Protein AF-A0A0B4H2M0-F1 (afdb_monomer_lite)

Organism: Metarhizium guizhouense (strain ARSEF 977) (NCBI:txid1276136)

Secondary structure (DSSP, 8-state):
------PPP------PPPP-----HHHHHHHHHHHHHHHHHHHHHHHHTT-HHHHT-HHHHHHHHHHGGGGS--HHHHHHHHHHHHHHHTTSTTHHHHHHHHHHHHHHHHTHHHH-HHHHHHHHHHHHHHHHHHHHHHTT-----HHHHHHHHHHHHHHHTTTHHHHHHTTHHHHHHHHHHH---GGGGG-HHHHHHHHHHHHHHHHHHHHHHHHSHHHHHHHHHHHHHHHHHHHHHHHHHHHHHHHHHHHHHHHS-S----TTHHHHHHHHHHHHHHHHHHHHHHHHHHHHHHHHHHHHHHHHHHHHHHHHHHHHHHHHHHHHS---BTTB-PPP-HHHHHHHHHHHHHHHHSPPP--HHHHHHHHHHHHHHSPPPGGG-EEEE-TTT-PEEEEEEPPTTSPP--TT-B-TTSEEEEEEE-SHHHHHHTT--HHHHHT--PEEETTEEEEEPEEEEEEGGGT----

Radius of gyration: 29.74 Å; chains: 1; bounding box: 81×67×85 Å

Structure (mmCIF, N/CA/C/O backbone):
data_AF-A0A0B4H2M0-F1
#
_entry.id   AF-A0A0B4H2M0-F1
#
loop_
_atom_site.group_PDB
_atom_site.id
_atom_site.type_symbol
_atom_site.label_atom_id
_atom_site.label_alt_id
_atom_site.label_comp_id
_atom_site.label_asym_id
_atom_site.label_entity_id
_atom_site.label_seq_id
_atom_site.pdbx_PDB_ins_code
_atom_site.Cartn_x
_atom_site.Cartn_y
_atom_site.Cartn_z
_atom_site.occupancy
_atom_site.B_iso_or_equiv
_atom_site.auth_seq_id
_atom_site.auth_comp_id
_atom_site.auth_asym_id
_atom_site.auth_atom_id
_atom_site.pdbx_PDB_model_num
ATOM 1 N N . MET A 1 1 ? 29.566 23.508 36.260 1.00 41.19 1 MET A N 1
ATOM 2 C CA . MET A 1 1 ? 29.321 22.342 35.386 1.00 41.19 1 MET A CA 1
ATOM 3 C C . MET A 1 1 ? 28.799 22.953 34.118 1.00 41.19 1 MET A C 1
ATOM 5 O O . MET A 1 1 ? 27.622 23.267 34.034 1.00 41.19 1 MET A O 1
ATOM 9 N N . ASP A 1 2 ? 29.762 23.318 33.287 1.00 32.75 2 ASP A N 1
ATOM 10 C CA . ASP A 1 2 ? 29.622 24.247 32.181 1.00 32.75 2 ASP A CA 1
ATOM 11 C C . ASP A 1 2 ? 29.143 23.510 30.930 1.00 32.75 2 ASP A C 1
ATOM 13 O O . ASP A 1 2 ? 29.658 22.441 30.592 1.00 32.75 2 ASP A O 1
ATOM 17 N N . ASP A 1 3 ? 28.146 24.100 30.275 1.00 35.62 3 ASP A N 1
ATOM 18 C CA . ASP A 1 3 ? 27.605 23.681 28.989 1.00 35.62 3 ASP A CA 1
ATOM 19 C C . ASP A 1 3 ? 28.658 23.854 27.889 1.00 35.62 3 ASP A C 1
ATOM 21 O O . ASP A 1 3 ? 29.108 24.961 27.594 1.00 35.62 3 ASP A O 1
ATOM 25 N N . CYS A 1 4 ? 29.032 22.747 27.248 1.00 34.00 4 CYS A N 1
ATOM 26 C CA . CYS A 1 4 ? 29.788 22.756 26.001 1.00 34.00 4 CYS A CA 1
ATOM 27 C C . CYS A 1 4 ? 28.804 22.685 24.830 1.00 34.00 4 CYS A C 1
ATOM 29 O O . CYS A 1 4 ? 28.415 21.601 24.397 1.00 34.00 4 CYS A O 1
ATOM 31 N N . VAL A 1 5 ? 28.411 23.851 24.318 1.00 32.94 5 VAL A N 1
ATOM 32 C CA . VAL A 1 5 ? 27.799 23.979 22.992 1.00 32.94 5 VAL A CA 1
ATOM 33 C C . VAL A 1 5 ? 28.939 24.024 21.975 1.00 32.94 5 VAL A C 1
ATOM 35 O O . VAL A 1 5 ? 29.689 24.993 21.913 1.00 32.94 5 VAL A O 1
ATOM 38 N N . LEU A 1 6 ? 29.103 22.942 21.216 1.00 35.03 6 LEU A N 1
ATOM 39 C CA . LEU A 1 6 ? 29.976 22.900 20.044 1.00 35.03 6 LEU A CA 1
ATOM 40 C C . LEU A 1 6 ? 29.215 23.503 18.858 1.00 35.03 6 LEU A C 1
ATOM 42 O O . LEU A 1 6 ? 28.286 22.884 18.340 1.00 35.03 6 LEU A O 1
ATOM 46 N N . GLU A 1 7 ? 29.607 24.706 18.441 1.00 38.25 7 GLU A N 1
ATOM 47 C CA . GLU A 1 7 ? 29.221 25.255 17.139 1.00 38.25 7 GLU A CA 1
ATOM 48 C C . GLU A 1 7 ? 29.870 24.428 16.013 1.00 38.25 7 GLU A C 1
ATOM 50 O O . GLU A 1 7 ? 31.066 24.120 16.086 1.00 38.25 7 GLU A O 1
ATOM 55 N N . PRO A 1 8 ? 29.117 24.039 14.970 1.00 41.00 8 PRO A N 1
ATOM 56 C CA . PRO A 1 8 ? 29.693 23.394 13.802 1.00 41.00 8 PRO A CA 1
ATOM 57 C C . PRO A 1 8 ? 30.425 24.426 12.923 1.00 41.00 8 PRO A C 1
ATOM 59 O O . PRO A 1 8 ? 30.002 25.580 12.847 1.00 41.00 8 PRO A O 1
ATOM 62 N N . PRO A 1 9 ? 31.508 24.027 12.234 1.00 40.38 9 PRO A N 1
ATOM 63 C CA . PRO A 1 9 ? 32.281 24.934 11.398 1.00 40.38 9 PRO A CA 1
ATOM 64 C C . PRO A 1 9 ? 31.473 25.385 10.177 1.00 40.38 9 PRO A C 1
ATOM 66 O O . PRO A 1 9 ? 30.916 24.561 9.449 1.00 40.38 9 PRO A O 1
ATOM 69 N N . GLU A 1 10 ? 31.466 26.697 9.936 1.00 37.19 10 GLU A N 1
ATOM 70 C CA . GLU A 1 10 ? 30.998 27.312 8.695 1.00 37.19 10 GLU A CA 1
ATOM 71 C C . GLU A 1 10 ? 31.780 26.739 7.506 1.00 37.19 10 GLU A C 1
ATOM 73 O O . GLU A 1 10 ? 32.956 27.035 7.283 1.00 37.19 10 GLU A O 1
ATOM 78 N N . THR A 1 11 ? 31.122 25.893 6.720 1.00 38.41 11 THR A N 1
ATOM 79 C CA . THR A 1 11 ? 31.606 25.502 5.400 1.00 38.41 11 THR A CA 1
ATOM 80 C C . THR A 1 11 ? 31.412 26.669 4.439 1.00 38.41 11 THR A C 1
ATOM 82 O O . THR A 1 11 ? 30.281 27.029 4.115 1.00 38.41 11 THR A O 1
ATOM 85 N N . LEU A 1 12 ? 32.526 27.236 3.971 1.00 33.12 12 LEU A N 1
ATOM 86 C CA . LEU A 1 12 ? 32.597 28.141 2.825 1.00 33.12 12 LEU A CA 1
ATOM 87 C C . LEU A 1 12 ? 31.850 27.528 1.629 1.00 33.12 12 LEU A C 1
ATOM 89 O O . LEU A 1 12 ? 32.307 26.559 1.022 1.00 33.12 12 LEU A O 1
ATOM 93 N N . HIS A 1 13 ? 30.700 28.109 1.292 1.00 35.25 13 HIS A N 1
ATOM 94 C CA . HIS A 1 13 ? 30.031 27.873 0.022 1.00 35.25 13 HIS A CA 1
ATOM 95 C C . HIS A 1 13 ? 30.899 28.452 -1.101 1.00 35.25 13 HIS A C 1
ATOM 97 O O . HIS A 1 13 ? 30.927 29.665 -1.310 1.00 35.25 13 HIS A O 1
ATOM 103 N N . ASN A 1 14 ? 31.582 27.580 -1.844 1.00 35.78 14 ASN A N 1
ATOM 104 C CA . ASN A 1 14 ? 31.940 27.887 -3.223 1.00 35.78 14 ASN A CA 1
ATOM 105 C C . ASN A 1 14 ? 30.629 28.060 -3.996 1.00 35.78 14 ASN A C 1
ATOM 107 O O . ASN A 1 14 ? 29.862 27.111 -4.158 1.00 35.78 14 ASN A O 1
ATOM 111 N N . GLN A 1 15 ? 30.356 29.292 -4.418 1.00 39.09 15 GLN A N 1
ATOM 112 C CA . GLN A 1 15 ? 29.398 29.571 -5.476 1.00 39.09 15 GLN A CA 1
ATOM 113 C C . GLN A 1 15 ? 30.019 29.071 -6.781 1.00 39.09 15 GLN A C 1
ATOM 115 O O . GLN A 1 15 ? 30.743 29.807 -7.446 1.00 39.09 15 GLN A O 1
ATOM 120 N N . ASP A 1 16 ? 29.762 27.810 -7.117 1.00 39.44 16 ASP A N 1
ATOM 121 C CA . ASP A 1 16 ? 29.820 27.387 -8.510 1.00 39.44 16 ASP A CA 1
ATOM 122 C C . ASP A 1 16 ? 28.748 28.187 -9.261 1.00 39.44 16 ASP A C 1
ATOM 124 O O . ASP A 1 16 ? 27.571 28.192 -8.885 1.00 39.44 16 ASP A O 1
ATOM 128 N N . GLU A 1 17 ? 29.185 28.937 -10.274 1.00 39.53 17 GLU A N 1
ATOM 129 C CA . GLU A 1 17 ? 28.317 29.662 -11.195 1.00 39.53 17 GLU A CA 1
ATOM 130 C C . GLU A 1 17 ? 27.215 28.729 -11.704 1.00 39.53 17 GLU A C 1
ATOM 132 O O . GLU A 1 17 ? 27.480 27.669 -12.275 1.00 39.53 17 GLU A O 1
ATOM 137 N N . ALA A 1 18 ? 25.960 29.136 -11.505 1.00 43.22 18 ALA A N 1
ATOM 138 C CA . ALA A 1 18 ? 24.825 28.465 -12.113 1.00 43.22 18 ALA A CA 1
ATOM 139 C C . ALA A 1 18 ? 25.026 28.441 -13.642 1.00 43.22 18 ALA A C 1
ATOM 141 O O . ALA A 1 18 ? 25.257 29.505 -14.232 1.00 43.22 18 ALA A O 1
ATOM 142 N N . PRO A 1 19 ? 24.941 27.270 -14.300 1.00 40.72 19 PRO A N 1
ATOM 143 C CA . PRO A 1 19 ? 25.087 27.193 -15.743 1.00 40.72 19 PRO A CA 1
ATOM 144 C C . PRO A 1 19 ? 23.986 28.038 -16.381 1.00 40.72 19 PRO A C 1
ATOM 146 O O . PRO A 1 19 ? 22.798 27.877 -16.102 1.00 40.72 19 PRO A O 1
ATOM 149 N N . THR A 1 20 ? 24.408 28.995 -17.200 1.00 39.91 20 THR A N 1
ATOM 150 C CA . THR A 1 20 ? 23.531 29.951 -17.864 1.00 39.91 20 THR A CA 1
ATOM 151 C C . THR A 1 20 ? 22.590 29.191 -18.799 1.00 39.91 20 THR A C 1
ATOM 153 O O . THR A 1 20 ? 23.023 28.616 -19.794 1.00 39.91 20 THR A O 1
ATOM 156 N N . THR A 1 21 ? 21.301 29.178 -18.461 1.00 44.34 21 THR A N 1
ATOM 157 C CA . THR A 1 21 ? 20.203 28.622 -19.260 1.00 44.34 21 THR A CA 1
ATOM 158 C C . THR A 1 21 ? 20.108 29.338 -20.603 1.00 44.34 21 THR A C 1
ATOM 160 O O . THR A 1 21 ? 19.482 30.391 -20.725 1.00 44.34 21 THR A O 1
ATOM 163 N N . VAL A 1 22 ? 20.735 28.755 -21.618 1.00 37.53 22 VAL A N 1
ATOM 164 C CA . VAL A 1 22 ? 20.366 28.945 -23.017 1.00 37.53 22 VAL A CA 1
ATOM 165 C C . VAL A 1 22 ? 19.553 27.707 -23.374 1.00 37.53 22 VAL A C 1
ATOM 167 O O . VAL A 1 22 ? 20.139 26.652 -23.577 1.00 37.53 22 VAL A O 1
ATOM 170 N N . GLU A 1 23 ? 18.220 27.816 -23.396 1.00 48.62 23 GLU A N 1
ATOM 171 C CA . GLU A 1 23 ? 17.371 26.812 -24.053 1.00 48.62 23 GLU A CA 1
ATOM 172 C C . GLU A 1 23 ? 17.758 26.809 -25.533 1.00 48.62 23 GLU A C 1
ATOM 174 O O . GLU A 1 23 ? 17.377 27.691 -26.309 1.00 48.62 23 GLU A O 1
ATOM 179 N N . THR A 1 24 ? 18.607 25.869 -25.920 1.00 56.94 24 THR A N 1
ATOM 180 C CA . THR A 1 24 ? 18.980 25.694 -27.318 1.00 56.94 24 THR A CA 1
ATOM 181 C C . THR A 1 24 ? 17.846 24.972 -28.043 1.00 56.94 24 THR A C 1
ATOM 183 O O . THR A 1 24 ? 17.061 24.241 -27.442 1.00 56.94 24 THR A O 1
ATOM 186 N N . ALA A 1 25 ? 17.728 25.157 -29.360 1.00 60.31 25 ALA A N 1
ATOM 187 C CA . ALA A 1 25 ? 16.727 24.446 -30.164 1.00 60.31 25 ALA A CA 1
ATOM 188 C C . ALA A 1 25 ? 16.831 22.906 -30.028 1.00 60.31 25 ALA A C 1
ATOM 190 O O . ALA A 1 25 ? 15.838 22.206 -30.228 1.00 60.31 25 ALA A O 1
ATOM 191 N N . GLU A 1 26 ? 18.004 22.397 -29.635 1.00 68.62 26 GLU A N 1
ATOM 192 C CA . GLU A 1 26 ? 18.253 20.989 -29.311 1.00 68.62 26 GLU A CA 1
ATOM 193 C C . GLU A 1 26 ? 17.494 20.536 -28.052 1.00 68.62 26 GLU A C 1
ATOM 195 O O . GLU A 1 26 ? 16.934 19.439 -28.042 1.00 68.62 26 GLU A O 1
ATOM 200 N N . ASP A 1 27 ? 17.355 21.393 -27.035 1.00 79.06 27 ASP A N 1
ATOM 201 C CA . ASP A 1 27 ? 16.619 21.069 -25.805 1.00 79.06 27 ASP A CA 1
ATOM 202 C C . ASP A 1 27 ? 15.132 20.815 -26.090 1.00 79.06 27 ASP A C 1
ATOM 204 O O . ASP A 1 27 ? 14.526 19.890 -25.542 1.00 79.06 27 ASP A O 1
ATOM 208 N N . GLY A 1 28 ? 14.548 21.583 -27.015 1.00 88.62 28 GLY A N 1
ATOM 209 C CA . GLY A 1 28 ? 13.165 21.395 -27.454 1.00 88.62 28 GLY A CA 1
ATOM 210 C C . GLY A 1 28 ? 12.939 20.046 -28.143 1.00 88.62 28 GLY A C 1
ATOM 211 O O . GLY A 1 28 ? 11.934 19.374 -27.892 1.00 88.62 28 GLY A O 1
ATOM 212 N N . GLU A 1 29 ? 13.886 19.613 -28.978 1.00 91.62 29 GLU A N 1
ATOM 213 C CA . GLU A 1 29 ? 13.808 18.332 -29.682 1.00 91.62 29 GLU A CA 1
ATOM 214 C C . GLU A 1 29 ? 13.992 17.141 -28.731 1.00 91.62 29 GLU A C 1
ATOM 216 O O . GLU A 1 29 ? 13.246 16.160 -28.814 1.00 91.62 29 GLU A O 1
ATOM 221 N N . LEU A 1 30 ? 14.941 17.224 -27.793 1.00 90.94 30 LEU A N 1
ATOM 222 C CA . LEU A 1 30 ? 15.158 16.191 -26.777 1.00 90.94 30 LEU A CA 1
ATOM 223 C C . LEU A 1 30 ? 13.936 16.034 -25.867 1.00 90.94 30 LEU A C 1
ATOM 225 O O . LEU A 1 30 ? 13.503 14.912 -25.604 1.00 90.94 30 LEU A O 1
ATOM 229 N N . MET A 1 31 ? 13.325 17.145 -25.452 1.00 92.31 31 MET A N 1
ATOM 230 C CA . MET A 1 31 ? 12.098 17.136 -24.655 1.00 92.31 31 MET A CA 1
ATOM 231 C C . MET A 1 31 ? 10.911 16.527 -25.409 1.00 92.31 31 MET A C 1
ATOM 233 O O . MET A 1 31 ? 10.118 15.793 -24.811 1.00 92.31 31 MET A O 1
ATOM 237 N N . ALA A 1 32 ? 10.788 16.791 -26.713 1.00 93.75 32 ALA A N 1
ATOM 238 C CA . ALA A 1 32 ? 9.757 16.180 -27.548 1.00 93.75 32 ALA A CA 1
ATOM 239 C C . ALA A 1 32 ? 9.930 14.655 -27.627 1.00 93.75 32 ALA A C 1
ATOM 241 O O . ALA A 1 32 ? 8.971 13.923 -27.374 1.00 93.75 32 ALA A O 1
ATOM 242 N N . VAL A 1 33 ? 11.160 14.182 -27.875 1.00 92.62 33 VAL A N 1
ATOM 243 C CA . VAL A 1 33 ? 11.491 12.746 -27.888 1.00 92.62 33 VAL A CA 1
ATOM 244 C C . VAL A 1 33 ? 11.194 12.105 -26.538 1.00 92.62 33 VAL A C 1
ATOM 246 O O . VAL A 1 33 ? 10.560 11.051 -26.487 1.00 92.62 33 VAL A O 1
ATOM 249 N N . ALA A 1 34 ? 11.605 12.748 -25.445 1.00 92.81 34 ALA A N 1
ATOM 250 C CA . ALA A 1 34 ? 11.371 12.236 -24.105 1.00 92.81 34 ALA A CA 1
ATOM 251 C C . ALA A 1 34 ? 9.867 12.085 -23.833 1.00 92.81 34 ALA A C 1
ATOM 253 O O . ALA A 1 34 ? 9.405 11.026 -23.410 1.00 92.81 34 ALA A O 1
ATOM 254 N N . LYS A 1 35 ? 9.075 13.118 -24.141 1.00 93.56 35 LYS A N 1
ATOM 255 C CA . LYS A 1 35 ? 7.624 13.114 -23.922 1.00 93.56 35 LYS A CA 1
ATOM 256 C C . LYS A 1 35 ? 6.908 12.050 -24.752 1.00 93.56 35 LYS A C 1
ATOM 258 O O . LYS A 1 35 ? 6.031 11.373 -24.216 1.00 93.56 35 LYS A O 1
ATOM 263 N N . GLU A 1 36 ? 7.259 11.920 -26.029 1.00 94.06 36 GLU A N 1
ATOM 264 C CA . GLU A 1 36 ? 6.673 10.934 -26.940 1.00 94.06 36 GLU A CA 1
ATOM 265 C C . GLU A 1 36 ? 6.975 9.507 -26.470 1.00 94.06 36 GLU A C 1
ATOM 267 O O . GLU A 1 36 ? 6.054 8.720 -26.240 1.00 94.06 36 GLU A O 1
ATOM 272 N N . ARG A 1 37 ? 8.254 9.200 -26.222 1.00 93.50 37 ARG A N 1
ATOM 273 C CA . ARG A 1 37 ? 8.694 7.865 -25.793 1.00 93.50 37 ARG A CA 1
ATOM 274 C C . ARG A 1 37 ? 8.191 7.491 -24.408 1.00 93.50 37 ARG A C 1
ATOM 276 O O . ARG A 1 37 ? 7.882 6.328 -24.166 1.00 93.50 37 ARG A O 1
ATOM 283 N N . SER A 1 38 ? 8.041 8.459 -23.509 1.00 93.69 38 SER A N 1
ATOM 284 C CA . SER A 1 38 ? 7.409 8.213 -22.215 1.00 93.69 38 SER A CA 1
ATOM 285 C C . SER A 1 38 ? 5.930 7.897 -22.313 1.00 93.69 38 SER A C 1
ATOM 287 O O . SER A 1 38 ? 5.446 7.088 -21.526 1.00 93.69 38 SER A O 1
ATOM 289 N N . LYS A 1 39 ? 5.207 8.506 -23.255 1.00 94.81 39 LYS A N 1
ATOM 290 C CA . LYS A 1 39 ? 3.800 8.171 -23.475 1.00 94.81 39 LYS A CA 1
ATOM 291 C C . LYS A 1 39 ? 3.671 6.753 -24.035 1.00 94.81 39 LYS A C 1
ATOM 293 O O . LYS A 1 39 ? 2.971 5.939 -23.451 1.00 94.81 39 LYS A O 1
ATOM 298 N N . GLU A 1 40 ? 4.414 6.443 -25.097 1.00 93.62 40 GLU A N 1
ATOM 299 C CA . GLU A 1 40 ? 4.426 5.109 -25.714 1.00 93.62 40 GLU A CA 1
ATOM 300 C C . GLU A 1 40 ? 4.797 4.017 -24.697 1.00 93.62 40 GLU A C 1
ATOM 302 O O . GLU A 1 40 ? 4.109 3.005 -24.575 1.00 93.62 40 GLU A O 1
ATOM 307 N N . SER A 1 41 ? 5.854 4.249 -23.910 1.00 93.25 41 SER A N 1
ATOM 308 C CA . SER A 1 41 ? 6.263 3.339 -22.838 1.00 93.25 41 SER A CA 1
ATOM 309 C C . SER A 1 41 ? 5.178 3.192 -21.765 1.00 93.25 41 SER A C 1
ATOM 311 O O . SER A 1 41 ? 4.925 2.081 -21.307 1.00 93.25 41 SER A O 1
ATOM 313 N N . PHE A 1 42 ? 4.479 4.273 -21.399 1.00 94.50 42 PHE A N 1
ATOM 314 C CA . PHE A 1 42 ? 3.406 4.213 -20.404 1.00 94.50 42 PHE A CA 1
ATOM 315 C C . PHE A 1 42 ? 2.242 3.349 -20.879 1.00 94.50 42 PHE A C 1
ATOM 317 O O . PHE A 1 42 ? 1.784 2.485 -20.136 1.00 94.50 42 PHE A O 1
ATOM 324 N N . ASP A 1 43 ? 1.802 3.546 -22.120 1.00 94.06 43 ASP A N 1
ATOM 325 C CA . ASP A 1 43 ? 0.695 2.795 -22.709 1.00 94.06 43 ASP A CA 1
ATOM 326 C C . ASP A 1 43 ? 1.037 1.296 -22.793 1.00 94.06 43 ASP A C 1
ATOM 328 O O . ASP A 1 43 ? 0.230 0.444 -22.401 1.00 94.06 43 ASP A O 1
ATOM 332 N N . ASN A 1 44 ? 2.272 0.974 -23.197 1.00 93.94 44 ASN A N 1
ATOM 333 C CA . ASN A 1 44 ? 2.786 -0.396 -23.233 1.00 93.94 44 ASN A CA 1
ATOM 334 C C . ASN A 1 44 ? 2.841 -1.030 -21.836 1.00 93.94 44 ASN A C 1
ATOM 336 O O . ASN A 1 44 ? 2.346 -2.142 -21.643 1.00 93.94 44 ASN A O 1
ATOM 340 N N . LEU A 1 45 ? 3.389 -0.316 -20.848 1.00 94.56 45 LEU A N 1
ATOM 341 C CA . LEU A 1 45 ? 3.477 -0.781 -19.463 1.00 94.56 45 LEU A CA 1
ATOM 342 C C . LEU A 1 45 ? 2.091 -0.991 -18.846 1.00 94.56 45 LEU A C 1
ATOM 344 O O . LEU A 1 45 ? 1.850 -2.005 -18.195 1.00 94.56 45 LEU A O 1
ATOM 348 N N . LEU A 1 46 ? 1.144 -0.080 -19.073 1.00 94.12 46 LEU A N 1
ATOM 349 C CA . LEU A 1 46 ? -0.232 -0.263 -18.617 1.00 94.12 46 LEU A CA 1
ATOM 350 C C . LEU A 1 46 ? -0.857 -1.512 -19.246 1.00 94.12 46 LEU A C 1
ATOM 352 O O . LEU A 1 46 ? -1.541 -2.262 -18.553 1.00 94.12 46 LEU A O 1
ATOM 356 N N . GLN A 1 47 ? -0.621 -1.779 -20.530 1.00 94.19 47 GLN A N 1
ATOM 357 C CA . GLN A 1 47 ? -1.119 -2.995 -21.167 1.00 94.19 47 GLN A CA 1
ATOM 358 C C . GLN A 1 47 ? -0.477 -4.262 -20.583 1.00 94.19 47 GLN A C 1
ATOM 360 O O . GLN A 1 47 ? -1.200 -5.199 -20.235 1.00 94.19 47 GLN A O 1
ATOM 365 N N . GLU A 1 48 ? 0.846 -4.272 -20.415 1.00 94.12 48 GLU A N 1
ATOM 366 C CA . GLU A 1 48 ? 1.615 -5.387 -19.848 1.00 94.12 48 GLU A CA 1
ATOM 367 C C . GLU A 1 48 ? 1.170 -5.727 -18.414 1.00 94.12 48 GLU A C 1
ATOM 369 O O . GLU A 1 48 ? 0.995 -6.894 -18.060 1.00 94.12 48 GLU A O 1
ATOM 374 N N . PHE A 1 49 ? 0.884 -4.706 -17.604 1.00 94.25 49 PHE A N 1
ATOM 375 C CA . PHE A 1 49 ? 0.429 -4.848 -16.219 1.00 94.25 49 PHE A CA 1
ATOM 376 C C . PHE A 1 49 ? -1.098 -4.991 -16.083 1.00 94.25 49 PHE A C 1
ATOM 378 O O . PHE A 1 49 ? -1.630 -4.931 -14.976 1.00 94.25 49 PHE A O 1
ATOM 385 N N . ASN A 1 50 ? -1.814 -5.239 -17.189 1.00 93.25 50 ASN A N 1
ATOM 386 C CA . ASN A 1 50 ? -3.270 -5.444 -17.238 1.00 93.25 50 ASN A CA 1
ATOM 387 C C . ASN A 1 50 ? -4.114 -4.225 -16.790 1.00 93.25 50 ASN A C 1
ATOM 389 O O . ASN A 1 50 ? -5.284 -4.352 -16.430 1.00 93.25 50 ASN A O 1
ATOM 393 N N . TYR A 1 51 ? -3.546 -3.027 -16.903 1.00 91.62 51 TYR A N 1
ATOM 394 C CA . TYR A 1 51 ? -4.219 -1.728 -16.816 1.00 91.62 51 TYR A CA 1
ATOM 395 C C . TYR A 1 51 ? -4.576 -1.148 -18.195 1.00 91.62 51 TYR A C 1
ATOM 397 O O . TYR A 1 51 ? -4.967 0.011 -18.299 1.00 91.62 51 TYR A O 1
ATOM 405 N N . GLY A 1 52 ? -4.513 -1.947 -19.268 1.00 85.94 52 GLY A N 1
ATOM 406 C CA . GLY A 1 52 ? -4.813 -1.517 -20.643 1.00 85.94 52 GLY A CA 1
ATOM 407 C C . GLY A 1 52 ? -6.206 -0.898 -20.840 1.00 85.94 52 GLY A C 1
ATOM 408 O O . GLY A 1 52 ? -6.435 -0.128 -21.766 1.00 85.94 52 GLY A O 1
ATOM 409 N N . SER A 1 53 ? -7.161 -1.183 -19.955 1.00 81.56 53 SER A N 1
ATOM 410 C CA . SER A 1 53 ? -8.470 -0.520 -19.965 1.00 81.56 53 SER A CA 1
ATOM 411 C C . SER A 1 53 ? -8.414 0.952 -19.547 1.00 81.56 53 SER A C 1
ATOM 413 O O . SER A 1 53 ? -9.279 1.720 -19.957 1.00 81.56 53 SER A O 1
ATOM 415 N N . VAL A 1 54 ? -7.396 1.342 -18.778 1.00 77.19 54 VAL A N 1
ATOM 416 C CA . VAL A 1 54 ? -7.118 2.725 -18.372 1.00 77.19 54 VAL A CA 1
ATOM 417 C C . VAL A 1 54 ? -6.451 3.510 -19.516 1.00 77.19 54 VAL A C 1
ATOM 419 O O . VAL A 1 54 ? -6.709 4.699 -19.669 1.00 77.19 54 VAL A O 1
ATOM 422 N N . VAL A 1 55 ? -5.691 2.834 -20.393 1.00 66.75 55 VAL A N 1
ATOM 423 C CA . VAL A 1 55 ? -4.989 3.419 -21.566 1.00 66.75 55 VAL A CA 1
ATOM 424 C C . VAL A 1 55 ? -5.934 4.125 -22.539 1.00 66.75 55 VAL A C 1
ATOM 426 O O . VAL A 1 55 ? -5.549 5.077 -23.206 1.00 66.75 55 VAL A O 1
ATOM 429 N N . LYS A 1 56 ? -7.211 3.724 -22.595 1.00 67.81 56 LYS A N 1
ATOM 430 C CA . LYS A 1 56 ? -8.216 4.377 -23.457 1.00 67.81 56 LYS A CA 1
ATOM 431 C C . LYS A 1 56 ? -8.479 5.844 -23.092 1.00 67.81 56 LYS A C 1
ATOM 433 O O . LYS A 1 56 ? -9.201 6.529 -23.810 1.00 67.81 56 LYS A O 1
ATOM 438 N N . GLN A 1 57 ? -7.910 6.321 -21.990 1.00 64.94 57 GLN A N 1
ATOM 439 C CA . GLN A 1 57 ? -7.911 7.714 -21.594 1.00 64.94 57 GLN A CA 1
ATOM 440 C C . GLN A 1 57 ? -6.527 8.313 -21.867 1.00 64.94 57 GLN A C 1
ATOM 442 O O . GLN A 1 57 ? -5.699 8.396 -20.963 1.00 64.94 57 GLN A O 1
ATOM 447 N N . ASP A 1 58 ? -6.304 8.843 -23.078 1.00 75.81 58 ASP A N 1
ATOM 448 C CA . ASP A 1 58 ? -5.153 9.722 -23.389 1.00 75.81 58 ASP A CA 1
ATOM 449 C C . ASP A 1 58 ? -4.982 10.858 -22.351 1.00 75.81 58 ASP A C 1
ATOM 451 O O . ASP A 1 58 ? -3.916 11.458 -22.201 1.00 75.81 58 ASP A O 1
ATOM 455 N N . GLN A 1 59 ? -6.055 11.164 -21.621 1.00 82.31 59 GLN A N 1
ATOM 456 C CA . GLN A 1 59 ? -6.092 12.101 -20.509 1.00 82.31 59 GLN A CA 1
ATOM 457 C C . GLN A 1 59 ? -5.216 11.678 -19.326 1.00 82.31 59 GLN A C 1
ATOM 459 O O . GLN A 1 59 ? -4.612 12.560 -18.727 1.00 82.31 59 GLN A O 1
ATOM 464 N N . LEU A 1 60 ? -5.084 10.384 -18.998 1.00 86.00 60 LEU A N 1
ATOM 465 C CA . LEU A 1 60 ? -4.359 9.967 -17.792 1.00 86.00 60 LEU A CA 1
ATOM 466 C C . LEU A 1 60 ? -2.889 10.388 -17.848 1.00 86.00 60 LEU A C 1
ATOM 468 O O . LEU A 1 60 ? -2.404 11.022 -16.916 1.00 86.00 60 LEU A O 1
ATOM 472 N N . TYR A 1 61 ? -2.185 10.084 -18.943 1.00 89.81 61 TYR A N 1
ATOM 473 C CA . TYR A 1 61 ? -0.781 10.478 -19.089 1.00 89.81 61 TYR A CA 1
ATOM 474 C C . TYR A 1 61 ? -0.614 11.999 -18.999 1.00 89.81 61 TYR A C 1
ATOM 476 O O . TYR A 1 61 ? 0.269 12.490 -18.299 1.00 89.81 61 TYR A O 1
ATOM 484 N N . ASN A 1 62 ? -1.481 12.751 -19.682 1.00 88.81 62 ASN A N 1
ATOM 485 C CA . ASN A 1 62 ? -1.435 14.211 -19.674 1.00 88.81 62 ASN A CA 1
ATOM 486 C C . ASN A 1 62 ? -1.711 14.790 -18.279 1.00 88.81 62 ASN A C 1
ATOM 488 O O . ASN A 1 62 ? -1.032 15.728 -17.871 1.00 88.81 62 ASN A O 1
ATOM 492 N N . GLU A 1 63 ? -2.648 14.208 -17.533 1.00 85.38 63 GLU A N 1
ATOM 493 C CA . GLU A 1 63 ? -3.000 14.626 -16.177 1.00 85.38 63 GLU A CA 1
ATOM 494 C C . GLU A 1 63 ? -1.867 14.335 -15.186 1.00 85.38 63 GLU A C 1
ATOM 496 O O . GLU A 1 63 ? -1.465 15.211 -14.416 1.00 85.38 63 GLU A O 1
ATOM 501 N N . LEU A 1 64 ? -1.292 13.129 -15.250 1.00 86.69 64 LEU A N 1
ATOM 502 C CA . LEU A 1 64 ? -0.110 12.755 -14.471 1.00 86.69 64 LEU A CA 1
ATOM 503 C C . LEU A 1 64 ? 1.057 13.698 -14.787 1.00 86.69 64 LEU A C 1
ATOM 505 O O . LEU A 1 64 ? 1.677 14.243 -13.874 1.00 86.69 64 LEU A O 1
ATOM 509 N N . ASN A 1 65 ? 1.294 13.979 -16.069 1.00 87.75 65 ASN A N 1
ATOM 510 C CA . ASN A 1 65 ? 2.338 14.894 -16.517 1.00 87.75 65 ASN A CA 1
ATOM 511 C C . ASN A 1 65 ? 2.068 16.361 -16.154 1.00 87.75 65 ASN A C 1
ATOM 513 O O . ASN A 1 65 ? 3.015 17.128 -16.038 1.00 87.75 65 ASN A O 1
ATOM 517 N N . ALA A 1 66 ? 0.819 16.776 -15.946 1.00 86.75 66 ALA A N 1
ATOM 518 C CA . ALA A 1 66 ? 0.499 18.124 -15.478 1.00 86.75 66 ALA A CA 1
ATOM 519 C C . ALA A 1 66 ? 0.658 18.271 -13.953 1.00 86.75 66 ALA A C 1
ATOM 521 O O . ALA A 1 66 ? 1.041 19.337 -13.467 1.00 86.75 66 ALA A O 1
ATOM 522 N N . ARG A 1 67 ? 0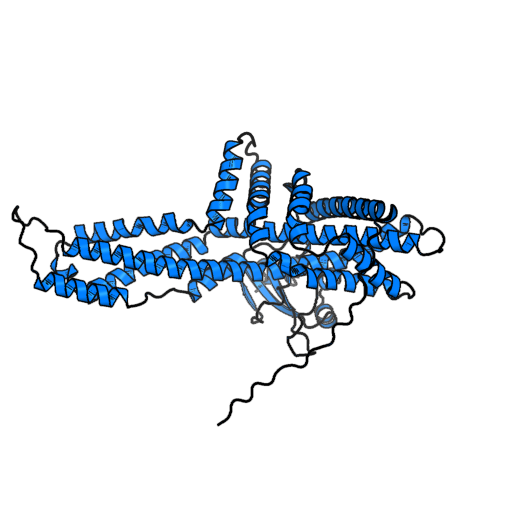.372 17.212 -13.181 1.00 81.94 67 ARG A N 1
ATOM 523 C CA . ARG A 1 67 ? 0.350 17.264 -11.708 1.00 81.94 67 ARG A CA 1
ATOM 524 C C . ARG A 1 67 ? 1.672 16.885 -11.049 1.00 81.94 67 ARG A C 1
ATOM 526 O O . ARG A 1 67 ? 2.031 17.484 -10.037 1.00 81.94 67 ARG A O 1
ATOM 533 N N . LEU A 1 68 ? 2.393 15.913 -11.604 1.00 81.81 68 LEU A N 1
ATOM 534 C CA . LEU A 1 68 ? 3.589 15.335 -10.984 1.00 81.81 68 LEU A CA 1
ATOM 535 C C . LEU A 1 68 ? 4.883 16.163 -11.071 1.00 81.81 68 LEU A C 1
ATOM 537 O O . LEU A 1 68 ? 5.669 16.055 -10.128 1.00 81.81 68 LEU A O 1
ATOM 541 N N . PRO A 1 69 ? 5.134 17.019 -12.088 1.00 75.69 69 PRO A N 1
ATOM 542 C CA . PRO A 1 69 ? 6.383 17.788 -12.162 1.00 75.69 69 PRO A CA 1
ATOM 543 C C . PRO A 1 69 ? 6.642 18.690 -10.954 1.00 75.69 69 PRO A C 1
ATOM 545 O O . PRO A 1 69 ? 7.786 19.026 -10.679 1.00 75.69 69 PRO A O 1
ATOM 548 N N . LYS A 1 70 ? 5.602 19.037 -10.182 1.00 67.69 70 LYS A N 1
ATOM 549 C CA . LYS A 1 70 ? 5.727 19.783 -8.919 1.00 67.69 70 LYS A CA 1
ATOM 550 C C . LYS A 1 70 ? 6.549 19.049 -7.853 1.00 67.69 70 LYS A C 1
ATOM 552 O O . LYS A 1 70 ? 6.893 19.639 -6.833 1.00 67.69 70 LYS A O 1
ATOM 557 N N . PHE A 1 71 ? 6.828 17.763 -8.054 1.00 61.81 71 PHE A N 1
ATOM 558 C CA . PHE A 1 71 ? 7.340 16.879 -7.018 1.00 61.81 71 PHE A CA 1
ATOM 559 C C . PHE A 1 71 ? 8.606 16.114 -7.408 1.00 61.81 71 PHE A C 1
ATOM 561 O O . PHE A 1 71 ? 9.087 15.334 -6.585 1.00 61.81 71 PHE A O 1
ATOM 568 N N . SER A 1 72 ? 9.165 16.338 -8.596 1.00 73.44 72 SER A N 1
ATOM 569 C CA . SER A 1 72 ? 10.414 15.710 -9.038 1.00 73.44 72 SER A CA 1
ATOM 570 C C . SER A 1 72 ? 11.405 16.746 -9.553 1.00 73.44 72 SER A C 1
ATOM 572 O O . SER A 1 72 ? 11.032 17.881 -9.841 1.00 73.44 72 SER A O 1
ATOM 574 N N . THR A 1 73 ? 12.661 16.337 -9.725 1.00 79.25 73 THR A N 1
ATOM 575 C CA . THR A 1 73 ? 13.642 17.131 -10.472 1.00 79.25 73 THR A CA 1
ATOM 576 C C . THR A 1 73 ? 13.111 17.468 -11.873 1.00 79.25 73 THR A C 1
ATOM 578 O O . THR A 1 73 ? 12.444 16.619 -12.489 1.00 79.25 73 THR A O 1
ATOM 581 N N . PRO A 1 74 ? 13.359 18.694 -12.376 1.00 85.62 74 PRO A N 1
ATOM 582 C CA . PRO A 1 74 ? 13.003 19.087 -13.730 1.00 85.62 74 PRO A CA 1
ATOM 583 C C . PRO A 1 74 ? 13.527 18.091 -14.763 1.00 85.62 74 PRO A C 1
ATOM 585 O O . PRO A 1 74 ? 14.660 17.617 -14.701 1.00 85.62 74 PRO A O 1
ATOM 588 N N . ARG A 1 75 ? 12.688 17.782 -15.748 1.00 86.44 75 ARG A N 1
ATOM 589 C CA . ARG A 1 75 ? 13.006 16.800 -16.786 1.00 86.44 75 ARG A CA 1
ATOM 590 C C . ARG A 1 75 ? 14.280 17.129 -17.590 1.00 86.44 75 ARG A C 1
ATOM 592 O O . ARG A 1 75 ? 15.066 16.206 -17.790 1.00 86.44 75 ARG A O 1
ATOM 599 N N . PRO A 1 76 ? 14.555 18.392 -17.984 1.00 88.38 76 PRO A N 1
ATOM 600 C CA . PRO A 1 76 ? 15.813 18.731 -18.654 1.00 88.38 76 PRO A CA 1
ATOM 601 C C . PRO A 1 76 ? 17.049 18.384 -17.815 1.00 88.38 76 PRO A C 1
ATOM 603 O O . PRO A 1 76 ? 18.007 17.819 -18.336 1.00 88.38 76 PRO A O 1
ATOM 606 N N . GLU A 1 77 ? 17.007 18.629 -16.500 1.00 87.31 77 GLU A N 1
ATOM 607 C CA . GLU A 1 77 ? 18.102 18.278 -15.586 1.00 87.31 77 GLU A CA 1
ATOM 608 C C . GLU A 1 77 ? 18.302 16.761 -15.496 1.00 87.31 77 GLU A C 1
ATOM 610 O O . GLU A 1 77 ? 19.439 16.287 -15.497 1.00 87.31 77 GLU A O 1
ATOM 615 N N . LYS A 1 78 ? 17.211 15.980 -15.470 1.00 86.06 78 LYS A N 1
ATOM 616 C CA . LYS A 1 78 ? 17.280 14.510 -15.507 1.00 86.06 78 LYS A CA 1
ATOM 617 C C . LYS A 1 78 ? 17.935 14.014 -16.794 1.00 86.06 78 LYS A C 1
ATOM 619 O O . LYS A 1 78 ? 18.855 13.200 -16.721 1.00 86.06 78 LYS A O 1
ATOM 624 N N . ILE A 1 79 ? 17.501 14.528 -17.947 1.00 86.69 79 ILE A N 1
ATOM 625 C CA . ILE A 1 79 ? 18.064 14.175 -19.258 1.00 86.69 79 ILE A CA 1
ATOM 626 C C . ILE A 1 79 ? 19.551 14.536 -19.300 1.00 86.69 79 ILE A C 1
ATOM 628 O O . ILE A 1 79 ? 20.362 13.689 -19.662 1.00 86.69 79 ILE A O 1
ATOM 632 N N . ALA A 1 80 ? 19.932 15.745 -18.877 1.00 87.25 80 ALA A N 1
ATOM 633 C CA . ALA A 1 80 ? 21.329 16.175 -18.840 1.00 87.25 80 ALA A CA 1
ATOM 634 C C . ALA A 1 80 ? 22.183 15.272 -17.935 1.00 87.25 80 ALA A C 1
ATOM 636 O O . ALA A 1 80 ? 23.244 14.806 -18.348 1.00 87.25 80 ALA A O 1
ATOM 637 N N . ARG A 1 81 ? 21.698 14.949 -16.730 1.00 86.06 81 ARG A N 1
ATOM 638 C CA . ARG A 1 81 ? 22.394 14.078 -15.770 1.00 86.06 81 ARG A CA 1
ATOM 639 C C . ARG A 1 81 ? 22.532 12.638 -16.263 1.00 86.06 81 ARG A C 1
ATOM 641 O O . ARG A 1 81 ? 23.533 11.983 -15.983 1.00 86.06 81 ARG A O 1
ATOM 648 N N . LEU A 1 82 ? 21.532 12.123 -16.974 1.00 85.38 82 LEU A N 1
ATOM 649 C CA . LEU A 1 82 ? 21.617 10.819 -17.629 1.00 85.38 82 LEU A CA 1
ATOM 650 C C . LEU A 1 82 ? 22.628 10.866 -18.778 1.00 85.38 82 LEU A C 1
ATOM 652 O O . LEU A 1 82 ? 23.502 10.006 -18.845 1.00 85.38 82 LEU A O 1
ATOM 656 N N . THR A 1 83 ? 22.570 11.897 -19.624 1.00 85.06 83 THR A N 1
ATOM 657 C CA . THR A 1 83 ? 23.510 12.119 -20.731 1.00 85.06 83 THR A CA 1
ATOM 658 C C . THR A 1 83 ? 24.955 12.139 -20.244 1.00 85.06 83 THR A C 1
ATOM 660 O O . THR A 1 83 ? 25.791 11.463 -20.839 1.00 85.06 83 THR A O 1
ATOM 663 N N . THR A 1 84 ? 25.260 12.841 -19.148 1.00 85.19 84 THR A N 1
ATOM 664 C CA . THR A 1 84 ? 26.615 12.866 -18.575 1.00 85.19 84 THR A CA 1
ATOM 665 C C . THR A 1 84 ? 27.018 11.508 -18.007 1.00 85.19 84 THR A C 1
ATOM 667 O O . THR A 1 84 ? 28.053 10.979 -18.407 1.00 85.19 84 THR A O 1
ATOM 670 N N . LYS A 1 85 ? 26.178 10.878 -17.168 1.00 82.19 85 LYS A N 1
ATOM 671 C CA . LYS A 1 85 ? 26.455 9.543 -16.596 1.00 82.19 85 LYS A CA 1
ATOM 672 C C . LYS A 1 85 ? 26.712 8.481 -17.669 1.00 82.19 85 LYS A C 1
ATOM 674 O O . LYS A 1 85 ? 27.577 7.622 -17.505 1.00 82.19 85 LYS A O 1
ATOM 679 N N . ILE A 1 86 ? 25.942 8.511 -18.754 1.00 79.44 86 ILE A N 1
ATOM 680 C CA . ILE A 1 86 ? 26.078 7.564 -19.862 1.00 79.44 86 ILE A CA 1
ATOM 681 C C . ILE A 1 86 ? 27.284 7.936 -20.732 1.00 79.44 86 ILE A C 1
ATOM 683 O O . ILE A 1 86 ? 28.057 7.054 -21.099 1.00 79.44 86 ILE A O 1
ATOM 687 N N . GLY A 1 87 ? 27.464 9.220 -21.050 1.00 76.94 87 GLY A N 1
ATOM 688 C CA . GLY A 1 87 ? 28.546 9.722 -21.898 1.00 76.94 87 GLY A CA 1
ATOM 689 C C . GLY A 1 87 ? 29.934 9.478 -21.306 1.00 7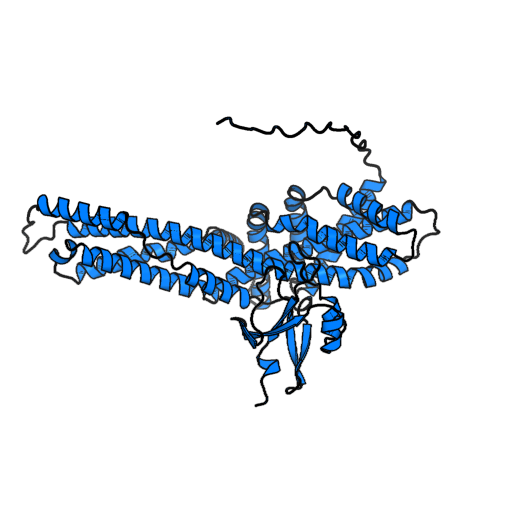6.94 87 GLY A C 1
ATOM 690 O O . GLY A 1 87 ? 30.831 9.040 -22.023 1.00 76.94 87 GLY A O 1
ATOM 691 N N . GLU A 1 88 ? 30.094 9.654 -19.991 1.00 74.94 88 GLU A N 1
ATOM 692 C CA . GLU A 1 88 ? 31.327 9.317 -19.264 1.00 74.94 88 GLU A CA 1
ATOM 693 C C . GLU A 1 88 ? 31.643 7.810 -19.321 1.00 74.94 88 GLU A C 1
ATOM 695 O O . GLU A 1 88 ? 32.808 7.412 -19.343 1.00 74.94 88 GLU A O 1
ATOM 700 N N . GLY A 1 89 ? 30.613 6.959 -19.393 1.00 60.31 89 GLY A N 1
ATOM 701 C CA . GLY A 1 89 ? 30.740 5.500 -19.454 1.00 60.31 89 GLY A CA 1
ATOM 702 C C . GLY A 1 89 ? 30.876 4.904 -20.861 1.00 60.31 89 GLY A C 1
ATOM 703 O O . GLY A 1 89 ? 31.426 3.811 -21.016 1.00 60.31 89 GLY A O 1
ATOM 704 N N . ALA A 1 90 ? 30.391 5.602 -21.892 1.00 53.62 90 ALA A N 1
ATOM 705 C CA . ALA A 1 90 ? 30.296 5.115 -23.272 1.00 53.62 90 ALA A CA 1
ATOM 706 C C . ALA A 1 90 ? 31.652 4.959 -23.988 1.00 53.62 90 ALA A C 1
ATOM 708 O O . ALA A 1 90 ? 31.717 4.335 -25.046 1.00 53.62 90 ALA A O 1
ATOM 709 N N . LEU A 1 91 ? 32.751 5.440 -23.398 1.00 53.41 91 LEU A N 1
ATOM 710 C CA . LEU A 1 91 ? 34.108 5.180 -23.892 1.00 53.41 91 LEU A CA 1
ATOM 711 C C . LEU A 1 91 ? 34.593 3.731 -23.644 1.00 53.41 91 LEU A C 1
ATOM 713 O O . LEU A 1 91 ? 35.684 3.378 -24.090 1.00 53.41 91 LEU A O 1
ATOM 717 N N . ALA A 1 92 ? 33.806 2.859 -22.993 1.00 48.69 92 ALA A N 1
ATOM 718 C CA . ALA A 1 92 ? 34.164 1.457 -22.757 1.00 48.69 92 ALA A CA 1
ATOM 719 C C . ALA A 1 92 ? 32.986 0.477 -22.948 1.00 48.69 92 ALA A C 1
ATOM 721 O O . ALA A 1 92 ? 31.828 0.793 -22.690 1.00 48.69 92 ALA A O 1
ATOM 722 N N . VAL A 1 93 ? 33.301 -0.781 -23.294 1.00 51.97 93 VAL A N 1
ATOM 723 C CA . VAL A 1 93 ? 32.387 -1.953 -23.389 1.00 51.97 93 VAL A CA 1
ATOM 724 C C . VAL A 1 93 ? 31.531 -2.173 -22.114 1.00 51.97 93 VAL A C 1
ATOM 726 O O . VAL A 1 93 ? 30.554 -2.917 -22.126 1.00 51.97 93 VAL A O 1
ATOM 729 N N . ALA A 1 94 ? 31.843 -1.470 -21.020 1.00 57.59 94 ALA A N 1
ATOM 730 C CA . ALA A 1 94 ? 31.093 -1.419 -19.766 1.00 57.59 94 ALA A CA 1
ATOM 731 C C . ALA A 1 94 ? 29.764 -0.631 -19.818 1.00 57.59 94 ALA A C 1
ATOM 733 O O . ALA A 1 94 ? 29.031 -0.646 -18.826 1.00 57.59 94 ALA A O 1
ATOM 734 N N . GLY A 1 95 ? 29.429 0.027 -20.937 1.00 59.38 95 GLY A N 1
ATOM 735 C CA . GLY A 1 95 ? 28.242 0.882 -21.057 1.00 59.38 95 GLY A CA 1
ATOM 736 C C . GLY A 1 95 ? 26.961 0.242 -20.509 1.00 59.38 95 GLY A C 1
ATOM 737 O O . GLY A 1 95 ? 26.300 0.837 -19.665 1.00 59.38 95 GLY A O 1
ATOM 738 N N . LEU A 1 96 ? 26.644 -1.003 -20.891 1.00 61.03 96 LEU A N 1
ATOM 739 C CA . LEU A 1 96 ? 25.393 -1.686 -20.507 1.00 61.03 96 LEU A CA 1
ATOM 740 C C . LEU A 1 96 ? 25.200 -1.852 -18.987 1.00 61.03 96 LEU A C 1
ATOM 742 O O . LEU A 1 96 ? 24.087 -1.698 -18.488 1.00 61.03 96 LEU A O 1
ATOM 746 N N . ALA A 1 97 ? 26.270 -2.127 -18.236 1.00 67.44 97 ALA A N 1
ATOM 747 C CA . ALA A 1 97 ? 26.181 -2.261 -16.781 1.00 67.44 97 ALA A CA 1
ATOM 748 C C . ALA A 1 97 ? 25.917 -0.905 -16.099 1.00 67.44 97 ALA A C 1
ATOM 750 O O . ALA A 1 97 ? 25.182 -0.834 -15.111 1.00 67.44 97 ALA A O 1
ATOM 751 N N . LEU A 1 98 ? 26.473 0.178 -16.652 1.00 70.12 98 LEU A N 1
ATOM 752 C CA . LEU A 1 98 ? 26.244 1.541 -16.167 1.00 70.12 98 LEU A CA 1
ATOM 753 C C . LEU A 1 98 ? 24.811 2.011 -16.444 1.00 70.12 98 LEU A C 1
ATOM 755 O O . LEU A 1 98 ? 24.231 2.682 -15.594 1.00 70.12 98 LEU A O 1
ATOM 759 N N . TRP A 1 99 ? 24.204 1.594 -17.562 1.00 71.12 99 TRP A N 1
ATOM 760 C CA . TRP A 1 99 ? 22.787 1.853 -17.852 1.00 71.12 99 TRP A CA 1
ATOM 761 C C . TRP A 1 99 ? 21.864 1.222 -16.814 1.00 71.12 99 TRP A C 1
ATOM 763 O O . TRP A 1 99 ? 21.007 1.906 -16.254 1.00 71.12 99 TRP A O 1
ATOM 773 N N . GLY A 1 100 ? 22.064 -0.063 -16.505 1.00 74.81 100 GLY A N 1
ATOM 774 C CA . GLY A 1 100 ? 21.252 -0.733 -15.490 1.00 74.81 100 GLY A CA 1
ATOM 775 C C . GLY A 1 100 ? 21.405 -0.092 -14.106 1.00 74.81 100 GLY A C 1
ATOM 776 O O . GLY A 1 100 ? 20.425 0.080 -13.379 1.00 74.81 100 GLY A O 1
ATOM 777 N N . LYS A 1 101 ? 22.620 0.365 -13.776 1.00 79.75 101 LYS A N 1
ATOM 778 C CA . LYS A 1 101 ? 22.869 1.161 -12.571 1.00 79.75 101 LYS A CA 1
ATOM 779 C C . LYS A 1 101 ? 22.148 2.511 -12.602 1.00 79.75 101 LYS A C 1
ATOM 781 O O . LYS A 1 101 ? 21.563 2.879 -11.593 1.00 79.75 101 LYS A O 1
ATOM 786 N N . ALA A 1 102 ? 22.154 3.235 -13.720 1.00 74.12 102 ALA A N 1
ATOM 787 C CA . ALA A 1 102 ? 21.463 4.518 -13.837 1.00 74.12 102 ALA A CA 1
ATOM 788 C C . ALA A 1 102 ? 19.947 4.368 -13.631 1.00 74.12 102 ALA A C 1
ATOM 790 O O . ALA A 1 102 ? 19.357 5.161 -12.903 1.00 74.12 102 ALA A O 1
ATOM 791 N N . VAL A 1 103 ? 19.339 3.313 -14.190 1.00 78.06 103 VAL A N 1
ATOM 792 C CA . VAL A 1 103 ? 17.927 2.975 -13.947 1.00 78.06 103 VAL A CA 1
ATOM 793 C C . VAL A 1 103 ? 17.688 2.707 -12.463 1.00 78.06 103 VAL A C 1
ATOM 795 O O . VAL A 1 103 ? 16.803 3.313 -11.861 1.00 78.06 103 VAL A O 1
ATOM 798 N N . ALA A 1 104 ? 18.507 1.852 -11.846 1.00 78.62 104 ALA A N 1
ATOM 799 C CA . ALA A 1 104 ? 18.393 1.544 -10.425 1.00 78.62 104 ALA A CA 1
ATOM 800 C C . ALA A 1 104 ? 18.581 2.781 -9.524 1.00 78.62 104 ALA A C 1
ATOM 802 O O . ALA A 1 104 ? 17.863 2.920 -8.534 1.00 78.62 104 ALA A O 1
ATOM 803 N N . ASP A 1 105 ? 19.518 3.672 -9.862 1.00 77.44 105 ASP A N 1
ATOM 804 C CA . ASP A 1 105 ? 19.788 4.910 -9.127 1.00 77.44 105 ASP A CA 1
ATOM 805 C C . ASP A 1 105 ? 18.582 5.865 -9.219 1.00 77.44 105 ASP A C 1
ATOM 807 O O . ASP A 1 105 ? 18.133 6.358 -8.190 1.00 77.44 105 ASP A O 1
ATOM 811 N N . VAL A 1 106 ? 17.997 6.075 -10.410 1.00 74.00 106 VAL A N 1
ATOM 812 C CA . VAL A 1 106 ? 16.814 6.946 -10.574 1.00 74.00 106 VAL A CA 1
ATOM 813 C C . VAL A 1 106 ? 15.621 6.417 -9.785 1.00 74.00 106 VAL A C 1
ATOM 815 O O . VAL A 1 106 ? 14.989 7.179 -9.059 1.00 74.00 106 VAL A O 1
ATOM 818 N N . PHE A 1 107 ? 15.345 5.110 -9.853 1.00 73.94 107 PHE A N 1
ATOM 819 C CA . PHE A 1 107 ? 14.287 4.511 -9.035 1.00 73.94 107 PHE A CA 1
ATOM 820 C C . PHE A 1 107 ? 14.543 4.683 -7.537 1.00 73.94 107 PHE A C 1
ATOM 822 O O . PHE A 1 107 ? 13.590 4.863 -6.792 1.00 73.94 107 PHE A O 1
ATOM 829 N N . SER A 1 108 ? 15.802 4.653 -7.095 1.00 75.25 108 SER A N 1
ATOM 830 C C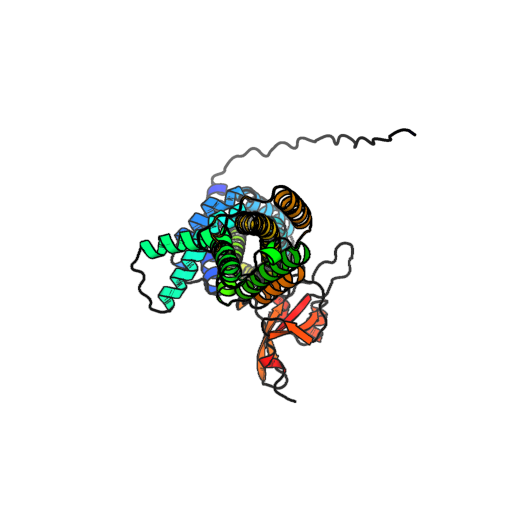A . SER A 1 108 ? 16.147 4.809 -5.677 1.00 75.25 108 SER A CA 1
ATOM 831 C C . SER A 1 108 ? 16.062 6.264 -5.200 1.00 75.25 108 SER A C 1
ATOM 833 O O . SER A 1 108 ? 15.799 6.501 -4.026 1.00 75.25 108 SER A O 1
ATOM 835 N N . GLU A 1 109 ? 16.285 7.240 -6.085 1.00 72.00 109 GLU A N 1
ATOM 836 C CA . GLU A 1 109 ? 16.181 8.672 -5.770 1.00 72.00 109 GLU A CA 1
ATOM 837 C C . GLU A 1 109 ? 14.718 9.174 -5.838 1.00 72.00 109 GLU A C 1
ATOM 839 O O . GLU A 1 109 ? 14.297 9.981 -5.007 1.00 72.00 109 GLU A O 1
ATOM 844 N N . ASP A 1 110 ? 13.915 8.671 -6.786 1.00 60.50 110 ASP A N 1
ATOM 845 C CA . ASP A 1 110 ? 12.537 9.131 -7.040 1.00 60.50 110 ASP A CA 1
ATOM 846 C C . ASP A 1 110 ? 11.457 8.411 -6.197 1.00 60.50 110 ASP A C 1
ATOM 848 O O . ASP A 1 110 ? 10.275 8.776 -6.267 1.00 60.50 110 ASP A O 1
ATOM 852 N N . THR A 1 111 ? 11.813 7.437 -5.345 1.00 54.84 111 THR A N 1
ATOM 853 C CA . THR A 1 111 ? 10.845 6.751 -4.459 1.00 54.84 111 THR A CA 1
ATOM 854 C C . THR A 1 111 ? 10.121 7.692 -3.492 1.00 54.84 111 THR A C 1
ATOM 856 O O . THR A 1 111 ? 9.042 7.342 -3.015 1.00 54.84 111 THR A O 1
ATOM 859 N N . SER A 1 112 ? 10.626 8.914 -3.261 1.00 58.25 112 SER A N 1
ATOM 860 C CA . SER A 1 112 ? 9.948 9.896 -2.393 1.00 58.25 112 SER A CA 1
ATOM 861 C C . SER A 1 112 ? 8.599 10.389 -2.935 1.00 58.25 112 SER A C 1
ATOM 863 O O . SER A 1 112 ? 7.822 10.990 -2.198 1.00 58.25 112 SER A O 1
ATOM 865 N N . VAL A 1 113 ? 8.275 10.159 -4.214 1.00 54.56 113 VAL A N 1
ATOM 866 C CA . VAL A 1 113 ? 6.995 10.612 -4.790 1.00 54.56 113 VAL A CA 1
ATOM 867 C C . VAL A 1 113 ? 5.805 9.843 -4.203 1.00 54.56 113 VAL A C 1
ATOM 869 O O . VAL A 1 113 ? 4.737 10.428 -4.030 1.00 54.56 113 VAL A O 1
ATOM 872 N N . LEU A 1 114 ? 5.987 8.572 -3.826 1.00 55.16 114 LEU A N 1
ATOM 873 C CA . LEU A 1 114 ? 4.958 7.785 -3.132 1.00 55.16 114 LEU A CA 1
ATOM 874 C C . LEU A 1 114 ? 4.745 8.247 -1.682 1.00 55.16 114 LEU A C 1
ATOM 876 O O . LEU A 1 114 ? 3.636 8.128 -1.152 1.00 55.16 114 LEU A O 1
ATOM 880 N N . ASP A 1 115 ? 5.780 8.834 -1.076 1.00 59.47 115 ASP A N 1
ATOM 881 C CA . ASP A 1 115 ? 5.734 9.399 0.276 1.00 59.47 115 ASP A CA 1
ATOM 882 C C . ASP A 1 115 ? 5.020 10.759 0.310 1.00 59.47 115 ASP A C 1
ATOM 884 O O . ASP A 1 115 ? 4.548 11.211 1.358 1.00 59.47 115 ASP A O 1
ATOM 888 N N . LYS A 1 116 ? 4.866 11.415 -0.846 1.00 62.78 116 LYS A N 1
ATOM 889 C CA . LYS A 1 116 ? 4.140 12.681 -0.967 1.00 62.78 116 LYS A CA 1
ATOM 890 C C . LYS A 1 116 ? 2.643 12.407 -0.972 1.00 62.78 116 LYS A C 1
ATOM 892 O O . LYS A 1 116 ? 2.010 12.291 -2.018 1.00 62.78 116 LYS A O 1
ATOM 897 N N . ALA A 1 117 ? 2.064 12.333 0.225 1.00 58.56 117 ALA A N 1
ATOM 898 C CA . ALA A 1 117 ? 0.639 12.085 0.442 1.00 58.56 117 ALA A CA 1
ATOM 899 C C . ALA A 1 117 ? -0.283 12.959 -0.435 1.00 58.56 117 ALA A C 1
ATOM 901 O O . ALA A 1 117 ? -1.310 12.464 -0.889 1.00 58.56 117 ALA A O 1
ATOM 902 N N . GLU A 1 118 ? 0.112 14.203 -0.726 1.00 61.78 118 GLU A N 1
ATOM 903 C CA . GLU A 1 118 ? -0.608 15.149 -1.595 1.00 61.78 118 GLU A CA 1
ATOM 904 C C . GLU A 1 118 ? -0.717 14.691 -3.063 1.00 61.78 118 GLU A C 1
ATOM 906 O O . GLU A 1 118 ? -1.741 14.886 -3.723 1.00 61.78 118 GLU A O 1
ATOM 911 N N . VAL A 1 119 ? 0.323 14.038 -3.587 1.00 64.62 119 VAL A N 1
ATOM 912 C CA . VAL A 1 119 ? 0.313 13.468 -4.941 1.00 64.62 119 VAL A CA 1
ATOM 913 C C . VAL A 1 119 ? -0.724 12.364 -5.016 1.00 64.62 119 VAL A C 1
ATOM 915 O O . VAL A 1 119 ? -1.578 12.343 -5.901 1.00 64.62 119 VAL A O 1
ATOM 918 N N . VAL A 1 120 ? -0.667 11.462 -4.040 1.00 64.56 120 VAL A N 1
ATOM 919 C CA . VAL A 1 120 ? -1.533 10.293 -4.003 1.00 64.56 120 VAL A CA 1
ATOM 920 C C . VAL A 1 120 ? -2.988 10.750 -3.840 1.00 64.56 120 VAL A C 1
ATOM 922 O O . VAL A 1 120 ? -3.841 10.312 -4.600 1.00 64.56 120 VAL A O 1
ATOM 925 N N . THR A 1 121 ? -3.291 11.688 -2.936 1.00 65.19 121 THR A N 1
ATOM 926 C CA . THR A 1 121 ? -4.671 12.174 -2.731 1.00 65.19 121 THR A CA 1
ATOM 927 C C . THR A 1 121 ? -5.223 12.974 -3.907 1.00 65.19 121 THR A C 1
ATOM 929 O O . THR A 1 121 ? -6.419 12.893 -4.176 1.00 65.19 121 THR A O 1
ATOM 932 N N . SER A 1 122 ? -4.389 13.725 -4.631 1.00 65.88 122 SER A N 1
ATOM 933 C CA . SER A 1 122 ? -4.852 14.499 -5.789 1.00 65.88 122 SER A CA 1
ATOM 934 C C . SER A 1 122 ? -5.065 13.640 -7.038 1.00 65.88 122 SER A C 1
ATOM 936 O O . SER A 1 122 ? -5.923 13.969 -7.855 1.00 65.88 122 SER A O 1
ATOM 938 N N . ILE A 1 123 ? -4.313 12.550 -7.205 1.00 65.81 123 ILE A N 1
ATOM 939 C CA . ILE A 1 123 ? -4.368 11.696 -8.401 1.00 65.81 123 ILE A CA 1
ATOM 940 C C . ILE A 1 123 ? -5.306 10.494 -8.204 1.00 65.81 123 ILE A C 1
ATOM 942 O O . ILE A 1 123 ? -5.957 10.068 -9.158 1.00 65.81 123 ILE A O 1
ATOM 946 N N . MET A 1 124 ? -5.427 9.968 -6.980 1.00 67.44 124 MET A N 1
ATOM 947 C CA . MET A 1 124 ? -6.219 8.762 -6.698 1.00 67.44 124 MET A CA 1
ATOM 948 C C . MET A 1 124 ? -7.673 8.812 -7.156 1.00 67.44 124 MET A C 1
ATOM 950 O O . MET A 1 124 ? -8.084 7.824 -7.758 1.00 67.44 124 MET A O 1
ATOM 954 N N . PRO A 1 125 ? -8.441 9.903 -6.969 1.00 65.06 125 PRO A N 1
ATOM 955 C CA . PRO A 1 125 ? -9.832 9.927 -7.417 1.00 65.06 125 PRO A CA 1
ATOM 956 C C . PRO A 1 125 ? -9.960 9.686 -8.931 1.00 65.06 125 PRO A C 1
ATOM 958 O O . PRO A 1 125 ? -10.916 9.082 -9.398 1.00 65.06 125 PRO A O 1
ATOM 961 N N . ILE A 1 126 ? -8.968 10.127 -9.715 1.00 66.75 126 ILE A N 1
ATOM 962 C CA . ILE A 1 126 ? -8.951 9.965 -11.177 1.00 66.75 126 ILE A CA 1
ATOM 963 C C . ILE A 1 126 ? -8.682 8.504 -11.547 1.00 66.75 126 ILE A C 1
ATOM 965 O O . ILE A 1 126 ? -9.348 7.948 -12.419 1.00 66.75 126 ILE A O 1
ATOM 969 N N . ILE A 1 127 ? -7.728 7.868 -10.865 1.00 67.19 127 ILE A N 1
ATOM 970 C CA . ILE A 1 127 ? -7.329 6.490 -11.157 1.00 67.19 127 ILE A CA 1
ATOM 971 C C . ILE A 1 127 ? -8.351 5.479 -10.623 1.00 67.19 127 ILE A C 1
ATOM 973 O O . ILE A 1 127 ? -8.706 4.548 -11.347 1.00 67.19 127 ILE A O 1
ATOM 977 N N . GLY A 1 128 ? -8.845 5.657 -9.394 1.00 63.91 128 GLY A N 1
ATOM 978 C CA . GLY A 1 128 ? -9.820 4.761 -8.766 1.00 63.91 128 GLY A CA 1
ATOM 979 C C . GLY A 1 128 ? -11.081 4.627 -9.614 1.00 63.91 128 GLY A C 1
ATOM 980 O O . GLY A 1 128 ? -11.455 3.515 -10.003 1.00 63.91 128 GLY A O 1
ATOM 981 N N . CYS A 1 129 ? -11.632 5.757 -10.054 1.00 70.12 129 CYS A N 1
ATOM 982 C CA . CYS A 1 129 ? -12.776 5.757 -10.955 1.00 70.12 129 CYS A CA 1
ATOM 983 C C . CYS A 1 129 ? -12.499 5.212 -12.347 1.00 70.12 129 CYS A C 1
ATOM 985 O O . CYS A 1 129 ? -13.338 4.485 -12.881 1.00 70.12 129 CYS A O 1
ATOM 987 N N . ALA A 1 130 ? -11.330 5.480 -12.934 1.00 66.00 130 ALA A N 1
ATOM 988 C CA . ALA A 1 130 ? -10.975 4.890 -14.223 1.00 66.00 130 ALA A CA 1
ATOM 989 C C . ALA A 1 130 ? -10.886 3.353 -14.147 1.00 66.00 130 ALA A C 1
ATOM 991 O O . ALA A 1 130 ? -11.343 2.658 -15.057 1.00 66.00 130 ALA A O 1
ATOM 992 N N . VAL A 1 131 ? -10.352 2.809 -13.048 1.00 65.75 131 VAL A N 1
ATOM 993 C CA . VAL A 1 131 ? -10.232 1.359 -12.829 1.00 65.75 131 VAL A CA 1
ATOM 994 C C . VAL A 1 131 ? -11.596 0.711 -12.565 1.00 65.75 131 VAL A C 1
ATOM 996 O O . VAL A 1 131 ? -11.891 -0.341 -13.137 1.00 65.75 131 VAL A O 1
ATOM 999 N N . GLN A 1 132 ? -12.456 1.327 -11.748 1.00 65.38 132 GLN A N 1
ATOM 1000 C CA . GLN A 1 132 ? -13.804 0.804 -11.494 1.00 65.38 132 GLN A CA 1
ATOM 1001 C C . GLN A 1 132 ? -14.678 0.844 -12.753 1.00 65.38 132 GLN A C 1
ATOM 1003 O O . GLN A 1 132 ? -15.323 -0.154 -13.080 1.00 65.38 132 GLN A O 1
ATOM 1008 N N . LEU A 1 133 ? -14.630 1.948 -13.505 1.00 66.88 133 LEU A N 1
ATOM 1009 C CA . LEU A 1 133 ? -15.338 2.088 -14.777 1.00 66.88 133 LEU A CA 1
ATOM 1010 C C . LEU A 1 133 ? -14.852 1.059 -15.808 1.00 66.88 133 LEU A C 1
ATOM 1012 O O . LEU A 1 133 ? -15.639 0.460 -16.535 1.00 66.88 133 LEU A O 1
ATOM 1016 N N . ALA A 1 134 ? -13.547 0.797 -15.855 1.00 62.31 134 ALA A N 1
ATOM 1017 C CA . ALA A 1 134 ? -12.996 -0.246 -16.708 1.00 62.31 134 ALA A CA 1
ATOM 1018 C C . ALA A 1 134 ? -13.524 -1.648 -16.358 1.00 62.31 134 ALA A C 1
ATOM 1020 O O . ALA A 1 134 ? -13.794 -2.453 -17.256 1.00 62.31 134 ALA A O 1
ATOM 1021 N N . ASN A 1 135 ? -13.666 -1.950 -15.066 1.00 66.62 135 ASN A N 1
ATOM 1022 C CA . ASN A 1 135 ? -14.186 -3.234 -14.605 1.00 66.62 135 ASN A CA 1
ATOM 1023 C C . ASN A 1 135 ? -15.689 -3.385 -14.881 1.00 66.62 135 ASN A C 1
ATOM 1025 O O . ASN A 1 135 ? -16.101 -4.458 -15.323 1.00 66.62 135 ASN A O 1
ATOM 1029 N N . SER A 1 136 ? -16.494 -2.333 -14.698 1.00 63.28 136 SER A N 1
ATOM 1030 C CA . SER A 1 136 ? -17.935 -2.375 -14.992 1.00 63.28 136 SER A CA 1
ATOM 1031 C C . SER A 1 136 ? -18.211 -2.585 -16.485 1.00 63.28 136 SER A C 1
ATOM 1033 O O . SER A 1 136 ? -19.029 -3.435 -16.845 1.00 63.28 136 SER A O 1
ATOM 1035 N N . VAL A 1 137 ? -17.436 -1.928 -17.357 1.00 64.69 137 VAL A N 1
ATOM 1036 C CA . VAL A 1 137 ? -17.504 -2.123 -18.815 1.00 64.69 137 VAL A CA 1
ATOM 1037 C C . VAL A 1 137 ? -17.124 -3.554 -19.206 1.00 64.69 137 VAL A C 1
ATOM 1039 O O . VAL A 1 137 ? -17.816 -4.173 -20.015 1.00 64.69 137 VAL A O 1
ATOM 1042 N N . LYS A 1 138 ? -16.062 -4.128 -18.616 1.00 65.31 138 LYS A N 1
ATOM 1043 C CA . LYS A 1 138 ? -15.687 -5.538 -18.857 1.00 65.31 138 LYS A CA 1
ATOM 1044 C C . LYS A 1 138 ? -16.783 -6.519 -18.430 1.00 65.31 138 LYS A C 1
ATOM 1046 O O . LYS A 1 138 ? -16.924 -7.569 -19.049 1.00 65.31 138 LYS A O 1
ATOM 1051 N N . GLN A 1 139 ? -17.551 -6.184 -17.398 1.00 73.50 139 GLN A N 1
ATOM 1052 C CA . GLN A 1 139 ? -18.664 -6.997 -16.904 1.00 73.50 139 GLN A CA 1
ATOM 1053 C C . GLN A 1 139 ? -19.992 -6.722 -17.633 1.00 73.50 139 GLN A C 1
ATOM 1055 O O . GLN A 1 139 ? -21.025 -7.239 -17.216 1.00 73.50 139 GLN A O 1
ATOM 1060 N N . GLY A 1 140 ? -19.995 -5.921 -18.706 1.00 70.25 140 GLY A N 1
ATOM 1061 C CA . GLY A 1 140 ? -21.187 -5.663 -19.520 1.00 70.25 140 GLY A CA 1
ATOM 1062 C C . GLY A 1 140 ? -22.224 -4.738 -18.876 1.00 70.25 140 GLY A C 1
ATOM 1063 O O . GLY A 1 140 ? -23.360 -4.693 -19.341 1.00 70.25 140 GLY A O 1
ATOM 1064 N N . HIS A 1 141 ? -21.857 -3.998 -17.828 1.00 66.44 141 HIS A N 1
ATOM 1065 C CA . HIS A 1 141 ? -22.722 -2.972 -17.249 1.00 66.44 141 HIS A CA 1
ATOM 1066 C C . HIS A 1 141 ? -22.523 -1.677 -18.055 1.00 66.44 141 HIS A C 1
ATOM 1068 O O . HIS A 1 141 ? -21.401 -1.186 -18.174 1.00 66.44 141 HIS A O 1
ATOM 1074 N N . GLY A 1 142 ? -23.592 -1.175 -18.684 1.00 55.06 142 GLY A N 1
ATOM 1075 C CA . GLY A 1 142 ? -23.551 -0.001 -19.568 1.00 55.06 142 GLY A CA 1
ATOM 1076 C C . GLY A 1 142 ? -23.023 1.263 -18.876 1.00 55.06 142 GLY A C 1
ATOM 1077 O O . GLY A 1 142 ? -23.260 1.478 -17.691 1.00 55.06 142 GLY A O 1
ATOM 1078 N N . SER A 1 143 ? -22.299 2.096 -19.625 1.00 53.81 143 SER A N 1
ATOM 1079 C CA . SER A 1 143 ? -21.498 3.234 -19.142 1.00 53.81 143 SER A CA 1
ATOM 1080 C C . SER A 1 143 ? -22.238 4.581 -19.052 1.00 53.81 143 SER A C 1
ATOM 1082 O O . SER A 1 143 ? -21.592 5.623 -18.983 1.00 53.81 143 SER A O 1
ATOM 1084 N N . ASP A 1 144 ? -23.569 4.598 -19.084 1.00 47.78 144 ASP A N 1
ATOM 1085 C CA . ASP A 1 144 ? -24.317 5.778 -19.553 1.00 47.78 144 ASP A CA 1
ATOM 1086 C C . ASP A 1 144 ? -24.725 6.800 -18.480 1.00 47.78 144 ASP A C 1
ATOM 1088 O O . ASP A 1 144 ? -25.641 7.585 -18.712 1.00 47.78 144 ASP A O 1
ATOM 1092 N N . ASP A 1 145 ? -24.042 6.871 -17.333 1.00 52.84 145 ASP A N 1
ATOM 1093 C CA . ASP A 1 145 ? -24.425 7.836 -16.298 1.00 52.84 145 ASP A CA 1
ATOM 1094 C C . ASP A 1 145 ? -23.255 8.690 -15.793 1.00 52.84 145 ASP A C 1
ATOM 1096 O O . ASP A 1 145 ? -22.393 8.249 -15.029 1.00 52.84 145 ASP A O 1
ATOM 1100 N N . ALA A 1 146 ? -23.250 9.970 -16.178 1.00 53.56 146 ALA A N 1
ATOM 1101 C CA . ALA A 1 146 ? -22.362 10.983 -15.603 1.00 53.56 146 ALA A CA 1
ATOM 1102 C C . ALA A 1 146 ? -22.552 11.101 -14.075 1.00 53.56 146 ALA A C 1
ATOM 1104 O O . ALA A 1 146 ? -21.609 11.439 -13.354 1.00 53.56 146 ALA A O 1
ATOM 1105 N N . GLY A 1 147 ? -23.743 10.748 -13.570 1.00 54.31 147 GLY A N 1
ATOM 1106 C CA . GLY A 1 147 ? -24.013 10.612 -12.139 1.00 54.31 147 GLY A CA 1
ATOM 1107 C C . GLY A 1 147 ? -23.187 9.507 -11.472 1.00 54.31 147 GLY A C 1
ATOM 1108 O O . GLY A 1 147 ? -22.721 9.694 -10.348 1.00 54.31 147 GLY A O 1
ATOM 1109 N N . HIS A 1 148 ? -22.913 8.401 -12.173 1.00 59.81 148 HIS A N 1
ATOM 1110 C CA . HIS A 1 148 ? -22.089 7.310 -11.647 1.00 59.81 148 HIS A CA 1
ATOM 1111 C C . HIS A 1 148 ? -20.626 7.717 -11.481 1.00 59.81 148 HIS A C 1
ATOM 1113 O O . HIS A 1 148 ? -19.984 7.310 -10.516 1.00 59.81 148 HIS A O 1
ATOM 1119 N N . LEU A 1 149 ? -20.111 8.555 -12.384 1.00 61.19 149 LEU A N 1
ATOM 1120 C CA . LEU A 1 149 ? -18.742 9.050 -12.307 1.00 61.19 149 LEU A CA 1
ATOM 1121 C C . LEU A 1 149 ? -18.564 10.026 -11.132 1.00 61.19 149 LEU A C 1
ATOM 1123 O O . LEU A 1 149 ? -17.607 9.903 -10.374 1.00 61.19 149 LEU A O 1
ATOM 1127 N N . ALA A 1 150 ? -19.511 10.947 -10.924 1.00 55.53 150 ALA A N 1
ATOM 1128 C CA . ALA A 1 150 ? -19.489 11.857 -9.777 1.00 55.53 150 ALA A CA 1
ATOM 1129 C C . ALA A 1 150 ? -19.633 11.113 -8.436 1.00 55.53 150 ALA A C 1
ATOM 1131 O O . ALA A 1 150 ? -18.924 11.426 -7.480 1.00 55.53 150 ALA A O 1
ATOM 1132 N N . LEU A 1 151 ? -20.505 10.099 -8.377 1.00 58.00 151 LEU A N 1
ATOM 1133 C CA . LEU A 1 151 ? -20.631 9.217 -7.213 1.00 58.00 151 LEU A CA 1
ATOM 1134 C C . LEU A 1 151 ? -19.364 8.402 -6.972 1.00 58.00 151 LEU A C 1
ATOM 1136 O O . LEU A 1 151 ? -18.981 8.227 -5.822 1.00 58.00 151 LEU A O 1
ATOM 1140 N N . CYS A 1 152 ? -18.694 7.954 -8.031 1.00 66.38 152 CYS A N 1
ATOM 1141 C CA . CYS A 1 152 ? -17.416 7.277 -7.911 1.00 66.38 152 CYS A CA 1
ATOM 1142 C C . CYS A 1 152 ? -16.341 8.205 -7.321 1.00 66.38 152 CYS A C 1
ATOM 1144 O O . CYS A 1 152 ? -15.675 7.835 -6.359 1.00 66.38 152 CYS A O 1
ATOM 1146 N N . PHE A 1 153 ? -16.226 9.444 -7.814 1.00 63.78 153 PHE A N 1
ATOM 1147 C CA . PHE A 1 153 ? -15.272 10.416 -7.270 1.00 63.78 153 PHE A CA 1
ATOM 1148 C C . PHE A 1 153 ? -15.577 10.765 -5.807 1.00 63.78 153 PHE A C 1
ATOM 1150 O O . PHE A 1 153 ? -14.660 10.924 -5.001 1.00 63.78 153 PHE A O 1
ATOM 1157 N N . ALA A 1 154 ? -16.861 10.869 -5.453 1.00 55.91 154 ALA A N 1
ATOM 1158 C CA . ALA A 1 154 ? -17.295 11.078 -4.078 1.00 55.91 154 ALA A CA 1
ATOM 1159 C C . ALA A 1 154 ? -17.003 9.857 -3.194 1.00 55.91 154 ALA A C 1
ATOM 1161 O O . ALA A 1 154 ? -16.563 10.037 -2.064 1.00 55.91 154 ALA A O 1
ATOM 1162 N N . ALA A 1 155 ? -17.199 8.638 -3.701 1.00 58.00 155 ALA A N 1
ATOM 1163 C CA . ALA A 1 155 ? -16.879 7.401 -2.997 1.00 58.00 155 ALA A CA 1
ATOM 1164 C C . ALA A 1 155 ? -15.371 7.281 -2.749 1.00 58.00 155 ALA A C 1
ATOM 1166 O O . ALA A 1 155 ? -14.971 7.062 -1.611 1.00 58.00 155 ALA A O 1
ATOM 1167 N N . ASP A 1 156 ? -14.536 7.533 -3.758 1.00 56.62 156 ASP A N 1
ATOM 1168 C CA . ASP A 1 156 ? -13.080 7.553 -3.606 1.00 56.62 156 ASP A CA 1
ATOM 1169 C C . ASP A 1 156 ? -12.655 8.624 -2.586 1.00 56.62 156 ASP A C 1
ATOM 1171 O O . ASP A 1 156 ? -11.891 8.339 -1.665 1.00 56.62 156 ASP A O 1
ATOM 1175 N N . ALA A 1 157 ? -13.208 9.841 -2.658 1.00 56.88 157 ALA A N 1
ATOM 1176 C CA . ALA A 1 157 ? -12.930 10.897 -1.681 1.00 56.88 157 ALA A CA 1
ATOM 1177 C C . ALA A 1 157 ? -13.391 10.538 -0.253 1.00 56.88 157 ALA A C 1
ATOM 1179 O O . ALA A 1 157 ? -12.669 10.810 0.708 1.00 56.88 157 ALA A O 1
ATOM 1180 N N . LEU A 1 158 ? -14.559 9.904 -0.100 1.00 56.38 158 LEU A N 1
ATOM 1181 C CA . LEU A 1 158 ? -15.094 9.436 1.185 1.00 56.38 158 LEU A CA 1
ATOM 1182 C C . LEU A 1 158 ? -14.243 8.304 1.778 1.00 56.38 158 LEU A C 1
ATOM 1184 O O . LEU A 1 158 ? -14.011 8.279 2.989 1.00 56.38 158 LEU A O 1
ATOM 1188 N N . LEU A 1 159 ? -13.736 7.408 0.927 1.00 56.56 159 LEU A N 1
ATOM 1189 C CA . LEU A 1 159 ? -12.841 6.315 1.302 1.00 56.56 159 LEU A CA 1
ATOM 1190 C C . LEU A 1 159 ? -11.476 6.839 1.771 1.00 56.56 159 LEU A C 1
ATOM 1192 O O . LEU A 1 159 ? -10.931 6.319 2.744 1.00 56.56 159 LEU A O 1
ATOM 1196 N N . PHE A 1 160 ? -10.945 7.901 1.154 1.00 55.91 160 PHE A N 1
ATOM 1197 C CA . PHE A 1 160 ? -9.712 8.553 1.625 1.00 55.91 160 PHE A CA 1
ATOM 1198 C C . PHE A 1 160 ? -9.899 9.417 2.860 1.00 55.91 160 PHE A C 1
ATOM 1200 O O . PHE A 1 160 ? -8.977 9.535 3.667 1.00 55.91 160 PHE A O 1
ATOM 1207 N N . ALA A 1 161 ? -11.075 10.008 3.024 1.00 56.09 161 ALA A N 1
ATOM 1208 C CA . ALA A 1 161 ? -11.385 10.818 4.190 1.00 56.09 161 ALA A CA 1
ATOM 1209 C C . ALA A 1 161 ? -11.775 9.981 5.424 1.00 56.09 161 ALA A C 1
ATOM 1211 O O . ALA A 1 161 ? -12.102 10.555 6.458 1.00 56.09 161 ALA A O 1
ATOM 1212 N N . GLY A 1 162 ? -11.700 8.644 5.350 1.00 53.97 162 GLY A N 1
ATOM 1213 C CA . GLY A 1 162 ? -11.880 7.773 6.514 1.00 53.97 162 GLY A CA 1
ATOM 1214 C C . GLY A 1 162 ? -13.323 7.706 7.018 1.00 53.97 162 GLY A C 1
ATOM 1215 O O . GLY A 1 162 ? -13.552 7.331 8.162 1.00 53.97 162 GLY A O 1
ATOM 1216 N N . PHE A 1 163 ? -14.321 8.029 6.188 1.00 57.25 163 PHE A N 1
ATOM 1217 C CA . PHE A 1 163 ? -15.716 8.178 6.628 1.00 57.25 163 PHE A CA 1
ATOM 1218 C C . PHE A 1 163 ? -16.462 6.876 6.977 1.00 57.25 163 PHE A C 1
ATOM 1220 O O . PHE A 1 163 ? -17.663 6.928 7.254 1.00 57.25 163 PHE A O 1
ATOM 1227 N N . TRP A 1 164 ? -15.776 5.730 7.103 1.00 55.50 164 TRP A N 1
ATOM 1228 C CA . TRP A 1 164 ? -16.321 4.605 7.883 1.00 55.50 164 TRP A CA 1
ATOM 1229 C C . TRP A 1 164 ? -16.692 5.053 9.317 1.00 55.50 164 TRP A C 1
ATOM 1231 O O . TRP A 1 164 ? -17.601 4.486 9.927 1.00 55.50 164 TRP A O 1
ATOM 1241 N N . GLU A 1 165 ? -16.069 6.142 9.800 1.00 51.28 165 GLU A N 1
ATOM 1242 C CA . GLU A 1 165 ? -16.418 6.889 11.017 1.00 51.28 165 GLU A CA 1
ATOM 1243 C C . GLU A 1 165 ? -17.931 7.170 11.163 1.00 51.28 165 GLU A C 1
ATOM 1245 O O . GLU A 1 165 ? -18.458 7.099 12.273 1.00 51.28 165 GLU A O 1
ATOM 1250 N N . ILE A 1 166 ? -18.670 7.452 10.079 1.00 51.56 166 ILE A N 1
ATOM 1251 C CA . ILE A 1 166 ? -20.102 7.803 10.184 1.00 51.56 166 ILE A CA 1
ATOM 1252 C C . ILE A 1 166 ? -20.961 6.568 10.494 1.00 51.56 166 ILE A C 1
ATOM 1254 O O . ILE A 1 166 ? -21.940 6.671 11.234 1.00 51.56 166 ILE A O 1
ATOM 1258 N N . ALA A 1 167 ? -20.584 5.394 9.983 1.00 51.94 167 ALA A N 1
ATOM 1259 C CA . ALA A 1 167 ? -21.367 4.174 10.159 1.00 51.94 167 ALA A CA 1
ATOM 1260 C C . ALA A 1 167 ? -21.226 3.582 11.572 1.00 51.94 167 ALA A C 1
ATOM 1262 O O . ALA A 1 167 ? -22.211 3.126 12.153 1.00 51.94 167 ALA A O 1
ATOM 1263 N N . VAL A 1 168 ? -20.023 3.623 12.158 1.00 53.38 168 VAL A N 1
ATOM 1264 C CA . VAL A 1 168 ? -19.765 3.009 13.476 1.00 53.38 168 VAL A CA 1
ATOM 1265 C C . VAL A 1 168 ? -20.295 3.877 14.621 1.00 53.38 168 VAL A C 1
ATOM 1267 O O . VAL A 1 168 ? -20.883 3.368 15.575 1.00 53.38 168 VAL A O 1
ATOM 1270 N N . VAL A 1 169 ? -20.168 5.202 14.510 1.00 53.88 169 VAL A N 1
ATOM 1271 C CA . VAL A 1 169 ? -20.528 6.131 15.591 1.00 53.88 169 VAL A CA 1
ATOM 1272 C C . VAL A 1 169 ? -22.047 6.230 15.817 1.00 53.88 169 VAL A C 1
ATOM 1274 O O . VAL A 1 169 ? -22.478 6.512 16.936 1.00 53.88 169 VAL A O 1
ATOM 1277 N N . MET A 1 170 ? -22.884 5.971 14.805 1.00 53.47 170 MET A N 1
ATOM 1278 C CA . MET A 1 170 ? -24.345 6.087 14.949 1.00 53.47 170 MET A CA 1
ATOM 1279 C C . MET A 1 170 ? -24.991 4.968 15.785 1.00 53.47 170 MET A C 1
ATOM 1281 O O . MET A 1 170 ? -26.036 5.198 16.386 1.00 53.47 170 MET A O 1
ATOM 1285 N N . GLN A 1 171 ? -24.376 3.789 15.903 1.00 58.22 171 GLN A N 1
ATOM 1286 C CA . GLN A 1 171 ? -25.023 2.631 16.548 1.00 58.22 171 GLN A CA 1
ATOM 1287 C C . GLN A 1 171 ? -24.888 2.594 18.082 1.00 58.22 171 GLN A C 1
ATOM 1289 O O . GLN A 1 171 ? -25.606 1.855 18.756 1.00 58.22 171 GLN A O 1
ATOM 1294 N N . VAL A 1 172 ? -24.001 3.404 18.668 1.00 57.88 172 VAL A N 1
ATOM 1295 C CA . VAL A 1 172 ? -23.710 3.364 20.115 1.00 57.88 172 VAL A CA 1
ATOM 1296 C C . VAL A 1 172 ? -24.859 3.912 20.962 1.00 57.88 172 VAL A C 1
ATOM 1298 O O . VAL A 1 172 ? -25.200 3.330 21.993 1.00 57.88 172 VAL A O 1
ATOM 1301 N N . GLY A 1 173 ? -25.501 4.991 20.505 1.00 60.50 173 GLY A N 1
ATOM 1302 C CA . GLY A 1 173 ? -26.628 5.595 21.221 1.00 60.50 173 GLY A CA 1
ATOM 1303 C C . GLY A 1 173 ? -27.855 4.679 21.280 1.00 60.50 173 GLY A C 1
ATOM 1304 O O . GLY A 1 173 ? -28.586 4.670 22.271 1.00 60.50 173 GLY A O 1
ATOM 1305 N N . GLU A 1 174 ? -28.066 3.852 20.252 1.00 69.19 174 GLU A N 1
ATOM 1306 C CA . GLU A 1 174 ? -29.210 2.939 20.182 1.00 69.19 174 GLU A CA 1
ATOM 1307 C C . GLU A 1 174 ? -29.067 1.759 21.148 1.00 69.19 174 GLU A C 1
ATOM 1309 O O . GLU A 1 174 ? -30.020 1.422 21.853 1.00 69.19 174 GLU A O 1
ATOM 1314 N N . ALA A 1 175 ? -27.874 1.164 21.239 1.00 66.12 175 ALA A N 1
ATOM 1315 C CA . ALA A 1 175 ? -27.610 0.051 22.150 1.00 66.12 175 ALA A CA 1
ATOM 1316 C C . ALA A 1 175 ? -27.747 0.474 23.623 1.00 66.12 175 ALA A C 1
ATOM 1318 O O . ALA A 1 175 ? -28.428 -0.198 24.404 1.00 66.12 175 ALA A O 1
ATOM 1319 N N . LEU A 1 176 ? -27.177 1.629 23.989 1.00 69.62 176 LEU A N 1
ATOM 1320 C CA . LEU A 1 176 ? -27.305 2.185 25.336 1.00 69.62 176 LEU A CA 1
ATOM 1321 C C . LEU A 1 176 ? -28.764 2.554 25.645 1.00 69.62 176 LEU A C 1
ATOM 1323 O O . LEU A 1 176 ? -29.286 2.184 26.698 1.00 69.62 176 LEU A O 1
ATOM 1327 N N . GLY A 1 177 ? -29.456 3.206 24.706 1.00 70.69 177 GLY A N 1
ATOM 1328 C CA . GLY A 1 177 ? -30.868 3.559 24.849 1.00 70.69 177 GLY A CA 1
ATOM 1329 C C . GLY A 1 177 ? -31.781 2.343 25.034 1.00 70.69 177 GLY A C 1
ATOM 1330 O O . GLY A 1 177 ? -32.699 2.384 25.856 1.00 70.69 177 GLY A O 1
ATOM 1331 N N . ASN A 1 178 ? -31.526 1.249 24.315 1.00 74.56 178 ASN A N 1
ATOM 1332 C CA . ASN A 1 178 ? -32.282 0.003 24.450 1.00 74.56 178 ASN A CA 1
ATOM 1333 C C . ASN A 1 178 ? -31.999 -0.703 25.781 1.00 74.56 178 ASN A C 1
ATOM 1335 O O . ASN A 1 178 ? -32.935 -1.185 26.418 1.00 74.56 178 ASN A O 1
ATOM 1339 N N . TRP A 1 179 ? -30.745 -0.712 26.244 1.00 73.44 179 TRP A N 1
ATOM 1340 C CA . TRP A 1 179 ? -30.394 -1.289 27.543 1.00 73.44 179 TRP A CA 1
ATOM 1341 C C . TRP A 1 179 ? -31.018 -0.513 28.709 1.00 73.44 179 TRP A C 1
ATOM 1343 O O . TRP A 1 179 ? -31.654 -1.120 29.567 1.00 73.44 179 TRP A O 1
ATOM 1353 N N . ILE A 1 180 ? -30.934 0.823 28.700 1.00 71.25 180 ILE A N 1
ATOM 1354 C CA . ILE A 1 180 ? -31.557 1.676 29.729 1.00 71.25 180 ILE A CA 1
ATOM 1355 C C . ILE A 1 180 ? -33.072 1.445 29.792 1.00 71.25 180 ILE A C 1
ATOM 1357 O O . ILE A 1 180 ? -33.655 1.442 30.872 1.00 71.25 180 ILE A O 1
ATOM 1361 N N . LYS A 1 181 ? -33.725 1.247 28.640 1.00 70.44 181 LYS A N 1
ATOM 1362 C CA . LYS A 1 181 ? -35.166 0.957 28.579 1.00 70.44 181 LYS A CA 1
ATOM 1363 C C . LYS A 1 181 ? -35.517 -0.439 29.099 1.00 70.44 181 LYS A C 1
ATOM 1365 O O . LYS A 1 181 ? -36.590 -0.606 29.670 1.00 70.44 181 LYS A O 1
ATOM 1370 N N . ALA A 1 182 ? -34.658 -1.431 28.870 1.00 63.94 182 ALA A N 1
ATOM 1371 C CA . ALA A 1 182 ? -34.887 -2.811 29.296 1.00 63.94 182 ALA A CA 1
ATOM 1372 C C . ALA A 1 182 ? -34.613 -3.013 30.795 1.00 63.94 182 ALA A C 1
ATOM 1374 O O . ALA A 1 182 ? -35.316 -3.767 31.471 1.00 63.94 182 ALA A O 1
ATOM 1375 N N . GLU A 1 183 ? -33.606 -2.325 31.329 1.00 62.56 183 GLU A N 1
ATOM 1376 C CA . GLU A 1 183 ? -33.175 -2.467 32.710 1.00 62.56 183 GLU A CA 1
ATOM 1377 C C . GLU A 1 183 ? -33.949 -1.485 33.602 1.00 62.56 183 GLU A C 1
ATOM 1379 O O . GLU A 1 183 ? -33.546 -0.348 33.831 1.00 62.56 183 GLU A O 1
ATOM 1384 N N . ASN A 1 184 ? -35.083 -1.936 34.142 1.00 64.38 184 ASN A N 1
ATOM 1385 C CA . ASN A 1 184 ? -36.014 -1.136 34.956 1.00 64.38 184 ASN A CA 1
ATOM 1386 C C . ASN A 1 184 ? -35.439 -0.676 36.328 1.00 64.38 184 ASN A C 1
ATOM 1388 O O . ASN A 1 184 ? -36.184 -0.345 37.251 1.00 64.38 184 ASN A O 1
ATOM 1392 N N . GLN A 1 185 ? -34.112 -0.702 36.503 1.00 69.31 185 GLN A N 1
ATOM 1393 C CA . GLN A 1 185 ? -33.390 -0.445 37.749 1.00 69.31 185 GLN A CA 1
ATOM 1394 C C . GLN A 1 185 ? -32.408 0.719 37.587 1.00 69.31 185 GLN A C 1
ATOM 1396 O O . GLN A 1 185 ? -31.205 0.539 37.406 1.00 69.31 185 GLN A O 1
ATOM 1401 N N . ARG A 1 186 ? -32.927 1.941 37.740 1.00 74.75 186 ARG A N 1
ATOM 1402 C CA . ARG A 1 186 ? -32.154 3.198 37.725 1.00 74.75 186 ARG A CA 1
ATOM 1403 C C . ARG A 1 186 ? -30.967 3.202 38.698 1.00 74.75 186 ARG A C 1
ATOM 1405 O O . ARG A 1 186 ? -29.967 3.857 38.436 1.00 74.75 186 ARG A O 1
ATOM 1412 N N . THR A 1 187 ? -31.049 2.445 39.792 1.00 81.19 187 THR A N 1
ATOM 1413 C CA . THR A 1 187 ? -29.975 2.310 40.788 1.00 81.19 187 THR A CA 1
ATOM 1414 C C . THR A 1 187 ? -28.681 1.739 40.207 1.00 81.19 187 THR A C 1
ATOM 1416 O O . THR A 1 187 ? -27.610 2.107 40.678 1.00 81.19 187 THR A O 1
ATOM 1419 N N . LYS A 1 188 ? -28.755 0.908 39.157 1.00 86.25 188 LYS A N 1
ATOM 1420 C CA . LYS A 1 188 ? -27.574 0.370 38.462 1.00 86.25 188 LYS A CA 1
ATOM 1421 C C . LYS A 1 188 ? -26.797 1.438 37.688 1.00 86.25 188 LYS A C 1
ATOM 1423 O O . LYS A 1 188 ? -25.601 1.280 37.489 1.00 86.25 188 LYS A O 1
ATOM 1428 N N . LEU A 1 189 ? -27.442 2.541 37.292 1.00 86.00 189 LEU A N 1
ATOM 1429 C CA . LEU A 1 189 ? -26.777 3.651 36.592 1.00 86.00 189 LEU A CA 1
ATOM 1430 C C . LEU A 1 189 ? -25.862 4.477 37.508 1.00 86.00 189 LEU A C 1
ATOM 1432 O O . LEU A 1 189 ? -25.075 5.292 37.028 1.00 86.00 189 LEU A O 1
ATOM 1436 N N . TRP A 1 190 ? -25.978 4.299 38.825 1.00 87.94 190 TRP A N 1
ATOM 1437 C CA . TRP A 1 190 ? -25.144 4.986 39.814 1.00 87.94 190 TRP A CA 1
ATOM 1438 C C . TRP A 1 190 ? -23.905 4.182 40.202 1.00 87.94 190 TRP A C 1
ATOM 1440 O O . TRP A 1 190 ? -22.997 4.724 40.829 1.00 87.94 190 TRP A O 1
ATOM 1450 N N . ASP A 1 191 ? -23.864 2.909 39.818 1.00 91.88 191 ASP A N 1
ATOM 1451 C CA . ASP A 1 191 ? -22.752 2.018 40.091 1.00 91.88 191 ASP A CA 1
ATOM 1452 C C . ASP A 1 191 ? -21.605 2.292 39.104 1.00 91.88 191 ASP A C 1
ATOM 1454 O O . ASP A 1 191 ? -21.758 2.183 37.883 1.00 91.88 191 ASP A O 1
ATOM 1458 N N . GLY A 1 192 ? -20.456 2.702 39.647 1.00 92.81 192 GLY A N 1
ATOM 1459 C CA . GLY A 1 192 ? -19.262 3.008 38.863 1.00 92.81 192 GLY A CA 1
ATOM 1460 C C . GLY A 1 192 ? -18.667 1.781 38.169 1.00 92.81 192 GLY A C 1
ATOM 1461 O O . GLY A 1 192 ? -18.142 1.918 37.063 1.00 92.81 192 GLY A O 1
ATOM 1462 N N . ASP A 1 193 ? -18.804 0.594 38.762 1.00 93.69 193 ASP A N 1
ATOM 1463 C CA . ASP A 1 193 ? -18.299 -0.651 38.183 1.00 93.69 193 ASP A CA 1
ATOM 1464 C C . ASP A 1 193 ? -19.164 -1.065 36.989 1.00 93.69 193 ASP A C 1
ATOM 1466 O O . ASP A 1 193 ? -18.640 -1.441 35.940 1.00 93.69 193 ASP A O 1
ATOM 1470 N N . ILE A 1 194 ? -20.488 -0.895 37.095 1.00 92.25 194 ILE A N 1
ATOM 1471 C CA . ILE A 1 194 ? -21.416 -1.141 35.980 1.00 92.25 194 ILE A CA 1
ATOM 1472 C C . ILE A 1 194 ? -21.183 -0.141 34.840 1.00 92.25 194 ILE A C 1
ATOM 1474 O O . ILE A 1 194 ? -21.190 -0.543 33.676 1.00 92.25 194 ILE A O 1
ATOM 1478 N N . LEU A 1 195 ? -20.931 1.139 35.148 1.00 93.06 195 LEU A N 1
ATOM 1479 C CA . LEU A 1 195 ? -20.550 2.145 34.148 1.00 93.06 195 LEU A CA 1
ATOM 1480 C C . LEU A 1 195 ? -19.283 1.725 33.388 1.00 93.06 195 LEU A C 1
ATOM 1482 O O . LEU A 1 195 ? -19.268 1.741 32.156 1.00 93.06 195 LEU A O 1
ATOM 1486 N N . ALA A 1 196 ? -18.228 1.345 34.114 1.00 93.75 196 ALA A N 1
ATOM 1487 C CA . ALA A 1 196 ? -16.961 0.931 33.518 1.00 93.75 196 ALA A CA 1
ATOM 1488 C C . ALA A 1 196 ? -17.120 -0.343 32.676 1.00 93.75 196 ALA A C 1
ATOM 1490 O O . ALA A 1 196 ? -16.644 -0.396 31.541 1.00 93.75 196 ALA A O 1
ATOM 1491 N N . GLN A 1 197 ? -17.843 -1.340 33.196 1.00 93.88 197 GLN A N 1
ATOM 1492 C CA . GLN A 1 197 ? -18.141 -2.579 32.486 1.00 93.88 197 GLN A CA 1
ATOM 1493 C C . GLN A 1 197 ? -18.893 -2.302 31.181 1.00 93.88 197 GLN A C 1
ATOM 1495 O O . GLN A 1 197 ? -18.461 -2.749 30.121 1.00 93.88 197 GLN A O 1
ATOM 1500 N N . LYS A 1 198 ? -19.991 -1.539 31.231 1.00 90.81 198 LYS A N 1
ATOM 1501 C CA . LYS A 1 198 ? -20.819 -1.252 30.051 1.00 90.81 198 LYS A CA 1
ATOM 1502 C C . LYS A 1 198 ? -20.103 -0.380 29.028 1.00 90.81 198 LYS A C 1
ATOM 1504 O O . LYS A 1 198 ? -20.266 -0.603 27.831 1.00 90.81 198 LYS A O 1
ATOM 1509 N N . GLY A 1 199 ? -19.283 0.567 29.484 1.00 92.12 199 GLY A N 1
ATOM 1510 C CA . GLY A 1 199 ? -18.416 1.348 28.604 1.00 92.12 199 GLY A CA 1
ATOM 1511 C C . GLY A 1 199 ? -17.401 0.466 27.876 1.00 92.12 199 GLY A C 1
ATOM 1512 O O . GLY A 1 199 ? -17.235 0.603 26.667 1.00 92.12 199 GLY A O 1
ATOM 1513 N N . SER A 1 200 ? -16.777 -0.477 28.589 1.00 94.31 200 SER A N 1
ATOM 1514 C CA . SER A 1 200 ? -15.827 -1.436 28.014 1.00 94.31 200 SER A CA 1
ATOM 1515 C C . SER A 1 200 ? -16.492 -2.406 27.030 1.00 94.31 200 SER A C 1
ATOM 1517 O O . SER A 1 200 ? -15.982 -2.594 25.930 1.00 94.31 200 SER A O 1
ATOM 1519 N N . GLU A 1 201 ? -17.655 -2.971 27.378 1.00 92.12 201 GLU A N 1
ATOM 1520 C CA . GLU A 1 201 ? -18.441 -3.850 26.495 1.00 92.12 201 GLU A CA 1
ATOM 1521 C C . GLU A 1 201 ? -18.856 -3.117 25.212 1.00 92.12 201 GLU A C 1
ATOM 1523 O O . GLU A 1 201 ? -18.564 -3.576 24.109 1.00 92.12 201 GLU A O 1
ATOM 1528 N N . GLY A 1 202 ? -19.458 -1.929 25.344 1.00 89.88 202 GLY A N 1
ATOM 1529 C CA . GLY A 1 202 ? -19.875 -1.135 24.189 1.00 89.88 202 GLY A CA 1
ATOM 1530 C C . GLY A 1 202 ? -18.698 -0.715 23.307 1.00 89.88 202 GLY A C 1
ATOM 1531 O O . GLY A 1 202 ? -18.821 -0.684 22.083 1.00 89.88 202 GLY A O 1
ATOM 1532 N N . TRP A 1 203 ? -17.541 -0.418 23.901 1.00 93.44 203 TRP A N 1
ATOM 1533 C CA . TRP A 1 203 ? -16.322 -0.140 23.148 1.00 93.44 203 TRP A CA 1
ATOM 1534 C C . TRP A 1 203 ? -15.819 -1.372 22.397 1.00 93.44 203 TRP A C 1
ATOM 1536 O O . TRP A 1 203 ? -15.566 -1.292 21.194 1.00 93.44 203 TRP A O 1
ATOM 1546 N N . HIS A 1 204 ? -15.727 -2.513 23.081 1.00 93.38 204 HIS A N 1
ATOM 1547 C CA . HIS A 1 204 ? -15.290 -3.772 22.493 1.00 93.38 204 HIS A CA 1
ATOM 1548 C C . HIS A 1 204 ? -16.144 -4.149 21.276 1.00 93.38 204 HIS A C 1
ATOM 1550 O O . HIS A 1 204 ? -15.593 -4.446 20.218 1.00 93.38 204 HIS A O 1
ATOM 1556 N N . ASP A 1 205 ? -17.469 -4.020 21.370 1.00 88.56 205 ASP A N 1
ATOM 1557 C CA . ASP A 1 205 ? -18.384 -4.297 20.257 1.00 88.56 205 ASP A CA 1
ATOM 1558 C C . ASP A 1 205 ? -18.154 -3.382 19.041 1.00 88.56 205 ASP A C 1
ATOM 1560 O O . ASP A 1 205 ? -18.378 -3.795 17.900 1.00 88.56 205 ASP A O 1
ATOM 1564 N N . ASN A 1 206 ? -17.735 -2.127 19.250 1.00 86.38 206 ASN A N 1
ATOM 1565 C CA . ASN A 1 206 ? -17.363 -1.230 18.148 1.00 86.38 206 ASN A CA 1
ATOM 1566 C C . ASN A 1 206 ? -16.035 -1.642 17.513 1.00 86.38 206 ASN A C 1
ATOM 1568 O O . ASN A 1 206 ? -15.917 -1.638 16.287 1.00 86.38 206 ASN A O 1
ATOM 1572 N N . VAL A 1 207 ? -15.051 -2.027 18.330 1.00 90.19 207 VAL A N 1
ATOM 1573 C CA . VAL A 1 207 ? -13.756 -2.505 17.834 1.00 90.19 207 VAL A CA 1
ATOM 1574 C C . VAL A 1 207 ? -13.924 -3.791 17.030 1.00 90.19 207 VAL A C 1
ATOM 1576 O O . VAL A 1 207 ? -13.365 -3.890 15.942 1.00 90.19 207 VAL A O 1
ATOM 1579 N N . VAL A 1 208 ? -14.719 -4.753 17.509 1.00 92.00 208 VAL A N 1
ATOM 1580 C CA . VAL A 1 208 ? -14.996 -6.006 16.788 1.00 92.00 208 VAL A CA 1
ATOM 1581 C C . VAL A 1 208 ? -15.610 -5.719 15.417 1.00 92.00 208 VAL A C 1
ATOM 1583 O O . VAL A 1 208 ? -15.087 -6.201 14.415 1.00 92.00 208 VAL A O 1
ATOM 1586 N N . ARG A 1 209 ? -16.637 -4.862 15.341 1.00 86.81 209 ARG A N 1
ATOM 1587 C CA . ARG A 1 209 ? -17.253 -4.457 14.063 1.00 86.81 209 ARG A CA 1
ATOM 1588 C C . ARG A 1 209 ? -16.264 -3.764 13.121 1.00 86.81 209 ARG A C 1
ATOM 1590 O O . ARG A 1 209 ? -16.261 -4.030 11.921 1.00 86.81 209 ARG A O 1
ATOM 1597 N N . MET A 1 210 ? -15.396 -2.901 13.648 1.00 88.12 210 MET A N 1
ATOM 1598 C CA . MET A 1 210 ? -14.329 -2.287 12.854 1.00 88.12 210 MET A CA 1
ATOM 1599 C C . MET A 1 210 ? -13.343 -3.343 12.331 1.00 88.12 210 MET A C 1
ATOM 1601 O O . MET A 1 210 ? -12.981 -3.299 11.159 1.00 88.12 210 MET A O 1
ATOM 1605 N N . LEU A 1 211 ? -12.915 -4.297 13.162 1.00 92.25 211 LEU A N 1
ATOM 1606 C CA . LEU A 1 211 ? -12.014 -5.378 12.750 1.00 92.25 211 LEU A CA 1
ATOM 1607 C C . LEU A 1 211 ? -12.655 -6.276 11.683 1.00 92.25 211 LEU A C 1
ATOM 1609 O O . LEU A 1 211 ? -11.974 -6.668 10.738 1.00 92.25 211 LEU A O 1
ATOM 1613 N N . GLU A 1 212 ? -13.950 -6.574 11.796 1.00 90.38 212 GLU A N 1
ATOM 1614 C CA . GLU A 1 212 ? -14.713 -7.280 10.760 1.00 90.38 212 GLU A CA 1
ATOM 1615 C C . GLU A 1 212 ? -14.720 -6.497 9.442 1.00 90.38 212 GLU A C 1
ATOM 1617 O O . GLU A 1 212 ? -14.447 -7.073 8.388 1.00 90.38 212 GLU A O 1
ATOM 1622 N N . HIS A 1 213 ? -14.940 -5.178 9.491 1.00 88.12 213 HIS A N 1
ATOM 1623 C CA . HIS A 1 213 ? -14.857 -4.326 8.305 1.00 88.12 213 HIS A CA 1
ATOM 1624 C C . HIS A 1 213 ? -13.444 -4.309 7.706 1.00 88.12 213 HIS A C 1
ATOM 1626 O O . HIS A 1 213 ? -13.303 -4.520 6.504 1.00 88.12 213 HIS A O 1
ATOM 1632 N N . LEU A 1 214 ? -12.392 -4.148 8.517 1.00 89.88 214 LEU A N 1
ATOM 1633 C CA . LEU A 1 214 ? -10.999 -4.177 8.051 1.00 89.88 214 LEU A CA 1
ATOM 1634 C C . LEU A 1 214 ? -10.630 -5.504 7.376 1.00 89.88 214 LEU A C 1
ATOM 1636 O O . LEU A 1 214 ? -9.755 -5.516 6.523 1.00 89.88 214 LEU A O 1
ATOM 1640 N N . LYS A 1 215 ? -11.289 -6.613 7.731 1.00 93.38 215 LYS A N 1
ATOM 1641 C CA . LYS A 1 215 ? -11.080 -7.936 7.116 1.00 93.38 215 LYS A CA 1
ATOM 1642 C C . LYS A 1 215 ? -12.003 -8.225 5.932 1.00 93.38 215 LYS A C 1
ATOM 1644 O O . LYS A 1 215 ? -11.817 -9.233 5.247 1.00 93.38 215 LYS A O 1
ATOM 1649 N N . SER A 1 216 ? -13.004 -7.378 5.710 1.00 89.88 216 SER A N 1
ATOM 1650 C CA . SER A 1 216 ? -14.030 -7.584 4.694 1.00 89.88 216 SER A CA 1
ATOM 1651 C C . SER A 1 216 ? -13.467 -7.526 3.272 1.00 89.88 216 SER A C 1
ATOM 1653 O O . SER A 1 216 ? -12.441 -6.898 2.991 1.00 89.88 216 SER A O 1
ATOM 1655 N N . ASP A 1 217 ? -14.182 -8.154 2.342 1.00 90.75 217 ASP A N 1
ATOM 1656 C CA . ASP A 1 217 ? -13.854 -8.073 0.917 1.00 90.75 217 ASP A CA 1
ATOM 1657 C C . ASP A 1 217 ? -14.055 -6.659 0.352 1.00 90.75 217 ASP A C 1
ATOM 1659 O O . ASP A 1 217 ? -13.372 -6.277 -0.595 1.00 90.75 217 ASP A O 1
ATOM 1663 N N . GLU A 1 218 ? -14.934 -5.858 0.961 1.00 85.00 218 GLU A N 1
ATOM 1664 C CA . GLU A 1 218 ? -15.116 -4.442 0.630 1.00 85.00 218 GLU A CA 1
ATOM 1665 C C . GLU A 1 218 ? -13.841 -3.642 0.929 1.00 85.00 218 GLU A C 1
ATOM 1667 O O . GLU A 1 218 ? -13.327 -2.927 0.064 1.00 85.00 218 GLU A O 1
ATOM 1672 N N . PHE A 1 219 ? -13.269 -3.825 2.123 1.00 87.50 219 PHE A N 1
ATOM 1673 C CA . PHE A 1 219 ? -12.013 -3.177 2.490 1.00 87.50 219 PHE A CA 1
ATOM 1674 C C . PHE A 1 219 ? -10.842 -3.670 1.628 1.00 87.50 219 PHE A C 1
ATOM 1676 O O . PHE A 1 219 ? -9.998 -2.866 1.217 1.00 87.50 219 PHE A O 1
ATOM 1683 N N . LEU A 1 220 ? -10.812 -4.961 1.273 1.00 92.19 220 LEU A N 1
ATOM 1684 C CA . LEU A 1 220 ? -9.840 -5.494 0.314 1.00 92.19 220 LEU A CA 1
ATOM 1685 C C . LEU A 1 220 ? -9.995 -4.859 -1.073 1.00 92.19 220 LEU A C 1
ATOM 1687 O O . LEU A 1 220 ? -8.987 -4.496 -1.682 1.00 92.19 220 LEU A O 1
ATOM 1691 N N . ALA A 1 221 ? -11.217 -4.713 -1.586 1.00 85.12 221 ALA A N 1
ATOM 1692 C CA . ALA A 1 221 ? -11.470 -4.104 -2.889 1.00 85.12 221 ALA A CA 1
ATOM 1693 C C . ALA A 1 221 ? -10.996 -2.642 -2.918 1.00 85.12 221 ALA A C 1
ATOM 1695 O O . ALA A 1 221 ? -10.273 -2.247 -3.836 1.00 85.12 221 ALA A O 1
ATOM 1696 N N . ASN A 1 222 ? -11.306 -1.874 -1.870 1.00 83.12 222 ASN A N 1
ATOM 1697 C CA . ASN A 1 222 ? -10.810 -0.509 -1.701 1.00 83.12 222 ASN A CA 1
ATOM 1698 C C . ASN A 1 222 ? -9.272 -0.466 -1.646 1.00 83.12 222 ASN A C 1
ATOM 1700 O O . ASN A 1 222 ? -8.628 0.243 -2.418 1.00 83.12 222 ASN A O 1
ATOM 1704 N N . THR A 1 223 ? -8.661 -1.294 -0.797 1.00 87.75 223 THR A N 1
ATOM 1705 C CA . THR A 1 223 ? -7.196 -1.386 -0.675 1.00 87.75 223 THR A CA 1
ATOM 1706 C C . THR A 1 223 ? -6.543 -1.796 -2.001 1.00 87.75 223 THR A C 1
ATOM 1708 O O . THR A 1 223 ? -5.478 -1.294 -2.356 1.00 87.75 223 THR A O 1
ATOM 1711 N N . THR A 1 224 ? -7.205 -2.644 -2.792 1.00 89.81 224 THR A N 1
ATOM 1712 C CA . THR A 1 224 ? -6.763 -3.039 -4.139 1.00 89.81 224 THR A CA 1
ATOM 1713 C C . THR A 1 224 ? -6.810 -1.871 -5.126 1.00 89.81 224 THR A C 1
ATOM 1715 O O . THR A 1 224 ? -5.898 -1.734 -5.946 1.00 89.81 224 THR A O 1
ATOM 1718 N N . ALA A 1 225 ? -7.826 -1.008 -5.051 1.00 84.69 225 ALA A N 1
ATOM 1719 C CA . ALA A 1 225 ? -7.909 0.207 -5.862 1.00 84.69 225 ALA A CA 1
ATOM 1720 C C . ALA A 1 225 ? -6.802 1.211 -5.495 1.00 84.69 225 ALA A C 1
ATOM 1722 O O . ALA A 1 225 ? -6.118 1.731 -6.383 1.00 84.69 225 ALA A O 1
ATOM 1723 N N . GLN A 1 226 ? -6.547 1.409 -4.194 1.00 85.75 226 GLN A N 1
ATOM 1724 C CA . GLN A 1 226 ? -5.415 2.217 -3.728 1.00 85.75 226 GLN A CA 1
ATOM 1725 C C . GLN A 1 226 ? -4.102 1.649 -4.257 1.00 85.75 226 GLN A C 1
ATOM 1727 O O . GLN A 1 226 ? -3.346 2.350 -4.924 1.00 85.75 226 GLN A O 1
ATOM 1732 N N . PHE A 1 227 ? -3.858 0.357 -4.045 1.00 90.44 227 PHE A N 1
ATOM 1733 C CA . PHE A 1 227 ? -2.638 -0.293 -4.501 1.00 90.44 227 PHE A CA 1
ATOM 1734 C C . PHE A 1 227 ? -2.457 -0.217 -6.023 1.00 90.44 227 PHE A C 1
ATOM 1736 O O . PHE A 1 227 ? -1.351 0.018 -6.499 1.00 90.44 227 PHE A O 1
ATOM 1743 N N . SER A 1 228 ? -3.538 -0.328 -6.797 1.00 90.44 228 SER A N 1
ATOM 1744 C CA . SER A 1 228 ? -3.491 -0.145 -8.254 1.00 90.44 228 SER A CA 1
ATOM 1745 C C . SER A 1 228 ? -3.058 1.264 -8.655 1.00 90.44 228 SER A C 1
ATOM 1747 O O . SER A 1 228 ? -2.334 1.428 -9.632 1.00 90.44 228 SER A O 1
ATOM 1749 N N . THR A 1 229 ? -3.429 2.281 -7.874 1.00 86.88 229 THR A N 1
ATOM 1750 C CA . THR A 1 229 ? -2.929 3.647 -8.077 1.00 86.88 229 THR A CA 1
ATOM 1751 C C . THR A 1 229 ? -1.421 3.729 -7.857 1.00 86.88 229 THR A C 1
ATOM 1753 O O . THR A 1 229 ? -0.720 4.290 -8.698 1.00 86.88 229 THR A O 1
ATOM 1756 N N . TYR A 1 230 ? -0.905 3.124 -6.782 1.00 88.88 230 TYR A N 1
ATOM 1757 C CA . TYR A 1 230 ? 0.542 3.040 -6.551 1.00 88.88 230 TYR A CA 1
ATOM 1758 C C . TYR A 1 230 ? 1.253 2.366 -7.733 1.00 88.88 230 TYR A C 1
ATOM 1760 O O . TYR A 1 230 ? 2.256 2.884 -8.216 1.00 88.88 230 TYR A O 1
ATOM 1768 N N . GLN A 1 231 ? 0.700 1.267 -8.256 1.00 92.06 231 GLN A N 1
ATOM 1769 C CA . GLN A 1 231 ? 1.258 0.597 -9.431 1.00 92.06 231 GLN A CA 1
ATOM 1770 C C . GLN A 1 231 ? 1.271 1.507 -10.661 1.00 92.06 231 GLN A C 1
ATOM 1772 O O . GLN A 1 231 ? 2.319 1.664 -11.273 1.00 92.06 231 GLN A O 1
ATOM 1777 N N . ILE A 1 232 ? 0.155 2.155 -11.001 1.00 91.44 232 ILE A N 1
ATOM 1778 C CA . ILE A 1 232 ? 0.075 3.057 -12.161 1.00 91.44 232 ILE A CA 1
ATOM 1779 C C . ILE A 1 232 ? 1.073 4.217 -12.041 1.00 91.44 232 ILE A C 1
ATOM 1781 O O . ILE A 1 232 ? 1.717 4.567 -13.028 1.00 91.44 232 ILE A O 1
ATOM 1785 N N . LEU A 1 233 ? 1.255 4.780 -10.842 1.00 89.31 233 LEU A N 1
ATOM 1786 C CA . LEU A 1 233 ? 2.263 5.815 -10.598 1.00 89.31 233 LEU A CA 1
ATOM 1787 C C . LEU A 1 233 ? 3.690 5.293 -10.819 1.00 89.31 233 LEU A C 1
ATOM 1789 O O . LEU A 1 233 ? 4.487 5.975 -11.461 1.00 89.31 233 LEU A O 1
ATOM 1793 N N . ILE A 1 234 ? 4.000 4.078 -10.359 1.00 91.69 234 ILE A N 1
ATOM 1794 C CA . ILE A 1 234 ? 5.297 3.428 -10.607 1.00 91.69 234 ILE A CA 1
ATOM 1795 C C . ILE A 1 234 ? 5.508 3.196 -12.111 1.00 91.69 234 ILE A C 1
ATOM 1797 O O . ILE A 1 234 ? 6.586 3.482 -12.629 1.00 91.69 234 ILE A O 1
ATOM 1801 N N . LEU A 1 235 ? 4.484 2.729 -12.834 1.00 93.56 235 LEU A N 1
ATOM 1802 C CA . LEU A 1 235 ? 4.551 2.531 -14.288 1.00 93.56 235 LEU A CA 1
ATOM 1803 C C . LEU A 1 235 ? 4.738 3.860 -15.033 1.00 93.56 235 LEU A C 1
ATOM 1805 O O . LEU A 1 235 ? 5.492 3.922 -15.999 1.00 93.56 235 LEU A O 1
ATOM 1809 N N . TYR A 1 236 ? 4.110 4.939 -14.562 1.00 91.94 236 TYR A N 1
ATOM 1810 C CA . TYR A 1 236 ? 4.324 6.280 -15.101 1.00 91.94 236 TYR A CA 1
ATOM 1811 C C . TYR A 1 236 ? 5.764 6.754 -14.878 1.00 91.94 236 TYR A C 1
ATOM 1813 O O . TYR A 1 236 ? 6.395 7.259 -15.799 1.00 91.94 236 TYR A O 1
ATOM 1821 N N . GLN A 1 237 ? 6.327 6.565 -13.682 1.00 91.00 237 GLN A N 1
ATOM 1822 C CA . GLN A 1 237 ? 7.729 6.906 -13.418 1.00 91.00 237 GLN A CA 1
ATOM 1823 C C . GLN A 1 237 ? 8.690 6.093 -14.295 1.00 91.00 237 GLN A C 1
ATOM 1825 O O . GLN A 1 237 ? 9.617 6.653 -14.881 1.00 91.00 237 GLN A O 1
ATOM 1830 N N . ALA A 1 238 ? 8.432 4.791 -14.439 1.00 92.38 238 ALA A N 1
ATOM 1831 C CA . ALA A 1 238 ? 9.180 3.908 -15.328 1.00 92.38 238 ALA A CA 1
ATOM 1832 C C . ALA A 1 238 ? 9.141 4.401 -16.785 1.00 92.38 238 ALA A C 1
ATOM 1834 O O . ALA A 1 238 ? 10.155 4.382 -17.490 1.00 92.38 238 ALA A O 1
ATOM 1835 N N . SER A 1 239 ? 7.986 4.900 -17.228 1.00 93.56 239 SER A N 1
ATOM 1836 C CA . SER A 1 239 ? 7.833 5.442 -18.572 1.00 93.56 239 SER A CA 1
ATOM 1837 C C . SER A 1 239 ? 8.528 6.794 -18.748 1.00 93.56 239 SER A C 1
ATOM 1839 O O . SER A 1 239 ? 9.168 7.016 -19.779 1.00 93.56 239 SER A O 1
ATOM 1841 N N . GLN A 1 240 ? 8.480 7.681 -17.745 1.00 92.44 240 GLN A N 1
ATOM 1842 C CA . GLN A 1 240 ? 9.245 8.935 -17.738 1.00 92.44 240 GLN A CA 1
ATOM 1843 C C . GLN A 1 240 ? 10.735 8.651 -17.919 1.00 92.44 240 GLN A C 1
ATOM 1845 O O . GLN A 1 240 ? 11.346 9.169 -18.852 1.00 92.44 240 GLN A O 1
ATOM 1850 N N . LEU A 1 241 ? 11.275 7.733 -17.115 1.00 90.75 241 LEU A N 1
ATOM 1851 C CA . LEU A 1 241 ? 12.660 7.299 -17.229 1.00 90.75 241 LEU A CA 1
ATOM 1852 C C . LEU A 1 241 ? 12.967 6.720 -18.615 1.00 90.75 241 LEU A C 1
ATOM 1854 O O . LEU A 1 241 ? 13.981 7.071 -19.204 1.00 90.75 241 LEU A O 1
ATOM 1858 N N . THR A 1 242 ? 12.089 5.879 -19.168 1.00 91.56 242 THR A N 1
ATOM 1859 C CA . THR A 1 242 ? 12.279 5.325 -20.520 1.00 91.56 242 THR A CA 1
ATOM 1860 C C . THR A 1 242 ? 12.438 6.438 -21.560 1.00 91.56 242 THR A C 1
ATOM 1862 O O . THR A 1 242 ? 13.374 6.415 -22.357 1.00 91.56 242 THR A O 1
ATOM 1865 N N . GLY A 1 243 ? 11.562 7.445 -21.537 1.00 92.44 243 GLY A N 1
ATOM 1866 C CA . GLY A 1 243 ? 11.657 8.570 -22.466 1.00 92.44 243 GLY A CA 1
ATOM 1867 C C . GLY A 1 243 ? 12.894 9.434 -22.240 1.00 92.44 243 GLY A C 1
ATOM 1868 O O . GLY A 1 243 ? 13.554 9.806 -23.210 1.00 92.44 243 GLY A O 1
ATOM 1869 N N . ASP A 1 244 ? 13.260 9.689 -20.984 1.00 91.69 244 ASP A N 1
ATOM 1870 C CA . ASP A 1 244 ? 14.471 10.443 -20.647 1.00 91.69 244 ASP A CA 1
ATOM 1871 C C . ASP A 1 244 ? 15.730 9.724 -21.150 1.00 91.69 244 ASP A C 1
ATOM 1873 O O . ASP A 1 244 ? 16.602 10.354 -21.739 1.00 91.69 244 ASP A O 1
ATOM 1877 N N . LEU A 1 245 ? 15.786 8.393 -21.033 1.00 88.44 245 LEU A N 1
ATOM 1878 C CA . LEU A 1 245 ? 16.878 7.571 -21.560 1.00 88.44 245 LEU A CA 1
ATOM 1879 C C . LEU A 1 245 ? 16.971 7.636 -23.091 1.00 88.44 245 LEU A C 1
ATOM 1881 O O . LEU A 1 245 ? 18.073 7.754 -23.630 1.00 88.44 245 LEU A O 1
ATOM 1885 N N . HIS A 1 246 ? 15.839 7.604 -23.801 1.00 89.12 246 HIS A N 1
ATOM 1886 C CA . HIS A 1 246 ? 15.823 7.777 -25.257 1.00 89.12 246 HIS A CA 1
ATOM 1887 C C . HIS A 1 246 ? 16.316 9.167 -25.680 1.00 89.12 246 HIS A C 1
ATOM 1889 O O . HIS A 1 246 ? 17.077 9.278 -26.645 1.00 89.12 246 HIS A O 1
ATOM 1895 N N . ALA A 1 247 ? 15.916 10.216 -24.960 1.00 91.12 247 ALA A N 1
ATOM 1896 C CA . ALA A 1 247 ? 16.390 11.571 -25.212 1.00 91.12 247 ALA A CA 1
ATOM 1897 C C . ALA A 1 247 ? 17.892 11.704 -24.924 1.00 91.12 247 ALA A C 1
ATOM 1899 O O . ALA A 1 247 ? 18.635 12.175 -25.782 1.00 91.12 247 ALA A O 1
ATOM 1900 N N . SER A 1 248 ? 18.377 11.200 -23.788 1.00 87.81 248 SER A N 1
ATOM 1901 C CA . SER A 1 248 ? 19.808 11.202 -23.469 1.00 87.81 248 SER A CA 1
ATOM 1902 C C . SER A 1 248 ? 20.634 10.438 -24.502 1.00 87.81 248 SER A C 1
ATOM 1904 O O . SER A 1 248 ? 21.671 10.926 -24.943 1.00 87.81 248 SER A O 1
ATOM 1906 N N . HIS A 1 249 ? 20.161 9.275 -24.962 1.00 85.19 249 HIS A N 1
ATOM 1907 C CA . HIS A 1 249 ? 20.833 8.533 -26.029 1.00 85.19 249 HIS A CA 1
ATOM 1908 C C . HIS A 1 249 ? 20.942 9.359 -27.319 1.00 85.19 249 HIS A C 1
ATOM 1910 O O . HIS A 1 249 ? 22.001 9.398 -27.945 1.00 85.19 249 HIS A O 1
ATOM 1916 N N . LYS A 1 250 ? 19.864 10.057 -27.701 1.00 88.12 250 LYS A N 1
ATOM 1917 C CA . LYS A 1 250 ? 19.861 10.953 -28.865 1.00 88.12 250 LYS A CA 1
ATOM 1918 C C . LYS A 1 250 ? 20.857 12.105 -28.703 1.00 88.12 250 LYS A C 1
ATOM 1920 O O . LYS A 1 250 ? 21.591 12.389 -29.645 1.00 88.12 250 LYS A O 1
ATOM 1925 N N . ALA A 1 251 ? 20.930 12.711 -27.519 1.00 88.75 251 ALA A N 1
ATOM 1926 C CA . ALA A 1 251 ? 21.883 13.779 -27.220 1.00 88.75 251 ALA A CA 1
ATOM 1927 C C . ALA A 1 251 ? 23.346 13.309 -27.357 1.00 88.75 251 ALA A C 1
ATOM 1929 O O . ALA A 1 251 ? 24.175 13.989 -27.957 1.00 88.75 251 ALA A O 1
ATOM 1930 N N . ILE A 1 252 ? 23.666 12.109 -26.861 1.00 85.19 252 ILE A N 1
ATOM 1931 C CA . ILE A 1 252 ? 25.016 11.525 -26.977 1.00 85.19 252 ILE A CA 1
ATOM 1932 C C . ILE A 1 252 ? 25.362 11.219 -28.437 1.00 85.19 252 ILE A C 1
ATOM 1934 O O . ILE A 1 252 ? 26.481 11.487 -28.881 1.00 85.19 252 ILE A O 1
ATOM 1938 N N . ALA A 1 253 ? 24.407 10.676 -29.194 1.00 83.69 253 ALA A N 1
ATOM 1939 C CA . ALA A 1 253 ? 24.598 10.377 -30.608 1.00 83.69 253 ALA A CA 1
ATOM 1940 C C . ALA A 1 253 ? 24.840 11.647 -31.443 1.00 83.69 253 ALA A C 1
ATOM 1942 O O . ALA A 1 253 ? 25.634 11.608 -32.375 1.00 83.69 253 ALA A O 1
ATOM 1943 N N . ALA A 1 254 ? 24.209 12.773 -31.093 1.00 85.81 254 ALA A N 1
ATOM 1944 C CA . ALA A 1 254 ? 24.448 14.058 -31.752 1.00 85.81 254 ALA A CA 1
ATOM 1945 C C . ALA A 1 254 ? 25.857 14.616 -31.468 1.00 85.81 254 ALA A C 1
ATOM 1947 O O . ALA A 1 254 ? 26.492 15.180 -32.357 1.00 85.81 254 ALA A O 1
ATOM 1948 N N . ASN A 1 255 ? 26.371 14.408 -30.251 1.00 83.56 255 ASN A N 1
ATOM 1949 C CA . ASN A 1 255 ? 27.672 14.932 -29.817 1.00 83.56 255 ASN A CA 1
ATOM 1950 C C . ASN A 1 255 ? 28.873 14.075 -30.237 1.00 83.56 255 ASN A C 1
ATOM 1952 O O . ASN A 1 255 ? 30.013 14.540 -30.208 1.00 83.56 255 ASN A O 1
ATOM 1956 N N . THR A 1 256 ? 28.652 12.816 -30.608 1.00 79.62 256 THR A N 1
ATOM 1957 C CA . THR A 1 256 ? 29.723 11.920 -31.042 1.00 79.62 256 THR A CA 1
ATOM 1958 C C . THR A 1 256 ? 29.814 11.939 -32.566 1.00 79.62 256 THR A C 1
ATOM 1960 O O . THR A 1 256 ? 28.885 11.541 -33.254 1.00 79.62 256 THR A O 1
ATOM 1963 N N . SER A 1 257 ? 30.959 12.344 -33.132 1.00 70.19 257 SER A N 1
ATOM 1964 C CA . SER A 1 257 ? 31.227 12.308 -34.589 1.00 70.19 257 SER A CA 1
ATOM 1965 C C . SER A 1 257 ? 31.301 10.880 -35.172 1.00 70.19 257 SER A C 1
ATOM 1967 O O . SER A 1 257 ? 31.891 10.661 -36.232 1.00 70.19 257 SER A O 1
ATOM 1969 N N . ILE A 1 258 ? 30.771 9.889 -34.455 1.00 63.59 258 ILE A N 1
ATOM 1970 C CA . ILE A 1 258 ? 30.733 8.490 -34.853 1.00 63.59 258 ILE A CA 1
ATOM 1971 C C . ILE A 1 258 ? 29.655 8.376 -35.942 1.00 63.59 258 ILE A C 1
ATOM 1973 O O . ILE A 1 258 ? 28.539 8.855 -35.737 1.00 63.59 258 ILE A O 1
ATOM 1977 N N . PRO A 1 259 ? 29.967 7.795 -37.118 1.00 58.16 259 PRO A N 1
ATOM 1978 C CA . PRO A 1 259 ? 29.026 7.709 -38.228 1.00 58.16 259 PRO A CA 1
ATOM 1979 C C . PRO A 1 259 ? 27.700 7.113 -37.760 1.00 58.16 259 PRO A C 1
ATOM 1981 O O . PRO A 1 259 ? 27.702 6.104 -37.056 1.00 58.16 259 PRO A O 1
ATOM 1984 N N . ALA A 1 260 ? 26.612 7.785 -38.156 1.00 56.88 260 ALA A N 1
ATOM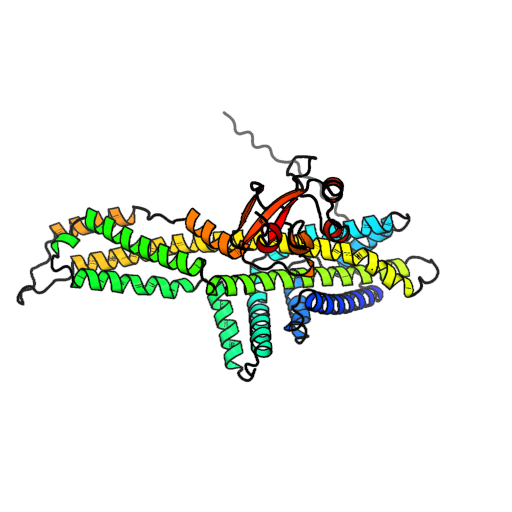 1985 C CA . ALA A 1 260 ? 25.237 7.552 -37.733 1.00 56.88 260 ALA A CA 1
ATOM 1986 C C . ALA A 1 260 ? 24.982 6.090 -37.359 1.00 56.88 260 ALA A C 1
ATOM 1988 O O . ALA A 1 260 ? 24.897 5.203 -38.214 1.00 56.88 260 ALA A O 1
ATOM 1989 N N . VAL A 1 261 ? 24.874 5.869 -36.053 1.00 55.47 261 VAL A N 1
ATOM 1990 C CA . VAL A 1 261 ? 24.329 4.655 -35.464 1.00 55.47 261 VAL A CA 1
ATOM 1991 C C . VAL A 1 261 ? 23.063 4.274 -36.233 1.00 55.47 261 VAL A C 1
ATOM 1993 O O . VAL A 1 261 ? 22.124 5.066 -36.333 1.00 55.47 261 VAL A O 1
ATOM 1996 N N . GLN A 1 262 ? 23.054 3.079 -36.822 1.00 58.66 262 GLN A N 1
ATOM 1997 C CA . GLN A 1 262 ? 21.907 2.611 -37.590 1.00 58.66 262 GLN A CA 1
ATOM 1998 C C . GLN A 1 262 ? 20.654 2.483 -36.702 1.00 58.66 262 GLN A C 1
ATOM 2000 O O . GLN A 1 262 ? 20.775 2.157 -35.517 1.00 58.66 262 GLN A O 1
ATOM 2005 N N . PRO A 1 263 ? 19.445 2.678 -37.265 1.00 57.62 263 PRO A N 1
ATOM 2006 C CA . PRO A 1 263 ? 18.172 2.557 -36.543 1.00 57.62 263 PRO A CA 1
ATOM 2007 C C . PRO A 1 263 ? 17.981 1.216 -35.800 1.00 57.62 263 PRO A C 1
ATOM 2009 O O . PRO A 1 263 ? 17.290 1.187 -34.781 1.00 57.62 263 PRO A O 1
ATOM 2012 N N . ASP A 1 264 ? 18.669 0.146 -36.215 1.00 62.16 264 ASP A N 1
ATOM 2013 C CA . ASP A 1 264 ? 18.699 -1.157 -35.525 1.00 62.16 264 ASP A CA 1
ATOM 2014 C C . ASP A 1 264 ? 19.321 -1.120 -34.112 1.00 62.16 264 ASP A C 1
ATOM 2016 O O . ASP A 1 264 ? 19.175 -2.068 -33.338 1.00 62.16 264 ASP A O 1
ATOM 2020 N N . GLN A 1 265 ? 19.992 -0.037 -33.702 1.00 64.62 265 GLN A N 1
ATOM 2021 C CA . GLN A 1 265 ? 20.538 0.045 -32.343 1.00 64.62 265 GLN A CA 1
ATOM 2022 C C . GLN A 1 265 ? 19.465 0.348 -31.282 1.00 64.62 265 GLN A C 1
ATOM 2024 O O . GLN A 1 265 ? 19.629 -0.043 -30.124 1.00 64.62 265 GLN A O 1
ATOM 2029 N N . SER A 1 266 ? 18.323 0.939 -31.663 1.00 63.28 266 SER A N 1
ATOM 2030 C CA . SER A 1 266 ? 17.200 1.161 -30.736 1.00 63.28 266 SER A CA 1
ATOM 2031 C C . SER A 1 266 ? 16.620 -0.157 -30.211 1.00 63.28 266 SER A C 1
ATOM 2033 O O . SER A 1 266 ? 16.218 -0.237 -29.051 1.00 63.28 266 SER A O 1
ATOM 2035 N N . THR A 1 267 ? 16.599 -1.206 -31.038 1.00 69.50 267 THR A N 1
ATOM 2036 C CA . THR A 1 267 ? 16.143 -2.544 -30.635 1.00 69.50 267 THR A CA 1
ATOM 2037 C C . THR A 1 267 ? 17.092 -3.205 -29.637 1.00 69.50 267 THR A C 1
ATOM 2039 O O . THR A 1 267 ? 16.638 -3.851 -28.693 1.00 69.50 267 THR A O 1
ATOM 2042 N N . THR A 1 268 ? 18.400 -2.988 -29.779 1.00 70.38 268 THR A N 1
ATOM 2043 C CA . THR A 1 268 ? 19.414 -3.532 -28.862 1.00 70.38 268 THR A CA 1
ATOM 2044 C C . THR A 1 268 ? 19.346 -2.874 -27.486 1.00 70.38 268 THR A C 1
ATOM 2046 O O . THR A 1 268 ? 19.466 -3.553 -26.469 1.00 70.38 268 THR A O 1
ATOM 2049 N N . ILE A 1 269 ? 19.106 -1.561 -27.436 1.00 70.38 269 ILE A N 1
ATOM 2050 C CA . ILE A 1 269 ? 18.955 -0.822 -26.176 1.00 70.38 269 ILE A CA 1
ATOM 2051 C C . ILE A 1 269 ? 17.751 -1.353 -25.389 1.00 70.38 269 ILE A C 1
ATOM 2053 O O . ILE A 1 269 ? 17.887 -1.695 -24.214 1.00 70.38 269 ILE A O 1
ATOM 2057 N N . ASN A 1 270 ? 16.605 -1.524 -26.051 1.00 76.38 270 ASN A N 1
ATOM 2058 C CA . ASN A 1 270 ? 15.398 -2.047 -25.409 1.00 76.38 270 ASN A CA 1
ATOM 2059 C C . ASN A 1 270 ? 15.601 -3.460 -24.844 1.00 76.38 270 ASN A C 1
ATOM 2061 O O . ASN A 1 270 ? 15.165 -3.732 -23.728 1.00 76.38 270 ASN A O 1
ATOM 2065 N N . ALA A 1 271 ? 16.319 -4.337 -25.553 1.00 80.06 271 ALA A N 1
ATOM 2066 C CA . ALA A 1 271 ? 16.588 -5.700 -25.088 1.00 80.06 271 ALA A CA 1
ATOM 2067 C C . ALA A 1 271 ? 17.378 -5.754 -23.764 1.00 80.06 271 ALA A C 1
ATOM 2069 O O . ALA A 1 271 ? 17.223 -6.701 -22.994 1.00 80.06 271 ALA A O 1
ATOM 2070 N N . HIS A 1 272 ? 18.204 -4.742 -23.481 1.00 77.44 272 HIS A N 1
ATOM 2071 C CA . HIS A 1 272 ? 18.993 -4.669 -22.250 1.00 77.44 272 HIS A CA 1
ATOM 2072 C C . HIS A 1 272 ? 18.336 -3.832 -21.149 1.00 77.44 272 HIS A C 1
ATOM 2074 O O . HIS A 1 272 ? 18.514 -4.141 -19.972 1.00 77.44 272 HIS A O 1
ATOM 2080 N N . ILE A 1 273 ? 17.578 -2.794 -21.511 1.00 82.25 273 ILE A N 1
ATOM 2081 C CA . ILE A 1 273 ? 16.891 -1.934 -20.541 1.00 82.25 273 ILE A CA 1
ATOM 2082 C C . ILE A 1 273 ? 15.657 -2.629 -19.977 1.00 82.25 273 ILE A C 1
ATOM 2084 O O . ILE A 1 273 ? 15.429 -2.556 -18.772 1.00 82.25 273 ILE A O 1
ATOM 2088 N N . GLN A 1 274 ? 14.882 -3.316 -20.819 1.00 87.06 274 GLN A N 1
ATOM 2089 C CA . GLN A 1 274 ? 13.582 -3.849 -20.419 1.00 87.06 274 GLN A CA 1
ATOM 2090 C C . GLN A 1 274 ? 13.660 -4.792 -19.206 1.00 87.06 274 GLN A C 1
ATOM 2092 O O . GLN A 1 274 ? 12.879 -4.585 -18.277 1.00 87.06 274 GLN A O 1
ATOM 2097 N N . PRO A 1 275 ? 14.605 -5.755 -19.122 1.00 89.62 275 PRO A N 1
ATOM 2098 C CA . PRO A 1 275 ? 14.690 -6.639 -17.960 1.00 89.62 275 PRO A CA 1
ATOM 2099 C C . PRO A 1 275 ? 15.016 -5.886 -16.665 1.00 89.62 275 PRO A C 1
ATOM 2101 O O . PRO A 1 275 ? 14.434 -6.163 -15.619 1.00 89.62 275 PRO A O 1
ATOM 2104 N N . GLU A 1 276 ? 15.921 -4.904 -16.729 1.00 89.50 276 GLU A N 1
ATOM 2105 C CA . GLU A 1 276 ? 16.296 -4.113 -15.557 1.00 89.50 276 GLU A CA 1
ATOM 2106 C C . GLU A 1 276 ? 15.173 -3.172 -15.121 1.00 89.50 276 GLU A C 1
ATOM 2108 O O . GLU A 1 276 ? 14.891 -3.050 -13.929 1.00 89.50 276 GLU A O 1
ATOM 2113 N N . LEU A 1 277 ? 14.510 -2.529 -16.082 1.00 90.75 277 LEU A N 1
ATOM 2114 C CA . LEU A 1 277 ? 13.359 -1.672 -15.838 1.00 90.75 277 LEU A CA 1
ATOM 2115 C C . LEU A 1 277 ? 12.230 -2.473 -15.187 1.00 90.75 277 LEU A C 1
ATOM 2117 O O . LEU A 1 277 ? 11.725 -2.076 -14.139 1.00 90.75 277 LEU A O 1
ATOM 2121 N N . GLN A 1 278 ? 11.892 -3.633 -15.753 1.00 93.12 278 GLN A N 1
ATOM 2122 C CA . GLN A 1 278 ? 10.899 -4.548 -15.195 1.00 93.12 278 GLN A CA 1
ATOM 2123 C C . GLN A 1 278 ? 11.290 -4.986 -13.780 1.00 93.12 278 GLN A C 1
ATOM 2125 O O . GLN A 1 278 ? 10.459 -4.949 -12.871 1.00 93.12 278 GLN A O 1
ATOM 2130 N N . ARG A 1 279 ? 12.566 -5.324 -13.551 1.00 92.88 279 ARG A N 1
ATOM 2131 C CA . ARG A 1 279 ? 13.081 -5.646 -12.217 1.00 92.88 279 ARG A CA 1
ATOM 2132 C C . ARG A 1 279 ? 12.851 -4.503 -11.227 1.00 92.88 279 ARG A C 1
ATOM 2134 O O . ARG A 1 279 ? 12.321 -4.757 -10.144 1.00 92.88 279 ARG A O 1
ATOM 2141 N N . GLN A 1 280 ? 13.220 -3.265 -11.571 1.00 91.38 280 GLN A N 1
ATOM 2142 C CA . GLN A 1 280 ? 13.019 -2.111 -10.684 1.00 91.38 280 GLN A CA 1
ATOM 2143 C C . GLN A 1 280 ? 11.535 -1.813 -10.449 1.00 91.38 280 GLN A C 1
ATOM 2145 O O . GLN A 1 280 ? 11.146 -1.592 -9.304 1.00 91.38 280 GLN A O 1
ATOM 2150 N N . VAL A 1 281 ? 10.688 -1.906 -11.479 1.00 93.38 281 VAL A N 1
ATOM 2151 C CA . VAL A 1 281 ? 9.228 -1.778 -11.344 1.00 93.38 281 VAL A CA 1
ATOM 2152 C C . VAL A 1 281 ? 8.686 -2.814 -10.361 1.00 93.38 281 VAL A C 1
ATOM 2154 O O . VAL A 1 281 ? 7.960 -2.464 -9.435 1.00 93.38 281 VAL A O 1
ATOM 2157 N N . CYS A 1 282 ? 9.077 -4.082 -10.487 1.00 95.12 282 CYS A N 1
ATOM 2158 C CA . CYS A 1 282 ? 8.608 -5.136 -9.591 1.00 95.12 282 CYS A CA 1
ATOM 2159 C C . CYS A 1 282 ? 9.110 -4.981 -8.153 1.00 95.12 282 CYS A C 1
ATOM 2161 O O . CYS A 1 282 ? 8.382 -5.297 -7.209 1.00 95.12 282 CYS A O 1
ATOM 2163 N N . ILE A 1 283 ? 10.328 -4.470 -7.964 1.00 91.81 283 ILE A N 1
ATOM 2164 C CA . ILE A 1 283 ? 10.841 -4.104 -6.639 1.00 91.81 283 ILE A CA 1
ATOM 2165 C C . ILE A 1 283 ? 10.013 -2.968 -6.048 1.00 91.81 283 ILE A C 1
ATOM 2167 O O . ILE A 1 283 ? 9.518 -3.118 -4.935 1.00 91.81 283 ILE A O 1
ATOM 2171 N N . ALA A 1 284 ? 9.804 -1.885 -6.797 1.00 91.44 284 ALA A N 1
ATOM 2172 C CA . ALA A 1 284 ? 9.020 -0.739 -6.351 1.00 91.44 284 ALA A CA 1
ATOM 2173 C C . ALA A 1 284 ? 7.574 -1.136 -6.011 1.00 91.44 284 ALA A C 1
ATOM 2175 O O . ALA A 1 284 ? 7.037 -0.714 -4.991 1.00 91.44 284 ALA A O 1
ATOM 2176 N N . ILE A 1 285 ? 6.956 -2.018 -6.802 1.00 93.31 285 ILE A N 1
ATOM 2177 C CA . ILE A 1 285 ? 5.612 -2.540 -6.525 1.00 93.31 285 ILE A CA 1
ATOM 2178 C C . ILE A 1 285 ? 5.599 -3.364 -5.232 1.00 93.31 285 ILE A C 1
ATOM 2180 O O . ILE A 1 285 ? 4.703 -3.186 -4.405 1.00 93.31 285 ILE A O 1
ATOM 2184 N N . ALA A 1 286 ? 6.589 -4.234 -5.015 1.00 93.19 286 ALA A N 1
ATOM 2185 C CA . ALA A 1 286 ? 6.696 -5.008 -3.779 1.00 93.19 286 ALA A CA 1
ATOM 2186 C C . ALA A 1 286 ? 6.930 -4.112 -2.546 1.00 93.19 286 ALA A C 1
ATOM 2188 O O . ALA A 1 286 ? 6.341 -4.359 -1.494 1.00 93.19 286 ALA A O 1
ATOM 2189 N N . GLU A 1 287 ? 7.741 -3.061 -2.681 1.00 91.00 287 GLU A N 1
ATOM 2190 C CA . GLU A 1 287 ? 8.000 -2.066 -1.633 1.00 91.00 287 GLU A CA 1
ATOM 2191 C C . GLU A 1 287 ? 6.737 -1.245 -1.322 1.00 91.00 287 GLU A C 1
ATOM 2193 O O . GLU A 1 287 ? 6.368 -1.068 -0.161 1.00 91.00 287 GLU A O 1
ATOM 2198 N N . SER A 1 288 ? 5.999 -0.832 -2.358 1.00 91.25 288 SER A N 1
ATOM 2199 C CA . SER A 1 288 ? 4.776 -0.038 -2.204 1.00 91.25 288 SER A CA 1
ATOM 2200 C C . SER A 1 288 ? 3.655 -0.782 -1.468 1.00 91.25 288 SER A C 1
ATOM 2202 O O . SER A 1 288 ? 2.846 -0.136 -0.808 1.00 91.25 288 SER A O 1
ATOM 2204 N N . LYS A 1 289 ? 3.628 -2.129 -1.477 1.00 93.00 289 LYS A N 1
ATOM 2205 C CA . LYS A 1 289 ? 2.723 -2.910 -0.603 1.00 93.00 289 LYS A CA 1
ATOM 2206 C C . LYS A 1 289 ? 3.008 -2.653 0.872 1.00 93.00 289 LYS A C 1
ATOM 2208 O O . LYS A 1 289 ? 2.078 -2.459 1.650 1.00 93.00 289 LYS A O 1
ATOM 2213 N N . HIS A 1 290 ? 4.285 -2.646 1.248 1.00 91.75 290 HIS A N 1
ATOM 2214 C CA . HIS A 1 290 ? 4.700 -2.398 2.623 1.00 91.75 290 HIS A CA 1
ATOM 2215 C C . HIS A 1 290 ? 4.427 -0.947 3.033 1.00 91.75 290 HIS A C 1
ATOM 2217 O O . HIS A 1 290 ? 3.874 -0.703 4.101 1.00 91.75 290 HIS A O 1
ATOM 2223 N N . GLN A 1 291 ? 4.731 0.015 2.157 1.00 89.81 291 GLN A N 1
ATOM 2224 C CA . GLN A 1 291 ? 4.405 1.425 2.395 1.00 89.81 291 GLN A CA 1
ATOM 2225 C C . GLN A 1 291 ? 2.894 1.641 2.552 1.00 89.81 291 GLN A C 1
ATOM 2227 O O . GLN A 1 291 ? 2.455 2.351 3.457 1.00 89.81 291 GLN A O 1
ATOM 2232 N N . LEU A 1 292 ? 2.083 0.993 1.707 1.00 90.31 292 LEU A N 1
ATOM 2233 C CA . LEU A 1 292 ? 0.627 1.035 1.811 1.00 90.31 292 LEU A CA 1
ATOM 2234 C C . LEU A 1 292 ? 0.152 0.444 3.142 1.00 90.31 292 LEU A C 1
ATOM 2236 O O . LEU A 1 292 ? -0.683 1.057 3.800 1.00 90.31 292 LEU A O 1
ATOM 2240 N N . GLN A 1 293 ? 0.721 -0.685 3.574 1.00 93.81 293 GLN A N 1
ATOM 2241 C CA . GLN A 1 293 ? 0.437 -1.266 4.886 1.00 93.81 293 GLN A CA 1
ATOM 2242 C C . GLN A 1 293 ? 0.718 -0.267 6.011 1.00 93.81 293 GLN A C 1
ATOM 2244 O O . GLN A 1 293 ? -0.189 0.053 6.772 1.00 93.81 293 GLN A O 1
ATOM 2249 N N . GLN A 1 294 ? 1.939 0.272 6.088 1.00 92.31 294 GLN A N 1
ATOM 2250 C CA . GLN A 1 294 ? 2.333 1.228 7.128 1.00 92.31 294 GLN A CA 1
ATOM 2251 C C . GLN A 1 294 ? 1.432 2.468 7.140 1.00 92.31 294 GLN A C 1
ATOM 2253 O O . GLN A 1 294 ? 1.055 2.968 8.201 1.00 92.31 294 GLN A O 1
ATOM 2258 N N . LYS A 1 295 ? 1.055 2.960 5.955 1.00 88.25 295 LYS A N 1
ATOM 2259 C CA . LYS A 1 295 ? 0.157 4.105 5.806 1.00 88.25 295 LYS A CA 1
ATOM 2260 C C . LYS A 1 295 ? -1.247 3.791 6.316 1.00 88.25 295 LYS A C 1
ATOM 2262 O O . LYS A 1 295 ? -1.789 4.582 7.084 1.00 88.25 295 LYS A O 1
ATOM 2267 N N . ILE A 1 296 ? -1.827 2.657 5.921 1.00 90.12 296 ILE A N 1
ATOM 2268 C CA . ILE A 1 296 ? -3.156 2.237 6.383 1.00 90.12 296 ILE A CA 1
ATOM 2269 C C . ILE A 1 296 ? -3.136 1.971 7.893 1.00 90.12 296 ILE A C 1
ATOM 2271 O O . ILE A 1 296 ? -4.051 2.413 8.581 1.00 90.12 296 ILE A O 1
ATOM 2275 N N . GLU A 1 297 ? -2.085 1.343 8.431 1.00 93.44 297 GLU A N 1
ATOM 2276 C CA . GLU A 1 297 ? -1.901 1.143 9.875 1.00 93.44 297 GLU A CA 1
ATOM 2277 C C . GLU A 1 297 ? -1.860 2.477 10.625 1.00 93.44 297 GLU A C 1
ATOM 2279 O O . GLU A 1 297 ? -2.641 2.686 11.547 1.00 93.44 297 GLU A O 1
ATOM 2284 N N . SER A 1 298 ? -1.009 3.412 10.201 1.00 90.25 298 SER A N 1
ATOM 2285 C CA . SER A 1 298 ? -0.910 4.759 10.781 1.00 90.25 298 SER A CA 1
ATOM 2286 C C . SER A 1 298 ? -2.258 5.487 10.790 1.00 90.25 298 SER A C 1
ATOM 2288 O O . SER A 1 298 ? -2.682 6.027 11.817 1.00 90.25 298 SER A O 1
ATOM 2290 N N . ILE A 1 299 ? -2.966 5.463 9.656 1.00 86.38 299 ILE A N 1
ATOM 2291 C CA . ILE A 1 299 ? -4.286 6.078 9.521 1.00 86.38 299 ILE A CA 1
ATOM 2292 C C . ILE A 1 299 ? -5.276 5.396 10.469 1.00 86.38 299 ILE A C 1
ATOM 2294 O O . ILE A 1 299 ? -5.918 6.092 11.253 1.00 86.38 299 ILE A O 1
ATOM 2298 N N . ALA A 1 300 ? -5.373 4.066 10.454 1.00 88.38 300 ALA A N 1
ATOM 2299 C CA . ALA A 1 300 ? -6.304 3.311 11.289 1.00 88.38 300 ALA A CA 1
ATOM 2300 C C . ALA A 1 300 ? -6.046 3.524 12.788 1.00 88.38 300 ALA A C 1
ATOM 2302 O O . ALA A 1 300 ? -6.990 3.758 13.537 1.00 88.38 300 ALA A O 1
ATOM 2303 N N . LEU A 1 301 ? -4.781 3.531 13.221 1.00 92.69 301 LEU A N 1
ATOM 2304 C CA . LEU A 1 301 ? -4.393 3.769 14.615 1.00 92.69 301 LEU A CA 1
ATOM 2305 C C . LEU A 1 301 ? -4.725 5.196 15.074 1.00 92.69 301 LEU A C 1
ATOM 2307 O O . LEU A 1 301 ? -5.224 5.410 16.178 1.00 92.69 301 LEU A O 1
ATOM 2311 N N . LYS A 1 302 ? -4.515 6.192 14.207 1.00 89.62 302 LYS A N 1
ATOM 2312 C CA . LYS A 1 302 ? -4.938 7.567 14.492 1.00 89.62 302 LYS A CA 1
ATOM 2313 C C . LYS A 1 302 ? -6.464 7.676 14.592 1.00 89.62 302 LYS A C 1
ATOM 2315 O O . LYS A 1 302 ? -6.967 8.386 15.461 1.00 89.62 302 LYS A O 1
ATOM 2320 N N . HIS A 1 303 ? -7.191 6.979 13.719 1.00 85.44 303 HIS A N 1
ATOM 2321 C CA . HIS A 1 303 ? -8.653 6.996 13.711 1.00 85.44 303 HIS A CA 1
ATOM 2322 C C . HIS A 1 303 ? -9.239 6.271 14.924 1.00 85.44 303 HIS A C 1
ATOM 2324 O O . HIS A 1 303 ? -10.142 6.817 15.545 1.00 85.44 303 HIS A O 1
ATOM 2330 N N . ILE A 1 304 ? -8.713 5.108 15.329 1.00 89.50 304 ILE A N 1
ATOM 2331 C CA . ILE A 1 304 ? -9.233 4.395 16.507 1.00 89.50 304 ILE A CA 1
ATOM 2332 C C . ILE A 1 304 ? -9.011 5.192 17.795 1.00 89.50 304 ILE A C 1
ATOM 2334 O O . ILE A 1 304 ? -9.891 5.220 18.649 1.00 89.50 304 ILE A O 1
ATOM 2338 N N . ALA A 1 305 ? -7.888 5.907 17.914 1.00 92.50 305 ALA A N 1
ATOM 2339 C CA . ALA A 1 305 ? -7.633 6.782 19.054 1.00 92.50 305 ALA A CA 1
ATOM 2340 C C . ALA A 1 305 ? -8.637 7.947 19.121 1.00 92.50 305 ALA A C 1
ATOM 2342 O O . ALA A 1 305 ? -9.129 8.283 20.195 1.00 92.50 305 ALA A O 1
ATOM 2343 N N . LYS A 1 306 ? -8.983 8.544 17.975 1.00 89.44 306 LYS A N 1
ATOM 2344 C CA . LYS A 1 306 ? -10.034 9.571 17.893 1.00 89.44 306 LYS A CA 1
ATOM 2345 C C . LYS A 1 306 ? -11.419 8.979 18.189 1.00 89.44 306 LYS A C 1
ATOM 2347 O O . LYS A 1 306 ? -12.182 9.565 18.951 1.00 89.44 306 LYS A O 1
ATOM 2352 N N . LEU A 1 307 ? -11.718 7.800 17.643 1.00 87.44 307 LEU A N 1
ATOM 2353 C CA . LEU A 1 307 ? -12.979 7.096 17.863 1.00 87.44 307 LEU A CA 1
ATOM 2354 C C . LEU A 1 307 ? -13.178 6.728 19.340 1.00 87.44 307 LEU A C 1
ATOM 2356 O O . LEU A 1 307 ? -14.296 6.825 19.829 1.00 87.44 307 LEU A O 1
ATOM 2360 N N . GLU A 1 308 ? -12.114 6.358 20.060 1.00 93.06 308 GLU A N 1
ATOM 2361 C CA . GLU A 1 308 ? -12.141 6.102 21.510 1.00 93.06 308 GLU A CA 1
ATOM 2362 C C . GLU A 1 308 ? -12.594 7.335 22.293 1.00 93.06 308 GLU A C 1
ATOM 2364 O O . GLU A 1 308 ? -13.480 7.249 23.151 1.00 93.06 308 GLU A O 1
ATOM 2369 N N . GLN A 1 309 ? -12.031 8.495 21.952 1.00 92.94 309 GLN A N 1
ATOM 2370 C CA . GLN A 1 309 ? -12.357 9.763 22.597 1.00 92.94 309 GLN A CA 1
ATOM 2371 C C . GLN A 1 309 ? -13.806 10.166 22.321 1.00 92.94 309 GLN A C 1
ATOM 2373 O O . GLN A 1 309 ? -14.545 10.490 23.255 1.00 92.94 309 GLN A O 1
ATOM 2378 N N . ASP A 1 310 ? -14.224 10.095 21.055 1.00 88.50 310 ASP A N 1
ATOM 2379 C CA . ASP A 1 310 ? -15.584 10.427 20.628 1.00 88.50 310 ASP A CA 1
ATOM 2380 C C . ASP A 1 310 ? -16.615 9.470 21.242 1.00 88.50 310 ASP A C 1
ATOM 2382 O O . ASP A 1 310 ? -17.665 9.908 21.725 1.00 88.50 310 ASP A O 1
ATOM 2386 N N . PHE A 1 311 ? -16.299 8.171 21.284 1.00 90.38 311 PHE A N 1
ATOM 2387 C CA . PHE A 1 311 ? -17.110 7.150 21.941 1.00 90.38 311 PHE A CA 1
ATOM 2388 C C . PHE A 1 311 ? -17.293 7.475 23.422 1.00 90.38 311 PHE A C 1
ATOM 2390 O O . PHE A 1 311 ? -18.429 7.564 23.885 1.00 90.38 311 PHE A O 1
ATOM 2397 N N . LYS A 1 312 ? -16.204 7.708 24.166 1.00 93.56 312 LYS A N 1
ATOM 2398 C CA . LYS A 1 312 ? -16.274 8.020 25.601 1.00 93.56 312 LYS A CA 1
ATOM 2399 C C . LYS A 1 312 ? -17.050 9.289 25.873 1.00 93.56 312 LYS A C 1
ATOM 2401 O O . LYS A 1 312 ? -17.854 9.310 26.799 1.00 93.56 312 LYS A O 1
ATOM 2406 N N . ALA A 1 313 ? -16.812 10.342 25.094 1.00 92.81 313 ALA A N 1
ATOM 2407 C CA . ALA A 1 313 ? -17.513 11.605 25.265 1.00 92.81 313 ALA A CA 1
ATOM 2408 C C . ALA A 1 313 ? -19.031 11.408 25.152 1.00 92.81 313 ALA A C 1
ATOM 2410 O O . ALA A 1 313 ? -19.762 11.813 26.055 1.00 92.81 313 ALA A O 1
ATOM 2411 N N . ARG A 1 314 ? -19.489 10.721 24.097 1.00 89.75 314 ARG A N 1
ATOM 2412 C CA . ARG A 1 314 ? -20.916 10.457 23.861 1.00 89.75 314 ARG A CA 1
ATOM 2413 C C . ARG A 1 314 ? -21.506 9.480 24.869 1.00 89.75 314 ARG A C 1
ATOM 2415 O O . ARG A 1 314 ? -22.518 9.786 25.482 1.00 89.75 314 ARG A O 1
ATOM 2422 N N . PHE A 1 315 ? -20.848 8.342 25.090 1.00 91.50 315 PHE A N 1
ATOM 2423 C CA . PHE A 1 315 ? -21.310 7.315 26.022 1.00 91.50 315 PHE A CA 1
ATOM 2424 C C . PHE A 1 315 ? -21.491 7.875 27.436 1.00 91.50 315 PHE A C 1
ATOM 2426 O O . PHE A 1 315 ? -22.510 7.624 28.073 1.00 91.50 315 PHE A O 1
ATOM 2433 N N . LEU A 1 316 ? -20.528 8.664 27.925 1.00 94.12 316 LEU A N 1
ATOM 2434 C CA . LEU A 1 316 ? -20.602 9.258 29.259 1.00 94.12 316 LEU A CA 1
ATOM 2435 C C . LEU A 1 316 ? -21.665 10.358 29.359 1.00 94.12 316 LEU A C 1
ATOM 2437 O O . LEU A 1 316 ? -22.285 10.486 30.414 1.00 94.12 316 LEU A O 1
ATOM 2441 N N . ASP A 1 317 ? -21.884 11.138 28.297 1.00 92.38 317 ASP A N 1
ATOM 2442 C CA . ASP A 1 317 ? -22.960 12.136 28.250 1.00 92.38 317 ASP A CA 1
ATOM 2443 C C . ASP A 1 317 ? -24.341 11.467 28.264 1.00 92.38 317 ASP A C 1
ATOM 2445 O O . ASP A 1 317 ? -25.180 11.779 29.112 1.00 92.38 317 ASP A O 1
ATOM 2449 N N . ASP A 1 318 ? -24.540 10.462 27.409 1.00 88.69 318 ASP A N 1
ATOM 2450 C CA . ASP A 1 318 ? -25.770 9.674 27.357 1.00 88.69 318 ASP A CA 1
ATOM 2451 C C . ASP A 1 318 ? -26.022 8.947 28.684 1.00 88.69 318 ASP A C 1
ATOM 2453 O O . ASP A 1 318 ? -27.151 8.934 29.183 1.00 88.69 318 ASP A O 1
ATOM 2457 N N . TRP A 1 319 ? -24.972 8.404 29.310 1.00 91.25 319 TRP A N 1
ATOM 2458 C CA . TRP A 1 319 ? -25.055 7.796 30.636 1.00 91.25 319 TRP A CA 1
ATOM 2459 C C . TRP A 1 319 ? -25.464 8.811 31.703 1.00 91.25 319 TRP A C 1
ATOM 2461 O O . TRP A 1 319 ? -26.375 8.546 32.490 1.00 91.25 319 TRP A O 1
ATOM 2471 N N . PHE A 1 320 ? -24.824 9.986 31.737 1.00 92.88 320 PHE A N 1
ATOM 2472 C CA . PHE A 1 320 ? -25.161 11.049 32.686 1.00 92.88 320 PHE A CA 1
ATOM 2473 C C . PHE A 1 320 ? -26.617 11.475 32.536 1.00 92.88 320 PHE A C 1
ATOM 2475 O O . PHE A 1 320 ? -27.362 11.551 33.518 1.00 92.88 320 PHE A O 1
ATOM 2482 N N . LYS A 1 321 ? -27.032 11.720 31.291 1.00 89.88 321 LYS A N 1
ATOM 2483 C CA . LYS A 1 321 ? -28.393 12.101 30.943 1.00 89.88 321 LYS A CA 1
ATOM 2484 C C . LYS A 1 321 ? -29.376 11.025 31.378 1.00 89.88 321 LYS A C 1
ATOM 2486 O O . LYS A 1 321 ? -30.363 11.351 32.026 1.00 89.88 321 LYS A O 1
ATOM 2491 N N . ALA A 1 322 ? -29.106 9.753 31.108 1.00 86.25 322 ALA A N 1
ATOM 2492 C CA . ALA A 1 322 ? -29.961 8.650 31.535 1.00 86.25 322 ALA A CA 1
ATOM 2493 C C . ALA A 1 322 ? -30.060 8.531 33.063 1.00 86.25 322 ALA A C 1
ATOM 2495 O O . ALA A 1 322 ? -31.148 8.339 33.608 1.00 86.25 322 ALA A O 1
ATOM 2496 N N . ALA A 1 323 ? -28.940 8.690 33.769 1.00 87.38 323 ALA A N 1
ATOM 2497 C CA . ALA A 1 323 ? -28.897 8.582 35.221 1.00 87.38 323 ALA A CA 1
ATOM 2498 C C . ALA A 1 323 ? -29.660 9.730 35.911 1.00 87.38 323 ALA A C 1
ATOM 2500 O O . ALA A 1 323 ? -30.329 9.509 36.927 1.00 87.38 323 ALA A O 1
ATOM 2501 N N . THR A 1 324 ? -29.619 10.937 35.338 1.00 88.19 324 THR A N 1
ATOM 2502 C CA . THR A 1 324 ? -30.201 12.164 35.917 1.00 88.19 324 THR A CA 1
ATOM 2503 C C . THR A 1 324 ? -31.600 12.506 35.396 1.00 88.19 324 THR A C 1
ATOM 2505 O O . THR A 1 324 ? -32.374 13.133 36.118 1.00 88.19 324 THR A O 1
ATOM 2508 N N . THR A 1 325 ? -31.993 12.039 34.205 1.00 85.19 325 THR A N 1
ATOM 2509 C CA . THR A 1 325 ? -33.326 12.321 33.640 1.00 85.19 325 THR A CA 1
ATOM 2510 C C . THR A 1 325 ? -34.422 11.763 34.555 1.00 85.19 325 THR A C 1
ATOM 2512 O O . THR A 1 325 ? -34.436 10.559 34.821 1.00 85.19 325 THR A O 1
ATOM 2515 N N . PRO A 1 326 ? -35.360 12.595 35.046 1.00 78.88 326 PRO A N 1
ATOM 2516 C CA . PRO A 1 326 ? -36.433 12.139 35.921 1.00 78.88 326 PRO A CA 1
ATOM 2517 C C . PRO A 1 326 ? -37.284 11.065 35.234 1.00 78.88 326 PRO A C 1
ATOM 2519 O O . PRO A 1 326 ? -37.968 11.339 34.251 1.00 78.88 326 PRO A O 1
ATOM 2522 N N . ALA A 1 327 ? -37.266 9.841 35.762 1.00 69.06 327 ALA A N 1
ATOM 2523 C CA . ALA A 1 327 ? -38.213 8.809 35.361 1.00 69.06 327 ALA A CA 1
ATOM 2524 C C . ALA A 1 327 ? -39.512 8.996 36.165 1.00 69.06 327 ALA A C 1
ATOM 2526 O O . ALA A 1 327 ? -39.453 8.982 37.399 1.00 69.06 327 ALA A O 1
ATOM 2527 N N . PRO A 1 328 ? -40.678 9.186 35.522 1.00 66.62 328 PRO A N 1
ATOM 2528 C CA . PRO A 1 328 ? -41.944 9.240 36.237 1.00 66.62 328 PRO A CA 1
ATOM 2529 C C . PRO A 1 328 ? -42.253 7.852 36.810 1.00 66.62 328 PRO A C 1
ATOM 2531 O O . PRO A 1 328 ? -42.543 6.914 36.071 1.00 66.62 328 PRO A O 1
ATOM 2534 N N . ILE A 1 329 ? -42.210 7.716 38.134 1.00 60.66 329 ILE A N 1
ATOM 2535 C CA . ILE A 1 329 ? -42.651 6.501 38.825 1.00 60.66 329 ILE A CA 1
ATOM 2536 C C . ILE A 1 329 ? -44.090 6.765 39.261 1.00 60.66 329 ILE A C 1
ATOM 2538 O O . ILE A 1 329 ? -44.334 7.632 40.095 1.00 60.66 329 ILE A O 1
ATOM 2542 N N . LEU A 1 330 ? -45.056 6.065 38.653 1.00 65.75 330 LEU A N 1
ATOM 2543 C CA . LEU A 1 330 ? -46.492 6.229 38.945 1.00 65.75 330 LEU A CA 1
ATOM 2544 C C . LEU A 1 330 ? -46.997 7.682 38.790 1.00 65.75 330 LEU A C 1
ATOM 2546 O O . LEU A 1 330 ? -47.857 8.135 39.540 1.00 65.75 330 LEU A O 1
ATOM 2550 N N . GLY A 1 331 ? -46.450 8.432 37.827 1.00 69.25 331 GLY A N 1
ATOM 2551 C CA . GLY A 1 331 ? -46.843 9.822 37.560 1.00 69.25 331 GLY A CA 1
ATOM 2552 C C . GLY A 1 331 ? -46.257 10.865 38.520 1.00 69.25 331 GLY A C 1
ATOM 2553 O O . GLY A 1 331 ? -46.534 12.049 38.351 1.00 69.25 331 GLY A O 1
ATOM 2554 N N . ILE A 1 332 ? -45.422 10.463 39.486 1.00 62.81 332 ILE A N 1
ATOM 2555 C CA . ILE A 1 332 ? -44.713 11.379 40.385 1.00 62.81 332 ILE A CA 1
ATOM 2556 C C . ILE A 1 332 ? -43.249 11.466 39.941 1.00 62.81 332 ILE A C 1
ATOM 2558 O O . ILE A 1 332 ? -42.526 10.469 39.900 1.00 62.81 332 ILE A O 1
ATOM 2562 N N . THR A 1 333 ? -42.796 12.673 39.605 1.00 72.12 333 THR A N 1
ATOM 2563 C CA . THR A 1 333 ? -41.375 12.970 39.397 1.00 72.12 333 THR A CA 1
ATOM 2564 C C . THR A 1 333 ? -40.713 13.157 40.755 1.00 72.12 333 THR A C 1
ATOM 2566 O O . THR A 1 333 ? -40.949 14.162 41.427 1.00 72.12 333 THR A O 1
ATOM 2569 N N . LEU A 1 334 ? -39.901 12.189 41.180 1.00 61.88 334 LEU A N 1
ATOM 2570 C CA . LEU A 1 334 ? -39.062 12.363 42.365 1.00 61.88 334 LEU A CA 1
ATOM 2571 C C . LEU A 1 334 ? -38.003 13.447 42.083 1.00 61.88 334 LEU A C 1
ATOM 2573 O O . LEU A 1 334 ? -37.410 13.423 40.999 1.00 61.88 334 LEU A O 1
ATOM 2577 N N . PRO A 1 335 ? -37.770 14.390 43.015 1.00 66.31 335 PRO A N 1
ATOM 2578 C CA . PRO A 1 335 ? -36.727 15.398 42.863 1.00 66.31 335 PRO A CA 1
ATOM 2579 C C . PRO A 1 335 ? -35.347 14.736 42.786 1.00 66.31 335 PRO A C 1
ATOM 2581 O O . PRO A 1 335 ? -35.106 13.705 43.418 1.00 66.31 335 PRO A O 1
ATOM 2584 N N . ASP A 1 336 ? -34.457 15.331 41.992 1.00 65.50 336 ASP A N 1
ATOM 2585 C CA . ASP A 1 336 ? -33.088 14.848 41.820 1.00 65.50 336 ASP A CA 1
ATOM 2586 C C . ASP A 1 336 ? -32.350 14.875 43.170 1.00 65.50 336 ASP A C 1
ATOM 2588 O O . ASP A 1 336 ? -32.336 15.898 43.860 1.00 65.50 336 ASP A O 1
ATOM 2592 N N . LEU A 1 337 ? -31.770 13.743 43.587 1.00 76.12 337 LEU A N 1
ATOM 2593 C CA . LEU A 1 337 ? -30.973 13.694 44.813 1.00 76.12 337 LEU A CA 1
ATOM 2594 C C . LEU A 1 337 ? -29.587 14.267 44.506 1.00 76.12 337 LEU A C 1
ATOM 2596 O O . LEU A 1 337 ? -28.728 13.574 43.968 1.00 76.12 337 LEU A O 1
ATOM 2600 N N . GLU A 1 338 ? -29.352 15.515 44.906 1.00 83.62 338 GLU A N 1
ATOM 2601 C CA . GLU A 1 338 ? -28.096 16.250 44.690 1.00 83.62 338 GLU A CA 1
ATOM 2602 C C . GLU A 1 338 ? -26.835 15.443 45.069 1.00 83.62 338 GLU A C 1
ATOM 2604 O O . GLU A 1 338 ? -25.834 15.457 44.347 1.00 83.62 338 GLU A O 1
ATOM 2609 N N . SER A 1 339 ? -26.902 14.657 46.152 1.00 83.38 339 SER A N 1
ATOM 2610 C CA . SER A 1 339 ? -25.805 13.784 46.593 1.00 83.38 339 SER A CA 1
ATOM 2611 C C . SER A 1 339 ? -25.472 12.673 45.591 1.00 83.38 339 SER A C 1
ATOM 2613 O O . SER A 1 339 ? -24.298 12.360 45.390 1.00 83.38 339 SER A O 1
ATOM 2615 N N . LYS A 1 340 ? -26.480 12.107 44.918 1.00 86.25 340 LYS A N 1
ATOM 2616 C CA . LYS A 1 340 ? -26.296 11.076 43.889 1.00 86.25 340 LYS A CA 1
ATOM 2617 C C . LYS A 1 340 ? -25.752 11.676 42.602 1.00 86.25 340 LYS A C 1
ATOM 2619 O O . LYS A 1 340 ? -24.858 11.095 41.996 1.00 86.25 340 LYS A O 1
ATOM 2624 N N . THR A 1 341 ? -26.187 12.878 42.240 1.00 90.38 341 THR A N 1
ATOM 2625 C CA . THR A 1 341 ? -25.651 13.595 41.077 1.00 90.38 341 THR A CA 1
ATOM 2626 C C . THR A 1 341 ? -24.156 13.901 41.231 1.00 90.38 341 THR A C 1
ATOM 2628 O O . THR A 1 341 ? -23.400 13.762 40.267 1.00 90.38 341 THR A O 1
ATOM 2631 N N . ALA A 1 342 ? -23.689 14.247 42.436 1.00 92.38 342 ALA A N 1
ATOM 2632 C CA . ALA A 1 342 ? -22.259 14.424 42.712 1.00 92.38 342 ALA A CA 1
ATOM 2633 C C . ALA A 1 342 ? -21.455 13.113 42.586 1.00 92.38 342 ALA A C 1
ATOM 2635 O O . ALA A 1 342 ? -20.364 13.108 42.009 1.00 92.38 342 ALA A O 1
ATOM 2636 N N . GLU A 1 343 ? -22.002 12.000 43.081 1.00 92.81 343 GLU A N 1
ATOM 2637 C CA . GLU A 1 343 ? -21.398 10.665 42.971 1.00 92.81 343 GLU A CA 1
ATOM 2638 C C . GLU A 1 343 ? -21.284 10.210 41.505 1.00 92.81 343 GLU A C 1
ATOM 2640 O O . GLU A 1 343 ? -20.207 9.808 41.065 1.00 92.81 343 GLU A O 1
ATOM 2645 N N . ILE A 1 344 ? -22.347 10.380 40.709 1.00 92.94 344 ILE A N 1
ATOM 2646 C CA . ILE A 1 344 ? -22.349 10.064 39.272 1.00 92.94 344 ILE A CA 1
ATOM 2647 C C . ILE A 1 344 ? -21.290 10.894 38.541 1.00 92.94 344 ILE A C 1
ATOM 2649 O O . ILE A 1 344 ? -20.511 10.343 37.765 1.00 92.94 344 ILE A O 1
ATOM 2653 N N . LYS A 1 345 ? -21.210 12.206 38.807 1.00 95.62 345 LYS A N 1
ATOM 2654 C CA . LYS A 1 345 ? -20.179 13.072 38.210 1.00 95.62 345 LYS A CA 1
ATOM 2655 C C . LYS A 1 345 ? -18.774 12.566 38.530 1.00 95.62 345 LYS A C 1
ATOM 2657 O O . LYS A 1 345 ? -17.941 12.488 37.634 1.00 95.62 345 LYS A O 1
ATOM 2662 N N . LYS A 1 346 ? -18.515 12.167 39.779 1.00 96.12 346 LYS A N 1
ATOM 2663 C CA . LYS A 1 346 ? -17.222 11.595 40.182 1.00 96.12 346 LYS A CA 1
ATOM 2664 C C . LYS A 1 346 ? -16.898 10.300 39.423 1.00 96.12 346 LYS A C 1
ATOM 2666 O O . LYS A 1 346 ? -15.761 10.131 38.973 1.00 96.12 346 LYS A O 1
ATOM 2671 N N . ASN A 1 347 ? -17.874 9.407 39.260 1.00 95.31 347 ASN A N 1
ATOM 2672 C CA . ASN A 1 347 ? -17.687 8.154 38.522 1.00 95.31 347 ASN A CA 1
ATOM 2673 C C . ASN A 1 347 ? -17.433 8.421 37.031 1.00 95.31 347 ASN A C 1
ATOM 2675 O O . ASN A 1 347 ? -16.515 7.844 36.454 1.00 95.31 347 ASN A O 1
ATOM 2679 N N . ILE A 1 348 ? -18.157 9.371 36.434 1.00 96.12 348 ILE A N 1
ATOM 2680 C CA . ILE A 1 348 ? -17.955 9.800 35.045 1.00 96.12 348 ILE A CA 1
ATOM 2681 C C . ILE A 1 348 ? -16.573 10.416 34.833 1.00 96.12 348 ILE A C 1
ATOM 2683 O O . ILE A 1 348 ? -15.911 10.081 33.855 1.00 96.12 348 ILE A O 1
ATOM 2687 N N . GLU A 1 349 ? -16.098 11.279 35.735 1.00 96.56 349 GLU A N 1
ATOM 2688 C CA . GLU A 1 349 ? -14.745 11.842 35.620 1.00 96.56 349 GLU A CA 1
ATOM 2689 C C . GLU A 1 349 ? -13.661 10.763 35.741 1.00 96.56 349 GLU A C 1
ATOM 2691 O O . GLU A 1 349 ? -12.651 10.812 35.036 1.00 96.56 349 GLU A O 1
ATOM 2696 N N . THR A 1 350 ? -13.873 9.767 36.604 1.00 96.44 350 THR A N 1
ATOM 2697 C CA . THR A 1 350 ? -12.982 8.602 36.715 1.00 96.44 350 THR A CA 1
ATOM 2698 C C . THR A 1 350 ? -12.968 7.798 35.409 1.00 96.44 350 THR A C 1
ATOM 2700 O O . THR A 1 350 ? -11.896 7.517 34.867 1.00 96.44 350 THR A O 1
ATOM 2703 N N . ALA A 1 351 ? -14.142 7.494 34.848 1.00 95.31 351 ALA A N 1
ATOM 2704 C CA . ALA A 1 351 ? -14.270 6.768 33.585 1.00 95.31 351 ALA A CA 1
ATOM 2705 C C . ALA A 1 351 ? -13.668 7.547 32.403 1.00 95.31 351 ALA A C 1
ATOM 2707 O O . ALA A 1 351 ? -12.974 6.975 31.566 1.00 95.31 351 ALA A O 1
ATOM 2708 N N . ARG A 1 352 ? -13.835 8.876 32.364 1.00 95.31 352 ARG A N 1
ATOM 2709 C CA . ARG A 1 352 ? -13.255 9.737 31.322 1.00 95.31 352 ARG A CA 1
ATOM 2710 C C . ARG A 1 352 ? -11.727 9.668 31.295 1.00 95.31 352 ARG A C 1
ATOM 2712 O O . ARG A 1 352 ? -11.137 9.660 30.215 1.00 95.31 352 ARG A O 1
ATOM 2719 N N . LYS A 1 353 ? -11.091 9.584 32.467 1.00 96.25 353 LYS A N 1
ATOM 2720 C CA . LYS A 1 353 ? -9.627 9.490 32.614 1.00 96.25 353 LYS A CA 1
ATOM 2721 C C . LYS A 1 353 ? -9.065 8.092 32.364 1.00 96.25 353 LYS A C 1
ATOM 2723 O O . LYS A 1 353 ? -7.862 7.964 32.170 1.00 96.25 353 LYS A O 1
ATOM 2728 N N . TH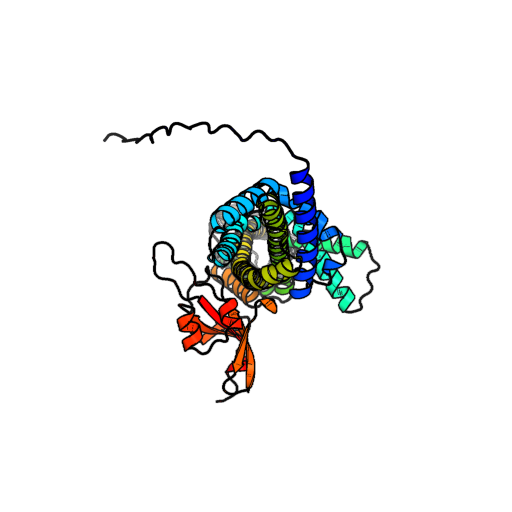R A 1 354 ? -9.904 7.061 32.366 1.00 95.88 354 THR A N 1
ATOM 2729 C CA . THR A 1 354 ? -9.470 5.679 32.144 1.00 95.88 354 THR A CA 1
ATOM 2730 C C . THR A 1 354 ? -9.440 5.402 30.638 1.00 95.88 354 THR A C 1
ATOM 2732 O O . THR A 1 354 ? -10.493 5.490 30.002 1.00 95.88 354 THR A O 1
ATOM 2735 N N . PRO A 1 355 ? -8.272 5.149 30.020 1.00 95.31 355 PRO A N 1
ATOM 2736 C CA . PRO A 1 355 ? -8.196 4.870 28.587 1.00 95.31 355 PRO A CA 1
ATOM 2737 C C . PRO A 1 355 ? -8.837 3.516 28.271 1.00 95.31 355 PRO A C 1
ATOM 2739 O O . PRO A 1 355 ? -8.671 2.557 29.028 1.00 95.31 355 PRO A O 1
ATOM 2742 N N . LEU A 1 356 ? -9.557 3.436 27.153 1.00 96.12 356 LEU A N 1
ATOM 2743 C CA . LEU A 1 356 ? -10.050 2.162 26.632 1.00 96.12 356 LEU A CA 1
ATOM 2744 C C . LEU A 1 356 ? -8.963 1.472 25.784 1.00 96.12 356 LEU A C 1
ATOM 2746 O O . LEU A 1 356 ? -8.106 2.149 25.210 1.00 96.12 356 LEU A O 1
ATOM 2750 N N . PRO A 1 357 ? -8.954 0.128 25.698 1.00 96.69 357 PRO A N 1
ATOM 2751 C CA . PRO A 1 357 ? -7.955 -0.597 24.914 1.00 96.69 357 PRO A CA 1
ATOM 2752 C C . PRO A 1 357 ? -8.092 -0.274 23.420 1.00 96.69 357 PRO A C 1
ATOM 2754 O O . PRO A 1 357 ? -9.157 -0.462 22.846 1.00 96.69 357 PRO A O 1
ATOM 2757 N N . LEU A 1 358 ? -7.018 0.167 22.761 1.00 95.12 358 LEU A N 1
ATOM 2758 C CA . LEU A 1 358 ? -7.060 0.539 21.336 1.00 95.12 358 LEU A CA 1
ATOM 2759 C C . LEU A 1 358 ? -6.957 -0.649 20.367 1.00 95.12 358 LEU A C 1
ATOM 2761 O O . LEU A 1 358 ? -7.159 -0.464 19.172 1.00 95.12 358 LEU A O 1
ATOM 2765 N N . HIS A 1 359 ? -6.640 -1.852 20.861 1.00 96.12 359 HIS A N 1
ATOM 2766 C CA . HIS A 1 359 ? -6.496 -3.066 20.042 1.00 96.12 359 HIS A CA 1
ATOM 2767 C C . HIS A 1 359 ? -5.509 -2.916 18.865 1.00 96.12 359 HIS A C 1
ATOM 2769 O O . HIS A 1 359 ? -5.735 -3.439 17.774 1.00 96.12 359 HIS A O 1
ATOM 2775 N N . GLU A 1 360 ? -4.392 -2.211 19.081 1.00 96.69 360 GLU A N 1
ATOM 2776 C CA . GLU A 1 360 ? -3.442 -1.878 18.010 1.00 96.69 360 GLU A CA 1
ATOM 2777 C C . GLU A 1 360 ? -2.927 -3.110 17.252 1.00 96.69 360 GLU A C 1
ATOM 2779 O O . GLU A 1 360 ? -2.842 -3.091 16.024 1.00 96.69 360 GLU A O 1
ATOM 2784 N N . ASP A 1 361 ? -2.614 -4.192 17.967 1.00 97.62 361 ASP A N 1
ATOM 2785 C CA . ASP A 1 361 ? -2.092 -5.423 17.366 1.00 97.62 361 ASP A CA 1
ATOM 2786 C C . ASP A 1 361 ? -3.136 -6.145 16.507 1.00 97.62 361 ASP A C 1
ATOM 2788 O O . ASP A 1 361 ? -2.793 -6.713 15.467 1.00 97.62 361 ASP A O 1
ATOM 2792 N N . ASP A 1 362 ? -4.409 -6.111 16.909 1.00 96.94 362 ASP A N 1
ATOM 2793 C CA . ASP A 1 362 ? -5.503 -6.712 16.142 1.00 96.94 362 ASP A CA 1
ATOM 2794 C C . ASP A 1 362 ? -5.767 -5.912 14.860 1.00 96.94 362 ASP A C 1
ATOM 2796 O O . ASP A 1 362 ? -5.968 -6.500 13.796 1.00 96.94 362 ASP A O 1
ATOM 2800 N N . ILE A 1 363 ? -5.683 -4.578 14.940 1.00 95.94 363 ILE A N 1
ATOM 2801 C CA . ILE A 1 363 ? -5.805 -3.666 13.793 1.00 95.94 363 ILE A CA 1
ATOM 2802 C C . ILE A 1 363 ? -4.664 -3.900 12.801 1.00 95.94 363 ILE A C 1
ATOM 2804 O O . ILE A 1 363 ? -4.917 -4.140 11.619 1.00 95.94 363 ILE A O 1
ATOM 2808 N N . LYS A 1 364 ? -3.409 -3.894 13.274 1.00 96.50 364 LYS A N 1
ATOM 2809 C CA . LYS A 1 364 ? -2.229 -4.168 12.434 1.00 96.50 364 LYS A CA 1
ATOM 2810 C C . LYS A 1 364 ? -2.331 -5.539 11.773 1.00 96.50 364 LYS A C 1
ATOM 2812 O O . LYS A 1 364 ? -2.051 -5.675 10.586 1.00 96.50 364 LYS A O 1
ATOM 2817 N N . ARG A 1 365 ? -2.790 -6.557 12.510 1.00 97.38 365 ARG A N 1
ATOM 2818 C CA . ARG A 1 365 ? -3.003 -7.903 11.964 1.00 97.38 365 ARG A CA 1
ATOM 2819 C C . ARG A 1 365 ? -4.076 -7.920 10.877 1.00 97.38 365 ARG A C 1
ATOM 2821 O O . ARG A 1 365 ? -3.817 -8.473 9.816 1.00 97.38 365 ARG A O 1
ATOM 2828 N N . ALA A 1 366 ? -5.236 -7.306 11.109 1.00 96.50 366 ALA A N 1
ATOM 2829 C CA . ALA A 1 366 ? -6.316 -7.239 10.122 1.00 96.50 366 ALA A CA 1
ATOM 2830 C C . ALA A 1 366 ? -5.871 -6.536 8.827 1.00 96.50 366 ALA A C 1
ATOM 2832 O O . ALA A 1 366 ? -6.117 -7.034 7.731 1.00 96.50 366 ALA A O 1
ATOM 2833 N N . ILE A 1 367 ? -5.147 -5.420 8.947 1.00 96.19 367 ILE A N 1
ATOM 2834 C CA . ILE A 1 367 ? -4.607 -4.687 7.794 1.00 96.19 367 ILE A CA 1
ATOM 2835 C C . ILE A 1 367 ? -3.564 -5.529 7.059 1.00 96.19 367 ILE A C 1
ATOM 2837 O O . ILE A 1 367 ? -3.623 -5.650 5.835 1.00 96.19 367 ILE A O 1
ATOM 2841 N N . LYS A 1 368 ? -2.636 -6.156 7.790 1.00 96.38 368 LYS A N 1
ATOM 2842 C CA . LYS A 1 368 ? -1.636 -7.061 7.216 1.00 96.38 368 LYS A CA 1
ATOM 2843 C C . LYS A 1 368 ? -2.291 -8.205 6.436 1.00 96.38 368 LYS A C 1
ATOM 2845 O O . LYS A 1 368 ? -1.878 -8.461 5.309 1.00 96.38 368 LYS A O 1
ATOM 2850 N N . GLU A 1 369 ? -3.329 -8.841 6.985 1.00 96.44 369 GLU A N 1
ATOM 2851 C CA . GLU A 1 369 ? -4.082 -9.907 6.306 1.00 96.44 369 GLU A CA 1
ATOM 2852 C C . GLU A 1 369 ? -4.642 -9.426 4.950 1.00 96.44 369 GLU A C 1
ATOM 2854 O O . GLU A 1 369 ? -4.561 -10.135 3.945 1.00 96.44 369 GLU A O 1
ATOM 2859 N N . VAL A 1 370 ? -5.153 -8.194 4.877 1.00 96.19 370 VAL A N 1
ATOM 2860 C CA . VAL A 1 370 ? -5.647 -7.612 3.619 1.00 96.19 370 VAL A CA 1
ATOM 2861 C C . VAL A 1 370 ? -4.523 -7.279 2.642 1.00 96.19 370 VAL A C 1
ATOM 2863 O O . VAL A 1 370 ? -4.636 -7.596 1.456 1.00 96.19 370 VAL A O 1
ATOM 2866 N N . ILE A 1 371 ? -3.418 -6.699 3.113 1.00 96.12 371 ILE A N 1
ATOM 2867 C CA . ILE A 1 371 ? -2.254 -6.391 2.267 1.00 96.12 371 ILE A CA 1
ATOM 2868 C C . ILE A 1 371 ? -1.646 -7.669 1.680 1.00 96.12 371 ILE A C 1
ATOM 2870 O O . ILE A 1 371 ? -1.275 -7.705 0.504 1.00 96.12 371 ILE A O 1
ATOM 2874 N N . GLU A 1 372 ? -1.581 -8.745 2.462 1.00 95.56 372 GLU A N 1
ATOM 2875 C CA . GLU A 1 372 ? -1.096 -10.043 2.000 1.00 95.56 372 GLU A CA 1
ATOM 2876 C C . GLU A 1 372 ? -1.976 -10.610 0.874 1.00 95.56 372 GLU A C 1
ATOM 2878 O O . GLU A 1 372 ? -1.443 -11.176 -0.086 1.00 95.56 372 GLU A O 1
ATOM 2883 N N . ARG A 1 373 ? -3.294 -10.388 0.921 1.00 96.31 373 ARG A N 1
ATOM 2884 C CA . ARG A 1 373 ? -4.243 -10.802 -0.128 1.00 96.31 373 ARG A CA 1
ATOM 2885 C C . ARG A 1 373 ? -4.144 -9.975 -1.415 1.00 96.31 373 ARG A C 1
ATOM 2887 O O . ARG A 1 373 ? -4.666 -10.411 -2.440 1.00 96.31 373 ARG A O 1
ATOM 2894 N N . LEU A 1 374 ? -3.465 -8.823 -1.410 1.00 96.06 374 LEU A N 1
ATOM 2895 C CA . LEU A 1 374 ? -3.308 -8.013 -2.619 1.00 96.06 374 LEU A CA 1
ATOM 2896 C C . LEU A 1 374 ? -2.558 -8.791 -3.713 1.00 96.06 374 LEU A C 1
ATOM 2898 O O . LEU A 1 374 ? -1.450 -9.299 -3.463 1.00 96.06 374 LEU A O 1
ATOM 2902 N N . PRO A 1 375 ? -3.085 -8.836 -4.951 1.00 94.38 375 PRO A N 1
ATOM 2903 C CA . PRO A 1 375 ? -2.431 -9.535 -6.045 1.00 94.38 375 PRO A CA 1
ATOM 2904 C C . PRO A 1 375 ? -1.110 -8.849 -6.400 1.00 94.38 375 PRO A C 1
ATOM 2906 O O . PRO A 1 375 ? -0.966 -7.631 -6.319 1.00 94.38 375 PRO A O 1
ATOM 2909 N N . THR A 1 376 ? -0.102 -9.632 -6.767 1.00 94.94 376 THR A N 1
ATOM 2910 C CA . THR A 1 376 ? 1.100 -9.104 -7.434 1.00 94.94 376 THR A CA 1
ATOM 2911 C C . THR A 1 376 ? 0.860 -9.151 -8.940 1.00 94.94 376 THR A C 1
ATOM 2913 O O . THR A 1 376 ? 0.316 -10.155 -9.400 1.00 94.94 376 THR A O 1
ATOM 2916 N N . PRO A 1 377 ? 1.222 -8.124 -9.724 1.00 95.44 377 PRO A N 1
ATOM 2917 C CA . PRO A 1 377 ? 1.027 -8.145 -11.173 1.00 95.44 377 PRO A CA 1
ATOM 2918 C C . PRO A 1 377 ? 1.730 -9.326 -11.831 1.00 95.44 377 PRO A C 1
ATOM 2920 O O . PRO A 1 377 ? 2.818 -9.706 -11.403 1.00 95.44 377 PRO A O 1
ATOM 2923 N N . ALA A 1 378 ? 1.133 -9.884 -12.885 1.00 95.12 378 ALA A N 1
ATOM 2924 C CA . ALA A 1 378 ? 1.681 -11.045 -13.586 1.00 95.12 378 ALA A CA 1
ATOM 2925 C C . ALA A 1 378 ? 3.140 -10.856 -14.064 1.00 95.12 378 ALA A C 1
ATOM 2927 O O . ALA A 1 378 ? 3.916 -11.781 -13.843 1.00 95.12 378 ALA A O 1
ATOM 2928 N N . PRO A 1 379 ? 3.567 -9.684 -14.591 1.00 95.38 379 PRO A N 1
ATOM 2929 C CA . PRO A 1 379 ? 4.972 -9.451 -14.959 1.00 95.38 379 PRO A CA 1
ATOM 2930 C C . PRO A 1 379 ? 5.960 -9.507 -13.783 1.00 95.38 379 PRO A C 1
ATOM 2932 O O . PRO A 1 379 ? 7.161 -9.637 -13.992 1.00 95.38 379 PRO A O 1
ATOM 2935 N N . CYS A 1 380 ? 5.462 -9.398 -12.549 1.00 95.69 380 CYS A N 1
ATOM 2936 C CA . CYS A 1 380 ? 6.243 -9.483 -11.314 1.00 95.69 380 CYS A CA 1
ATOM 2937 C C . CYS A 1 380 ? 6.049 -10.805 -10.570 1.00 95.69 380 CYS A C 1
ATOM 2939 O O . CYS A 1 380 ? 6.648 -11.022 -9.514 1.00 95.69 380 CYS A O 1
ATOM 2941 N N . GLN A 1 381 ? 5.191 -11.677 -11.097 1.00 94.38 381 GLN A N 1
ATOM 2942 C CA . GLN A 1 381 ? 5.084 -13.048 -10.647 1.00 94.38 381 GLN A CA 1
ATOM 2943 C C . GLN A 1 381 ? 6.092 -13.889 -11.409 1.00 94.38 381 GLN A C 1
ATOM 2945 O O . GLN A 1 381 ? 6.361 -13.682 -12.587 1.00 94.38 381 GLN A O 1
ATOM 2950 N N . CYS A 1 382 ? 6.607 -14.896 -10.735 1.00 89.12 382 CYS A N 1
ATOM 2951 C CA . CYS A 1 382 ? 7.400 -15.921 -11.370 1.00 89.12 382 CYS A CA 1
ATOM 2952 C C . CYS A 1 382 ? 6.720 -17.275 -11.188 1.00 89.12 382 CYS A C 1
ATOM 2954 O O . CYS A 1 382 ? 5.922 -17.459 -10.271 1.00 89.12 382 CYS A O 1
ATOM 2956 N N . VAL A 1 383 ? 7.055 -18.244 -12.031 1.00 88.25 383 VAL A N 1
ATOM 2957 C CA . VAL A 1 383 ? 6.486 -19.592 -11.970 1.00 88.25 383 VAL A CA 1
ATOM 2958 C C . VAL A 1 383 ? 7.549 -20.610 -11.588 1.00 88.25 383 VAL A C 1
ATOM 2960 O O . VAL A 1 383 ? 8.593 -20.695 -12.230 1.00 88.25 383 VAL A O 1
ATOM 2963 N N . LEU A 1 384 ? 7.280 -21.401 -10.549 1.00 87.25 384 LEU A N 1
ATOM 2964 C CA . LEU A 1 384 ? 8.120 -22.528 -10.159 1.00 87.25 384 LEU A CA 1
ATOM 2965 C C . LEU A 1 384 ? 7.438 -23.855 -10.491 1.00 87.25 384 LEU A C 1
ATOM 2967 O O . LEU A 1 384 ? 6.283 -24.052 -10.113 1.00 87.25 384 LEU A O 1
ATOM 2971 N N . PRO A 1 385 ? 8.133 -24.804 -11.141 1.00 82.38 385 PRO A N 1
ATOM 2972 C CA . PRO A 1 385 ? 7.564 -26.116 -11.401 1.00 82.38 385 PRO A CA 1
ATOM 2973 C C . PRO A 1 385 ? 7.318 -26.858 -10.082 1.00 82.38 385 PRO A C 1
ATOM 2975 O O . PRO A 1 385 ? 8.245 -27.154 -9.321 1.00 82.38 385 PRO A O 1
ATOM 2978 N N . GLY A 1 386 ? 6.054 -27.182 -9.809 1.00 80.94 386 GLY A N 1
ATOM 2979 C CA . GLY A 1 386 ? 5.657 -27.987 -8.663 1.00 80.94 386 GLY A CA 1
ATOM 2980 C C . GLY A 1 386 ? 6.205 -29.405 -8.797 1.00 80.94 386 GLY A C 1
ATOM 2981 O O . GLY A 1 386 ? 5.759 -30.170 -9.650 1.00 80.94 386 GLY A O 1
ATOM 2982 N N . LYS A 1 387 ? 7.156 -29.778 -7.928 1.00 77.81 387 LYS A N 1
ATOM 2983 C CA . LYS A 1 387 ? 7.863 -31.075 -7.989 1.00 77.81 387 LYS A CA 1
ATOM 2984 C C . LYS A 1 387 ? 6.935 -32.293 -8.026 1.00 77.81 387 LYS A C 1
ATOM 2986 O O . LYS A 1 387 ? 7.303 -33.300 -8.617 1.00 77.81 387 LYS A O 1
ATOM 2991 N N . LYS A 1 388 ? 5.777 -32.218 -7.359 1.00 79.88 388 LYS A N 1
ATOM 2992 C CA . LYS A 1 388 ? 4.825 -33.336 -7.239 1.00 79.88 388 LYS A CA 1
ATOM 2993 C C . LYS A 1 388 ? 3.625 -33.214 -8.184 1.00 79.88 388 LYS A C 1
ATOM 2995 O O . LYS A 1 388 ? 3.140 -34.221 -8.679 1.00 79.88 388 LYS A O 1
ATOM 3000 N N . THR A 1 389 ? 3.143 -31.997 -8.432 1.00 79.12 389 THR A N 1
ATOM 3001 C CA . THR A 1 389 ? 1.886 -31.755 -9.161 1.00 79.12 389 THR A CA 1
ATOM 3002 C C . THR A 1 389 ? 2.085 -31.541 -10.658 1.00 79.12 389 THR A C 1
ATOM 3004 O O . THR A 1 389 ? 1.118 -31.618 -11.410 1.00 79.12 389 THR A O 1
ATOM 3007 N N . GLY A 1 390 ? 3.301 -31.183 -11.088 1.00 83.62 390 GLY A N 1
ATOM 3008 C CA . GLY A 1 390 ? 3.556 -30.663 -12.434 1.00 83.62 390 GLY A CA 1
ATOM 3009 C C . GLY A 1 390 ? 2.901 -29.300 -12.707 1.00 83.62 390 GLY A C 1
ATOM 3010 O O . GLY A 1 390 ? 3.103 -28.736 -13.779 1.00 83.62 390 GLY A O 1
ATOM 3011 N N . LYS A 1 391 ? 2.134 -28.748 -11.753 1.00 87.31 391 LYS A N 1
ATOM 3012 C CA . LYS A 1 391 ? 1.536 -27.415 -11.857 1.00 87.31 391 LYS A CA 1
ATOM 3013 C C . LYS A 1 391 ? 2.589 -26.362 -11.541 1.00 87.31 391 LYS A C 1
ATOM 3015 O O . LYS A 1 391 ? 3.402 -26.535 -10.634 1.00 87.31 391 LYS A O 1
ATOM 3020 N N . MET A 1 392 ? 2.554 -25.262 -12.281 1.00 87.50 392 MET A N 1
ATOM 3021 C CA . MET A 1 392 ? 3.417 -24.115 -12.028 1.00 87.50 392 MET A CA 1
ATOM 3022 C C . MET A 1 392 ? 2.878 -23.320 -10.834 1.00 87.50 392 MET A C 1
ATOM 3024 O O . MET A 1 392 ? 1.776 -22.783 -10.900 1.00 87.50 392 MET A O 1
ATOM 3028 N N . ALA A 1 393 ? 3.649 -23.252 -9.750 1.00 90.56 393 ALA A N 1
ATOM 3029 C CA . ALA A 1 393 ? 3.359 -22.408 -8.599 1.00 90.56 393 ALA A CA 1
ATOM 3030 C C . ALA A 1 393 ? 3.690 -20.957 -8.935 1.00 90.56 393 ALA A C 1
ATOM 3032 O O . ALA A 1 393 ? 4.834 -20.664 -9.282 1.00 90.56 393 ALA A O 1
ATOM 3033 N N . LYS A 1 394 ? 2.717 -20.054 -8.808 1.00 93.50 394 LYS A N 1
ATOM 3034 C CA . LYS A 1 394 ? 2.988 -18.620 -8.901 1.00 93.50 394 LYS A CA 1
ATOM 3035 C C . LYS A 1 394 ? 3.673 -18.157 -7.631 1.00 93.50 394 LYS A C 1
ATOM 3037 O O . LYS A 1 394 ? 3.283 -18.524 -6.521 1.00 93.50 394 LYS A O 1
ATOM 3042 N N . CYS A 1 395 ? 4.696 -17.352 -7.820 1.00 94.44 395 CYS A N 1
ATOM 3043 C CA . CYS A 1 395 ? 5.606 -16.919 -6.793 1.00 94.44 395 CYS A CA 1
ATOM 3044 C C . CYS A 1 395 ? 5.905 -15.432 -6.934 1.00 94.44 395 CYS A C 1
ATOM 3046 O O . CYS A 1 395 ? 5.839 -14.881 -8.029 1.00 94.44 395 CYS A O 1
ATOM 3048 N N . GLN A 1 396 ? 6.263 -14.785 -5.835 1.00 94.81 396 GLN A N 1
ATOM 3049 C CA . GLN A 1 396 ? 6.609 -13.373 -5.800 1.00 94.81 396 GLN A CA 1
ATOM 3050 C C . GLN A 1 396 ? 7.715 -13.115 -4.781 1.00 94.81 396 GLN A C 1
ATOM 3052 O O . GLN A 1 396 ? 7.794 -13.760 -3.731 1.00 94.81 396 GLN A O 1
ATOM 3057 N N . TRP A 1 397 ? 8.534 -12.116 -5.076 1.00 94.62 397 TRP A N 1
ATOM 3058 C CA . TRP A 1 397 ? 9.523 -11.613 -4.142 1.00 94.62 397 TRP A CA 1
ATOM 3059 C C . TRP A 1 397 ? 8.888 -10.668 -3.122 1.00 94.62 397 TRP A C 1
ATOM 3061 O O . TRP A 1 397 ? 8.106 -9.789 -3.487 1.00 94.62 397 TRP A O 1
ATOM 3071 N N . ALA A 1 398 ? 9.257 -10.805 -1.850 1.00 93.06 398 ALA A N 1
ATOM 3072 C CA . ALA A 1 398 ? 8.909 -9.816 -0.832 1.00 93.06 398 ALA A CA 1
ATOM 3073 C C . ALA A 1 398 ? 9.632 -8.476 -1.085 1.00 93.06 398 ALA A C 1
ATOM 3075 O O . ALA A 1 398 ? 10.703 -8.446 -1.695 1.00 93.06 398 ALA A O 1
ATOM 3076 N N . GLY A 1 399 ? 9.066 -7.361 -0.618 1.00 90.38 399 GLY A N 1
ATOM 3077 C CA . GLY A 1 399 ? 9.792 -6.084 -0.515 1.00 90.38 399 GLY A CA 1
ATOM 3078 C C . GLY A 1 399 ? 10.921 -6.174 0.516 1.00 90.38 399 GLY A C 1
ATOM 3079 O O . GLY A 1 399 ? 10.854 -7.023 1.411 1.00 90.38 399 GLY A O 1
ATOM 3080 N N . CYS A 1 400 ? 11.943 -5.325 0.402 1.00 89.81 400 CYS A N 1
ATOM 3081 C CA . CYS A 1 400 ? 13.123 -5.417 1.271 1.00 89.81 400 CYS A CA 1
ATOM 3082 C C . CYS A 1 400 ? 12.871 -4.938 2.701 1.00 89.81 400 CYS A C 1
ATOM 3084 O O . CYS A 1 400 ? 13.581 -5.351 3.614 1.00 89.81 400 CYS A O 1
ATOM 3086 N N . SER A 1 401 ? 11.820 -4.148 2.906 1.00 87.69 401 SER A N 1
ATOM 3087 C CA . SER A 1 401 ? 11.368 -3.722 4.232 1.00 87.69 401 SER A CA 1
ATOM 3088 C C . SER A 1 401 ? 10.622 -4.806 5.029 1.00 87.69 401 SER A C 1
ATOM 3090 O O . SER A 1 401 ? 10.270 -4.585 6.187 1.00 87.69 401 SER A O 1
ATOM 3092 N N . ASN A 1 402 ? 10.367 -5.989 4.453 1.00 84.81 402 ASN A N 1
ATOM 3093 C CA . ASN A 1 402 ? 9.685 -7.055 5.186 1.00 84.81 402 ASN A CA 1
ATOM 3094 C C . ASN A 1 402 ? 10.636 -7.742 6.177 1.00 84.81 402 ASN A C 1
ATOM 3096 O O . ASN A 1 402 ? 11.751 -8.109 5.797 1.00 84.81 402 ASN A O 1
ATOM 3100 N N . PRO A 1 403 ? 10.204 -7.971 7.432 1.00 87.06 403 PRO A N 1
ATOM 3101 C CA . PRO A 1 403 ? 11.001 -8.729 8.384 1.00 87.06 403 PRO A CA 1
ATOM 3102 C C . PRO A 1 403 ? 11.190 -10.165 7.887 1.00 87.06 403 PRO A C 1
ATOM 3104 O O . PRO A 1 403 ? 10.287 -10.741 7.280 1.00 87.06 403 PRO A O 1
ATOM 3107 N N . ALA A 1 404 ? 12.345 -10.762 8.185 1.00 86.81 404 ALA A N 1
ATOM 3108 C CA . ALA A 1 404 ? 12.575 -12.171 7.898 1.00 86.81 404 ALA A CA 1
ATOM 3109 C C . ALA A 1 404 ? 11.582 -13.034 8.693 1.00 86.81 404 ALA A C 1
ATOM 3111 O O . ALA A 1 404 ? 11.502 -12.966 9.921 1.00 86.81 404 ALA A O 1
ATOM 3112 N N . LEU A 1 405 ? 10.816 -13.841 7.971 1.00 90.19 405 LEU A N 1
ATOM 3113 C CA . LEU A 1 405 ? 9.798 -14.740 8.500 1.00 90.19 405 LEU A CA 1
ATOM 3114 C C . LEU A 1 405 ? 10.249 -16.203 8.394 1.00 90.19 405 LEU A C 1
ATOM 3116 O O . LEU A 1 405 ? 10.967 -16.548 7.454 1.00 90.19 405 LEU A O 1
ATOM 3120 N N . PRO A 1 406 ? 9.809 -17.089 9.307 1.00 92.19 406 PRO A N 1
ATOM 3121 C CA . PRO A 1 406 ? 10.136 -18.508 9.236 1.00 92.19 406 PRO A CA 1
ATOM 3122 C C . PRO A 1 406 ? 9.729 -19.141 7.900 1.00 92.19 406 PRO A C 1
ATOM 3124 O O . PRO A 1 406 ? 8.682 -18.823 7.327 1.00 92.19 406 PRO A O 1
ATOM 3127 N N . GLN A 1 407 ? 10.544 -20.080 7.424 1.00 92.75 407 GLN A N 1
ATOM 3128 C CA . GLN A 1 407 ? 10.206 -20.915 6.276 1.00 92.75 407 GLN A CA 1
ATOM 3129 C C . GLN A 1 407 ? 8.952 -21.754 6.575 1.00 92.75 407 GLN A C 1
ATOM 3131 O O . GLN A 1 407 ? 8.803 -22.298 7.668 1.00 92.75 407 GLN A O 1
ATOM 3136 N N . GLY A 1 408 ? 8.060 -21.886 5.593 1.00 92.69 408 GLY A N 1
ATOM 3137 C CA . GLY A 1 408 ? 6.813 -22.644 5.716 1.00 92.69 408 GLY A CA 1
ATOM 3138 C C . GLY A 1 408 ? 5.638 -21.850 6.291 1.00 92.69 408 GLY A C 1
ATOM 3139 O O . GLY A 1 408 ? 4.524 -22.373 6.312 1.00 92.69 408 GLY A O 1
ATOM 3140 N N . LEU A 1 409 ? 5.856 -20.600 6.718 1.00 95.06 409 LEU A N 1
ATOM 3141 C CA . LEU A 1 409 ? 4.775 -19.710 7.138 1.00 95.06 409 LEU A CA 1
ATOM 3142 C C . LEU A 1 409 ? 3.803 -19.476 5.975 1.00 95.06 409 LEU A C 1
ATOM 3144 O O . LEU A 1 409 ? 4.236 -19.246 4.845 1.00 95.06 409 LEU A O 1
ATOM 3148 N N . ILE A 1 410 ? 2.503 -19.538 6.266 1.00 95.75 410 ILE A N 1
ATOM 3149 C CA . ILE A 1 410 ? 1.431 -19.274 5.306 1.00 95.75 410 ILE A CA 1
ATOM 3150 C C . ILE A 1 410 ? 0.859 -17.891 5.606 1.00 95.75 410 ILE A C 1
ATOM 3152 O O . ILE A 1 410 ? 0.486 -17.632 6.749 1.00 95.75 410 ILE A O 1
ATOM 3156 N N . ASP A 1 411 ? 0.801 -17.026 4.598 1.00 95.56 411 ASP A N 1
ATOM 3157 C CA . ASP A 1 411 ? 0.179 -15.706 4.710 1.00 95.56 411 ASP A CA 1
ATOM 3158 C C . ASP A 1 411 ? -1.337 -15.748 4.446 1.00 95.56 411 ASP A C 1
ATOM 3160 O O . ASP A 1 411 ? -1.890 -16.764 4.012 1.00 95.56 411 ASP A O 1
ATOM 3164 N N . ALA A 1 412 ? -2.033 -14.635 4.686 1.00 95.50 412 ALA A N 1
ATOM 3165 C CA . ALA A 1 412 ? -3.475 -14.533 4.453 1.00 95.50 412 ALA A CA 1
ATOM 3166 C C . ALA A 1 412 ? -3.872 -14.631 2.967 1.00 95.50 412 ALA A C 1
ATOM 3168 O O . ALA A 1 412 ? -5.038 -14.861 2.649 1.00 95.50 412 ALA A O 1
ATOM 3169 N N . GLY A 1 413 ? -2.910 -14.497 2.048 1.00 94.38 413 GLY A N 1
ATOM 3170 C CA . GLY A 1 413 ? -3.083 -14.763 0.621 1.00 94.38 413 GLY A CA 1
ATOM 3171 C C . GLY A 1 413 ? -2.958 -16.246 0.252 1.00 94.38 413 GLY A C 1
ATOM 3172 O O . GLY A 1 413 ? -3.044 -16.585 -0.927 1.00 94.38 413 GLY A O 1
ATOM 3173 N N . GLY A 1 414 ? -2.726 -17.137 1.222 1.00 95.06 414 GLY A N 1
ATOM 3174 C CA . GLY A 1 414 ? -2.529 -18.567 0.980 1.00 95.06 414 GLY A CA 1
ATOM 3175 C C . GLY A 1 414 ? -1.174 -18.904 0.350 1.00 95.06 414 GLY A C 1
ATOM 3176 O O . GLY A 1 414 ? -1.004 -19.994 -0.209 1.00 95.06 414 GLY A O 1
ATOM 3177 N N . ARG A 1 415 ? -0.197 -17.993 0.419 1.00 95.38 415 ARG A N 1
ATOM 3178 C CA . ARG A 1 415 ? 1.167 -18.219 -0.070 1.00 95.38 415 ARG A CA 1
ATOM 3179 C C . ARG A 1 415 ? 2.046 -18.729 1.062 1.00 95.38 415 ARG A C 1
ATOM 3181 O O . ARG A 1 415 ? 1.889 -18.342 2.212 1.00 95.38 415 ARG A O 1
ATOM 3188 N N . VAL A 1 416 ? 2.995 -19.591 0.723 1.00 95.19 416 VAL A N 1
ATOM 3189 C CA . VAL A 1 416 ? 3.992 -20.150 1.635 1.00 95.19 416 VAL A CA 1
ATOM 3190 C C . VAL A 1 416 ? 5.308 -19.410 1.441 1.00 95.19 416 VAL A C 1
ATOM 3192 O O . VAL A 1 416 ? 5.778 -19.304 0.304 1.00 95.19 416 VAL A O 1
ATOM 3195 N N . ASN A 1 417 ? 5.933 -18.961 2.530 1.00 94.50 417 ASN A N 1
ATOM 3196 C CA . ASN A 1 417 ? 7.321 -18.509 2.500 1.00 94.50 417 ASN A CA 1
ATOM 3197 C C . ASN A 1 417 ? 8.235 -19.712 2.244 1.00 94.50 417 ASN A C 1
ATOM 3199 O O . ASN A 1 417 ? 8.444 -20.553 3.125 1.00 94.50 417 ASN A O 1
ATOM 3203 N N . LEU A 1 418 ? 8.740 -19.834 1.020 1.00 90.44 418 LEU A N 1
ATOM 3204 C CA . LEU A 1 418 ? 9.516 -20.992 0.612 1.00 90.44 418 LEU A CA 1
ATOM 3205 C C . LEU A 1 418 ? 10.945 -20.935 1.113 1.00 90.44 418 LEU A C 1
ATOM 3207 O O . LEU A 1 418 ? 11.431 -21.946 1.608 1.00 90.44 418 LEU A O 1
ATOM 3211 N N . ILE A 1 419 ? 11.637 -19.824 0.883 1.00 86.12 419 ILE A N 1
ATOM 3212 C CA . ILE A 1 419 ? 13.089 -19.705 1.030 1.00 86.12 419 ILE A CA 1
ATOM 3213 C C . ILE A 1 419 ? 13.485 -18.228 1.093 1.00 86.12 419 ILE A C 1
ATOM 3215 O O . ILE A 1 419 ? 12.886 -17.398 0.410 1.00 86.12 419 ILE A O 1
ATOM 3219 N N . ASP A 1 420 ? 14.563 -17.938 1.817 1.00 88.25 420 ASP A N 1
ATOM 3220 C CA . ASP A 1 420 ? 15.284 -16.671 1.705 1.00 88.25 420 ASP A CA 1
ATOM 3221 C C . ASP A 1 420 ? 16.473 -16.865 0.752 1.00 88.25 420 ASP A C 1
ATOM 3223 O O . ASP A 1 420 ? 17.350 -17.696 1.007 1.00 88.25 420 ASP A O 1
ATOM 3227 N N . ILE A 1 421 ? 16.494 -16.129 -0.364 1.00 90.44 421 ILE A N 1
ATOM 3228 C CA . ILE A 1 421 ? 17.567 -16.203 -1.367 1.00 90.44 421 ILE A CA 1
ATOM 3229 C C . ILE A 1 421 ? 18.612 -15.137 -1.085 1.00 90.44 421 ILE A C 1
ATOM 3231 O O . ILE A 1 421 ? 18.338 -13.945 -1.211 1.00 90.44 421 ILE A O 1
ATOM 3235 N N . GLN A 1 422 ? 19.824 -15.564 -0.733 1.00 90.31 422 GLN A N 1
ATOM 3236 C CA . GLN A 1 422 ? 20.902 -14.647 -0.337 1.00 90.31 422 GLN A CA 1
ATOM 3237 C C . GLN A 1 422 ? 21.607 -13.985 -1.523 1.00 90.31 422 GLN A C 1
ATOM 3239 O O . GLN A 1 422 ? 22.123 -12.877 -1.408 1.00 90.31 422 GLN A O 1
ATOM 3244 N N . SER A 1 423 ? 21.663 -14.669 -2.664 1.00 91.00 423 SER A N 1
ATOM 3245 C CA . SER A 1 423 ? 22.368 -14.190 -3.851 1.00 91.00 423 SER A CA 1
ATOM 3246 C C . SER A 1 423 ? 21.845 -14.852 -5.117 1.00 91.00 423 SER A C 1
ATOM 3248 O O . SER A 1 423 ? 21.163 -15.880 -5.063 1.00 91.00 423 SER A O 1
ATOM 3250 N N . GLU A 1 424 ? 22.233 -14.320 -6.278 1.00 89.81 424 GLU A N 1
ATOM 3251 C CA . GLU A 1 424 ? 21.859 -14.939 -7.548 1.00 89.81 424 GLU A CA 1
ATOM 3252 C C . GLU A 1 424 ? 22.371 -16.376 -7.680 1.00 89.81 424 GLU A C 1
ATOM 3254 O O . GLU A 1 424 ? 21.674 -17.268 -8.164 1.00 89.81 424 GLU A O 1
ATOM 3259 N N . GLN A 1 425 ? 23.581 -16.624 -7.179 1.00 90.56 425 GLN A N 1
ATOM 3260 C CA . GLN A 1 425 ? 24.188 -17.948 -7.185 1.00 90.56 425 GLN A CA 1
ATOM 3261 C C . GLN A 1 425 ? 23.472 -18.918 -6.234 1.00 90.56 425 GLN A C 1
ATOM 3263 O O . GLN A 1 425 ? 23.396 -20.112 -6.522 1.00 90.56 425 GLN A O 1
ATOM 3268 N N . ASP A 1 426 ? 22.946 -18.446 -5.099 1.00 90.56 426 ASP A N 1
ATOM 3269 C CA . ASP A 1 426 ? 22.069 -19.250 -4.239 1.00 90.56 426 ASP A CA 1
ATOM 3270 C C . ASP A 1 426 ? 20.769 -19.620 -4.967 1.00 90.56 426 ASP A C 1
ATOM 3272 O O . ASP A 1 426 ? 20.408 -20.797 -5.017 1.00 90.56 426 ASP A O 1
ATOM 3276 N N . GLY A 1 427 ? 20.136 -18.661 -5.647 1.00 89.56 427 GLY A N 1
ATOM 3277 C CA . GLY A 1 427 ? 18.939 -18.929 -6.444 1.00 89.56 427 GLY A CA 1
ATOM 3278 C C . GLY A 1 427 ? 19.170 -19.957 -7.559 1.00 89.56 427 GLY A C 1
ATOM 3279 O O . GLY A 1 427 ? 18.425 -20.935 -7.670 1.00 89.56 427 GLY A O 1
ATOM 3280 N N . LYS A 1 428 ? 20.274 -19.827 -8.308 1.00 90.38 428 LYS A N 1
ATOM 3281 C CA . LYS A 1 428 ? 20.680 -20.804 -9.337 1.00 90.38 428 LYS A CA 1
ATOM 3282 C C . LYS A 1 428 ? 20.967 -22.190 -8.752 1.00 90.38 428 LYS A C 1
ATOM 3284 O O . LYS A 1 428 ? 20.500 -23.193 -9.291 1.00 90.38 428 LYS A O 1
ATOM 3289 N N . ARG A 1 429 ? 21.660 -22.277 -7.606 1.00 90.62 429 ARG A N 1
ATOM 3290 C CA . ARG A 1 429 ? 21.885 -23.553 -6.888 1.00 90.62 429 ARG A CA 1
ATOM 3291 C C . ARG A 1 429 ? 20.574 -24.226 -6.476 1.00 90.62 429 ARG A C 1
ATOM 3293 O O . ARG A 1 429 ? 20.494 -25.453 -6.450 1.00 90.62 429 ARG A O 1
ATOM 3300 N N . ARG A 1 430 ? 19.534 -23.434 -6.211 1.00 85.81 430 ARG A N 1
ATOM 3301 C CA . ARG A 1 430 ? 18.178 -23.900 -5.884 1.00 85.81 430 ARG A CA 1
ATOM 3302 C C . ARG A 1 430 ? 17.293 -24.152 -7.107 1.00 85.81 430 ARG A C 1
ATOM 3304 O O . ARG A 1 430 ? 16.131 -24.511 -6.931 1.00 85.81 430 ARG A O 1
ATOM 3311 N N . ARG A 1 431 ? 17.859 -24.076 -8.319 1.00 88.88 431 ARG A N 1
ATOM 3312 C CA . ARG A 1 431 ? 17.191 -24.339 -9.605 1.00 88.88 431 ARG A CA 1
ATOM 3313 C C . ARG A 1 431 ? 16.046 -23.370 -9.910 1.00 88.88 431 ARG A C 1
ATOM 3315 O O . ARG A 1 431 ? 15.050 -23.767 -10.510 1.00 88.88 431 ARG A O 1
ATOM 3322 N N . LEU A 1 432 ? 16.180 -22.117 -9.485 1.00 88.75 432 LEU A N 1
ATOM 3323 C CA . LEU A 1 432 ? 15.329 -21.037 -9.980 1.00 88.75 432 LEU A CA 1
ATOM 3324 C C . LEU A 1 432 ? 15.703 -20.745 -11.445 1.00 88.75 432 LEU A C 1
ATOM 3326 O O . LEU A 1 432 ? 16.882 -20.831 -11.795 1.00 88.75 432 LEU A O 1
ATOM 3330 N N . SER A 1 433 ? 14.716 -20.470 -12.303 1.00 87.81 433 SER A N 1
ATOM 3331 C CA . SER A 1 433 ? 14.959 -20.182 -13.726 1.00 87.81 433 SER A CA 1
ATOM 3332 C C . SER A 1 433 ? 15.698 -18.855 -13.916 1.00 87.81 433 SER A C 1
ATOM 3334 O O . SER A 1 433 ? 15.684 -17.996 -13.035 1.00 87.81 433 SER A O 1
ATOM 3336 N N . ASP A 1 434 ? 16.328 -18.658 -15.074 1.00 89.00 434 ASP A N 1
ATOM 3337 C CA . ASP A 1 434 ? 17.010 -17.391 -15.360 1.00 89.00 434 ASP A CA 1
ATOM 3338 C C . ASP A 1 434 ? 16.022 -16.213 -15.405 1.00 89.00 434 ASP A C 1
ATOM 3340 O O . ASP A 1 434 ? 16.304 -15.178 -14.807 1.00 89.00 434 ASP A O 1
ATOM 3344 N N . ASP A 1 435 ? 14.820 -16.402 -15.964 1.00 86.06 435 ASP A N 1
ATOM 3345 C CA . ASP A 1 435 ? 13.741 -15.397 -15.936 1.00 86.06 435 ASP A CA 1
ATOM 3346 C C . ASP A 1 435 ? 13.356 -15.002 -14.499 1.00 86.06 435 ASP A C 1
ATOM 3348 O O . ASP A 1 435 ? 13.089 -13.842 -14.196 1.00 86.06 435 ASP A O 1
ATOM 3352 N N . TYR A 1 436 ? 13.373 -15.971 -13.581 1.00 85.31 436 TYR A N 1
ATOM 3353 C CA . TYR A 1 436 ? 13.081 -15.756 -12.166 1.00 85.31 436 TYR A CA 1
ATOM 3354 C C . TYR A 1 436 ? 14.190 -14.933 -11.493 1.00 85.31 436 TYR A C 1
ATOM 3356 O O . TYR A 1 436 ? 13.934 -14.008 -10.714 1.00 85.31 436 TYR A O 1
ATOM 3364 N N . MET A 1 437 ? 15.442 -15.261 -11.816 1.00 91.94 437 MET A N 1
ATOM 3365 C CA . MET A 1 437 ? 16.609 -14.551 -11.309 1.00 91.94 437 MET A CA 1
ATOM 3366 C C . MET A 1 437 ? 16.747 -13.147 -11.902 1.00 91.94 437 MET A C 1
ATOM 3368 O O . MET A 1 437 ? 17.280 -12.273 -11.224 1.00 91.94 437 MET A O 1
ATOM 3372 N N . ALA A 1 438 ? 16.196 -12.896 -13.092 1.00 89.81 438 ALA A N 1
ATOM 3373 C CA . ALA A 1 438 ? 16.165 -11.570 -13.701 1.00 89.81 438 ALA A CA 1
ATOM 3374 C C . ALA A 1 438 ? 15.358 -10.550 -12.878 1.00 89.81 438 ALA A C 1
ATOM 3376 O O . ALA A 1 438 ? 15.643 -9.362 -12.945 1.00 89.81 438 ALA A O 1
ATOM 3377 N N . LEU A 1 439 ? 14.403 -10.992 -12.049 1.00 90.50 439 LEU A N 1
ATOM 3378 C CA . LEU A 1 439 ? 13.639 -10.119 -11.143 1.00 90.50 439 LEU A CA 1
ATOM 3379 C C . LEU A 1 439 ? 14.244 -10.022 -9.730 1.00 90.50 439 LEU A C 1
ATOM 3381 O O . LEU A 1 439 ? 13.761 -9.261 -8.884 1.00 90.50 439 LEU A O 1
ATOM 3385 N N . PHE A 1 440 ? 15.298 -10.789 -9.444 1.00 91.50 440 PHE A N 1
ATOM 3386 C CA . PHE A 1 440 ? 15.939 -10.798 -8.136 1.00 91.50 440 PHE A CA 1
ATOM 3387 C C . PHE A 1 440 ? 16.850 -9.582 -7.946 1.00 91.50 440 PHE A C 1
ATOM 3389 O O . PHE A 1 440 ? 17.650 -9.211 -8.804 1.00 91.50 440 PHE A O 1
ATOM 3396 N N . LYS A 1 441 ? 16.775 -9.003 -6.749 1.00 89.94 441 LYS A N 1
ATOM 3397 C CA . LYS A 1 441 ? 17.746 -8.042 -6.226 1.00 89.94 441 LYS A CA 1
ATOM 3398 C C . LYS A 1 441 ? 17.919 -8.354 -4.741 1.00 89.94 441 LYS A C 1
ATOM 3400 O O . LYS A 1 441 ? 16.896 -8.506 -4.067 1.00 89.94 441 LYS A O 1
ATOM 3405 N N . PRO A 1 442 ? 19.153 -8.508 -4.239 1.00 88.12 442 PRO A N 1
ATOM 3406 C CA . PRO A 1 442 ? 19.384 -8.730 -2.818 1.00 88.12 442 PRO A CA 1
ATOM 3407 C C . PRO A 1 442 ? 18.955 -7.500 -2.013 1.00 88.12 442 PRO A C 1
ATOM 3409 O O . PRO A 1 442 ? 19.024 -6.374 -2.512 1.00 88.12 442 PRO A O 1
ATOM 3412 N N . CYS A 1 443 ? 18.535 -7.714 -0.768 1.00 89.25 443 CYS A N 1
ATOM 3413 C CA . CYS A 1 443 ? 18.152 -6.618 0.109 1.00 89.25 443 CYS A CA 1
ATOM 3414 C C . CYS A 1 443 ? 19.382 -6.084 0.858 1.00 89.25 443 CYS A C 1
ATOM 3416 O O . CYS A 1 443 ? 20.114 -6.874 1.469 1.00 89.25 443 CYS A O 1
ATOM 3418 N N . PRO A 1 444 ? 19.649 -4.766 0.797 1.00 83.38 444 PRO A N 1
ATOM 3419 C CA . PRO A 1 444 ? 20.766 -4.173 1.516 1.00 83.38 444 PRO A CA 1
ATOM 3420 C C . PRO A 1 444 ? 20.520 -4.258 3.024 1.00 83.38 444 PRO A C 1
ATOM 3422 O O . PRO A 1 444 ? 19.391 -4.123 3.491 1.00 83.38 444 PRO A O 1
ATOM 3425 N N . VAL A 1 445 ? 21.588 -4.464 3.791 1.00 76.19 445 VAL A N 1
ATOM 3426 C CA . VAL A 1 445 ? 21.537 -4.434 5.255 1.00 76.19 445 VAL A CA 1
ATOM 3427 C C . VAL A 1 445 ? 22.059 -3.096 5.721 1.00 76.19 445 VAL A C 1
ATOM 3429 O O . VAL A 1 445 ? 23.203 -2.739 5.437 1.00 76.19 445 VAL A O 1
ATOM 3432 N N . SER A 1 446 ? 21.240 -2.360 6.466 1.00 71.38 446 SER A N 1
ATOM 3433 C CA . SER A 1 446 ? 21.674 -1.116 7.095 1.00 71.38 446 SER A CA 1
ATOM 3434 C C . SER A 1 446 ? 22.908 -1.373 7.966 1.00 71.38 446 SER A C 1
ATOM 3436 O O . SER A 1 446 ? 22.837 -2.089 8.962 1.00 71.38 446 SER A O 1
ATOM 3438 N N . GLY A 1 447 ? 24.052 -0.808 7.572 1.00 69.81 447 GLY A N 1
ATOM 3439 C CA . GLY A 1 447 ? 25.305 -0.891 8.328 1.00 69.81 447 GLY A CA 1
ATOM 3440 C C . GLY A 1 447 ? 26.104 -2.193 8.178 1.00 69.81 447 GLY A C 1
ATOM 3441 O O . GLY A 1 447 ? 27.060 -2.386 8.926 1.00 69.81 447 GLY A O 1
ATOM 3442 N N . SER A 1 448 ? 25.770 -3.079 7.231 1.00 70.19 448 SER A N 1
ATOM 3443 C CA . SER A 1 448 ? 26.572 -4.277 6.942 1.00 70.19 448 SER A CA 1
ATOM 3444 C C . SER A 1 448 ? 26.832 -4.445 5.447 1.00 70.19 448 SER A C 1
ATOM 3446 O O . SER A 1 448 ? 25.987 -4.139 4.612 1.00 70.19 448 SER A O 1
ATOM 3448 N N . THR A 1 449 ? 28.007 -4.973 5.105 1.00 66.12 449 THR A N 1
ATOM 3449 C CA . THR A 1 449 ? 28.338 -5.420 3.743 1.00 66.12 449 THR A CA 1
ATOM 3450 C C . THR A 1 449 ? 27.688 -6.758 3.385 1.00 66.12 449 THR A C 1
ATOM 3452 O O . THR A 1 449 ? 27.713 -7.156 2.221 1.00 66.12 449 THR A O 1
ATOM 3455 N N . ASN A 1 450 ? 27.105 -7.463 4.358 1.00 70.25 450 ASN A N 1
ATOM 3456 C CA . ASN A 1 450 ? 26.404 -8.719 4.119 1.00 70.25 450 ASN A CA 1
ATOM 3457 C C . ASN A 1 450 ? 24.986 -8.420 3.631 1.00 70.25 450 ASN A C 1
ATOM 3459 O O . ASN A 1 450 ? 24.310 -7.600 4.232 1.00 70.25 450 ASN A O 1
ATOM 3463 N N . ALA A 1 451 ? 24.522 -9.084 2.572 1.00 69.69 451 ALA A N 1
ATOM 3464 C CA . ALA A 1 451 ? 23.142 -8.967 2.105 1.00 69.69 451 ALA A CA 1
ATOM 3465 C C . ALA A 1 451 ? 22.188 -9.808 2.973 1.00 69.69 451 ALA A C 1
ATOM 3467 O O . ALA A 1 451 ? 22.506 -10.950 3.314 1.00 69.69 451 ALA A O 1
ATOM 3468 N N . ILE A 1 452 ? 20.998 -9.278 3.279 1.00 74.38 452 ILE A N 1
ATOM 3469 C CA . ILE A 1 452 ? 19.880 -10.095 3.767 1.00 74.38 452 ILE A CA 1
ATOM 3470 C C . ILE A 1 452 ? 19.276 -10.788 2.546 1.00 74.38 452 ILE A C 1
ATOM 3472 O O . ILE A 1 452 ? 19.078 -10.178 1.488 1.00 74.38 452 ILE A O 1
ATOM 3476 N N . GLY A 1 453 ? 19.012 -12.088 2.683 1.00 85.62 453 GLY A N 1
ATOM 3477 C CA . GLY A 1 453 ? 18.317 -12.825 1.641 1.00 85.62 453 GLY A CA 1
ATOM 3478 C C . GLY A 1 453 ? 16.917 -12.269 1.408 1.00 85.62 453 GLY A C 1
ATOM 3479 O O . GLY A 1 453 ? 16.256 -11.818 2.337 1.00 85.62 453 GLY A O 1
ATOM 3480 N N . ARG A 1 454 ? 16.455 -12.288 0.160 1.00 91.88 454 ARG A N 1
ATOM 3481 C CA . ARG A 1 454 ? 15.103 -11.841 -0.180 1.00 91.88 454 ARG A CA 1
ATOM 3482 C C . ARG A 1 454 ? 14.134 -13.007 -0.068 1.00 91.88 454 ARG A C 1
ATOM 3484 O O . ARG A 1 454 ? 14.394 -14.075 -0.628 1.00 91.88 454 ARG A O 1
ATOM 3491 N N . GLN A 1 455 ? 13.026 -12.791 0.635 1.00 93.38 455 GLN A N 1
ATOM 3492 C CA . GLN A 1 455 ? 12.026 -13.832 0.846 1.00 93.38 455 GLN A CA 1
ATOM 3493 C C . GLN A 1 455 ? 11.236 -14.112 -0.428 1.00 93.38 455 GLN A C 1
ATOM 3495 O O . GLN A 1 455 ? 10.861 -13.186 -1.160 1.00 93.38 455 GLN A O 1
ATOM 3500 N N . LEU A 1 456 ? 10.935 -15.388 -0.649 1.00 94.38 456 LEU A N 1
ATOM 3501 C CA . LEU A 1 456 ? 10.129 -15.861 -1.763 1.00 94.38 456 LEU A CA 1
ATOM 3502 C C . LEU A 1 456 ? 8.818 -16.486 -1.281 1.00 94.38 456 LEU A C 1
ATOM 3504 O O . LEU A 1 456 ? 8.821 -17.515 -0.608 1.00 94.38 456 LEU A O 1
ATOM 3508 N N . TRP A 1 457 ? 7.698 -15.911 -1.715 1.00 95.44 457 TRP A N 1
ATOM 3509 C CA . TRP A 1 457 ? 6.346 -16.365 -1.395 1.00 95.44 457 TRP A CA 1
ATOM 3510 C C . TRP A 1 457 ? 5.695 -17.044 -2.592 1.00 95.44 457 TRP A C 1
ATOM 3512 O O . TRP A 1 457 ? 5.646 -16.446 -3.663 1.00 95.44 457 TRP A O 1
ATOM 3522 N N . CYS A 1 458 ? 5.160 -18.255 -2.423 1.00 94.94 458 CYS A N 1
ATOM 3523 C CA . CYS A 1 458 ? 4.537 -19.023 -3.510 1.00 94.94 458 CYS A CA 1
ATOM 3524 C C . CYS A 1 458 ? 3.174 -19.603 -3.129 1.00 94.94 458 CYS A C 1
ATOM 3526 O O . CYS A 1 458 ? 2.981 -20.028 -1.995 1.00 94.94 458 CYS A O 1
ATOM 3528 N N . GLU A 1 459 ? 2.243 -19.694 -4.077 1.00 94.12 459 GLU A N 1
ATOM 3529 C CA . GLU A 1 459 ? 0.907 -20.265 -3.855 1.00 94.12 459 GLU A CA 1
ATOM 3530 C C . GLU A 1 459 ? 0.968 -21.718 -3.342 1.00 94.12 459 GLU A C 1
ATOM 3532 O O . GLU A 1 459 ? 1.540 -22.609 -3.982 1.00 94.12 459 GLU A O 1
ATOM 3537 N N . LYS A 1 460 ? 0.338 -21.973 -2.186 1.00 89.19 460 LYS A N 1
ATOM 3538 C CA . LYS A 1 460 ? 0.370 -23.273 -1.492 1.00 89.19 460 LYS A CA 1
ATOM 3539 C C . LYS A 1 460 ? -0.196 -24.422 -2.326 1.00 89.19 460 LYS A C 1
ATOM 3541 O O . LYS A 1 460 ? 0.357 -25.524 -2.308 1.00 89.19 460 LYS A O 1
ATOM 3546 N N . GLU A 1 461 ? -1.290 -24.180 -3.047 1.00 81.38 461 GLU A N 1
ATOM 3547 C CA . GLU A 1 461 ? -2.034 -25.209 -3.793 1.00 81.38 461 GLU A CA 1
ATO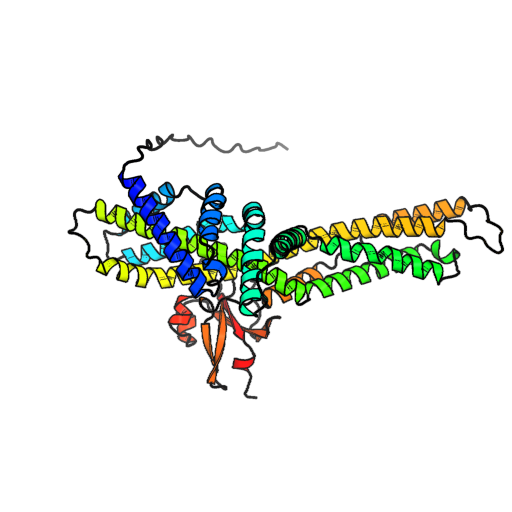M 3548 C C . GLU A 1 461 ? -1.178 -25.925 -4.843 1.00 81.38 461 GLU A C 1
ATOM 3550 O O . GLU A 1 461 ? -1.389 -27.100 -5.149 1.00 81.38 461 GLU A O 1
ATOM 3555 N N . SER A 1 462 ? -0.159 -25.238 -5.352 1.00 76.62 462 SER A N 1
ATOM 3556 C CA . SER A 1 462 ? 0.759 -25.787 -6.344 1.00 76.62 462 SER A CA 1
ATOM 3557 C C . SER A 1 462 ? 1.868 -26.652 -5.728 1.00 76.62 462 SER A C 1
ATOM 3559 O O . SER A 1 462 ? 2.490 -27.446 -6.437 1.00 76.62 462 SER A O 1
ATOM 3561 N N . LEU A 1 463 ? 2.093 -26.544 -4.413 1.00 73.56 463 LEU A N 1
ATOM 3562 C CA . LEU A 1 463 ? 3.218 -27.159 -3.701 1.00 73.56 463 LEU A CA 1
ATOM 3563 C C . LEU A 1 463 ? 2.856 -28.447 -2.937 1.00 73.56 463 LEU A C 1
ATOM 3565 O O . LEU A 1 463 ? 3.708 -29.328 -2.831 1.00 73.56 463 LEU A O 1
ATOM 3569 N N . ILE A 1 464 ? 1.633 -28.571 -2.400 1.00 62.59 464 ILE A N 1
ATOM 3570 C CA . ILE A 1 464 ? 1.327 -29.537 -1.317 1.00 62.59 464 ILE A CA 1
ATOM 3571 C C . ILE A 1 464 ? 0.516 -30.776 -1.750 1.00 62.59 464 ILE A C 1
ATOM 3573 O O . ILE A 1 464 ? 0.366 -31.708 -0.967 1.00 62.59 464 ILE A O 1
ATOM 3577 N N . ASN A 1 465 ? 0.082 -30.904 -3.007 1.00 50.91 465 ASN A N 1
ATOM 3578 C CA . ASN A 1 465 ? -0.649 -32.107 -3.443 1.00 50.91 465 ASN A CA 1
ATOM 3579 C C . ASN A 1 465 ? 0.266 -33.310 -3.734 1.00 50.91 465 ASN A C 1
ATOM 3581 O O . ASN A 1 465 ? 0.485 -33.717 -4.873 1.00 50.91 465 ASN A O 1
ATOM 3585 N N . GLY A 1 466 ? 0.770 -33.889 -2.652 1.00 44.34 466 GLY A N 1
ATOM 3586 C CA . GLY A 1 466 ? 1.257 -35.252 -2.533 1.00 44.34 466 GLY A CA 1
ATOM 3587 C C . GLY A 1 466 ? 1.684 -35.448 -1.086 1.00 44.34 466 GLY A C 1
ATOM 3588 O O . GLY A 1 466 ? 2.603 -34.745 -0.660 1.00 44.34 466 GLY A O 1
ATOM 3589 N N . ASN A 1 467 ? 0.990 -36.343 -0.372 1.00 37.03 467 ASN A N 1
ATOM 3590 C CA . ASN A 1 467 ? 1.200 -36.677 1.044 1.00 37.03 467 ASN A CA 1
ATOM 3591 C C . ASN A 1 467 ? 2.676 -36.761 1.457 1.00 37.03 467 ASN A C 1
ATOM 3593 O O . ASN A 1 467 ? 3.535 -37.141 0.614 1.00 37.03 467 ASN A O 1
#

Foldseek 3Di:
DDDDDDDDDDDDDDPPDDPDDDCDPLVVVLVVLLLVQLLVLLCVLCVQLVVNLLNVPPPLLVVCVVQPVVPDDDLSVLLVVLLVQQLVVVVDPCSLVSLLVSLLVLLVVRLCSLVPVVSLLVNLLVQLLSVVLSVCVVVVNDDPDPPVSVVSSVVLNCVVVVVVVVVLLVCLLVVVVVVLVVPPDLVLLLDLVSLLVVLQVSLVVSVVVVLCVLQDVVVLSSLLSSLVSQLSSLSSSLSSVSSSNSSSVVVSQVVDPDPDDDPCVVVVSCVSVVLSSLLSSLLSSLVVLVVSLVVQLVVLLVVLQVVQLSSLVVSLVSSLCSSQPFDQDVNDGDDGDPVSNVSSVVSSVVSNPDGHDSPSVSSSLSSQLSSQLHDRRPSQWDWDQAPPQSDTWTKHWHHLPDDDDDFQDAGSNQWTFHDFAQDLVSCVVVVNDPSRSSSDDFRDDVPDPGTGGIIMITHPVSHPPDD

Sequence (467 aa):
MDDCVLEPPETLHNQDEAPTTVETAEDGELMAVAKERSKESFDNLLQEFNYGSVVKQDQLYNELNARLPKFSTPRPEKIARLTTKIGEGALAVAGLALWGKAVADVFSEDTSVLDKAEVVTSIMPIIGCAVQLANSVKQGHGSDDAGHLALCFAADALLFAGFWEIAVVMQVGEALGNWIKAENQRTKLWDGDILAQKGSEGWHDNVVRMLEHLKSDEFLANTTAQFSTYQILILYQASQLTGDLHASHKAIAANTSIPAVQPDQSTTINAHIQPELQRQVCIAIAESKHQLQQKIESIALKHIAKLEQDFKARFLDDWFKAATTPAPILGITLPDLESKTAEIKKNIETARKTPLPLHEDDIKRAIKEVIERLPTPAPCQCVLPGKKTGKMAKCQWAGCSNPALPQGLIDAGGRVNLIDIQSEQDGKRRRLSDDYMALFKPCPVSGSTNAIGRQLWCEKESLINGN

pLDDT: mean 79.27, std 16.34, range [32.75, 97.62]

=== Feature glossary ===
Key to the feature types in this record:

— What the protein is —

Primary structure: the covalent order of the twenty standard amino acids along the backbone. Two proteins with the same sequence will (almost always) fold to the same structure; two with 30% identity often share a fold but not the details.

Database cross-references. InterPro integrates a dozen domain/family signature databases into unified entries with residue-range hits. GO terms attach function/process/location labels with evidence codes. CATH codes position the fold in a four-level structural taxonomy. Organism is the NCBI-taxonomy species name.

— Where its atoms are —

The mmCIF block holds the 3D Cartesian coordinates of each backbone atom (N, Cα, C, O) in ångströms. mmCIF is the PDB's canonical archive format — a tagged-loop text representation of the atomic model.

Six rendered views show the 3D structure from the faces of a cube — i.e. along ±x, ±y, ±z. Rendering representation is drawn randomly per protein from cartoon (secondary-structure ribbons), sticks (backbone bonds), or molecular surface; coloring is either N→C rainbow (blue at the N-terminus through red at the C-terminus) or one color per chain.

— Local backbone conformation —

DSSP 8-state secondary structure assigns each residue one of H (α-helix), G (3₁₀-helix), I (π-helix), E (extended β-strand), B (isolated β-bridge), T (hydrogen-bonded turn), S (bend), or '-' (coil). The assignment is computed from backbone hydrogen-bond geometry via the Kabsch–Sander algorithm.

P-SEA three-state annotation labels each residue as helix, strand, or coil based purely on the geometry of the Cα trace. It serves as a fallback when the full backbone (and thus DSSP) is unavailable.

The φ/ψ torsion pair specifies the backbone conformation at each residue. φ rotates about the N–Cα bond, ψ about the Cα–C bond. Steric clashes forbid most of the (φ, ψ) plane — the allowed regions (α-helix basin, β-sheet basin, left-handed helix) are the Ramachandran-allowed regions.

— Global shape and packing —

The geometric summary reports three shape descriptors. Rg (radius of gyration) measures how spread out the Cα atoms are about their centre of mass; compact globular proteins have small Rg, elongated or unfolded ones large. Cα contacts (<8 Å, |i−j|>4) count long-range residue pairs in spatial proximity — high for tightly packed folds, near zero for rods or random coil. The bounding-box extents give the protein's footprint along x, y, z in Å.

Accessible surface area quantifies burial. A residue with SASA near zero is packed into the hydrophobic core; one with SASA >100 Å² sits on the surface. Computed here via the Shrake–Rupley numerical algorithm with a 1.4 Å probe.

Plot images: a contact map (which residues are close in 3D, as an N×N binary image), a Ramachandran scatter (backbone torsion angles, revealing secondary-structure composition at a glance), and — for AlphaFold structures — a PAE heatmap (pairwise prediction confidence).

— Structural neighborhood —

The Foldseek 3Di string encodes local tertiary geometry as a 20-letter alphabet — one character per residue — derived from the relative positions of nearby Cα atoms. Unlike the amino-acid sequence, 3Di is a direct function of the 3D structure, so two proteins with the same fold have similar 3Di strings even at low sequence identity.

Nearest PDB neighbors are the top structural matches found by Foldseek when searching this structure against the entire Protein Data Bank. Each hit reports a TM-score (0 to 1; >0.5 almost always implies the same fold) and an E-value. These are *structural* homologs — they may share no detectable sequence similarity.

— Confidence and disorder —

For AlphaFold models, the B-factor field carries pLDDT — the model's own estimate of local accuracy on a 0–100 scale. Regions with pLDDT<50 should be treated as essentially unmodeled; they often correspond to intrinsically disordered segments.

B-factor (Debye–Waller factor) reflects atomic displacement in the crystal lattice. It is an experimental observable (units Å²), not a prediction; low values mean the atom is pinned down, high values mean it moves or is heterogeneous across the crystal.

Predicted aligned error is AlphaFold's pairwise confidence. Unlike pLDDT (per-residue), PAE is per-residue-pair and captures whether two parts of the structure are correctly placed relative to each other. Units are ångströms of expected positional error.